Protein AF-A0A0L0MH12-F1 (afdb_monomer)

Organism: NCBI:txid242163

Sequence (389 aa):
MLGHAEPFDAVSWFWSDQYDTTIQIAGMPSHGATTVIREAGDDARVYFALDGDGILVGASGIGQAGQIAKDVRIAQALIARRARRCGHARGSFDQTAFSFKRHARRHDMTQRLVVFQSLWAMERRNTDGHERTLEENVRMIAQAGFDGVSAHYTKRDDVRTLAALLKEHGLQAEGQCFPRTVSDLAPVLENALEFGVHHIDVQPDVRPRTVRECVALLEGWQRLADDAGVHMYIETHRDRMTTDLHFTLDLLDAMPDLKLLADLSHYLVAREFPYPVSDENHAMIHRILDQSWAFHGCVASREQVQVEVSFEPHRMWVDLFLDWWTYGFASWRRRAGPDDTLAFTCELGPKPYAIIGRDGNDTTDRWAEALLMKEWIECIWRETEVSTR

Foldseek 3Di:
DVPDPDDPLAFDKDWDDDDQKIKIKTADLVQAPDWDWDDQDPFKIKIFGAHPVRHGRMIIIMGGCVRCVVVRVVSRVSNSVVCVVQPDDDDDDDDDDDDDDDDDDDPQQAEAEAEAAEPLLQAFPAPVPDGDDPLVVLVVCLVLPGQAYEDAQQDLVVLVVNLVSCVVSNHAYEHEDADQALVSCQSSLVSCLVRNHQAYEYFHQDADPDLVVVCVRQVSNVVSCVVSVGHYAYECADNGNNQELVSVVVNCVVPVQHAHADPPLRHCQSVLADPPGDPVRVVSLLSVLLRYQEYEDAFHHNNASHDDCPDPVCVSRVSVVLVSLLSSLLSNVVVDDSNHYYYYYYDCHAPPNADDDPSGGHPDDSVVVSSSVVVSSVVSNVVSVVVVD

Nearest PDB structures (foldseek):
  8kc8-assembly1_A  TM=6.972E-01  e=3.174E-04  synthetic construct
  6tuk-assembly1_B  TM=7.072E-01  e=3.759E-03  Thermobifida fusca YX
  5oe3-assembly3_C  TM=5.131E-01  e=1.274E+00  Pseudomonas aeruginosa PAO1
  5oe6-assembly3_C  TM=4.161E-01  e=1.007E+00  Pseudomonas aeruginosa PAO1
  6dsp-assembly2_B  TM=2.075E-01  e=1.141E-01  Clostridium saccharobutylicum DSM 13864

Structure (mmCIF, N/CA/C/O backbone):
data_AF-A0A0L0MH12-F1
#
_entry.id   AF-A0A0L0MH12-F1
#
loop_
_atom_site.group_PDB
_atom_site.id
_atom_site.type_symbol
_atom_site.label_atom_id
_atom_site.label_alt_id
_atom_site.label_comp_id
_atom_site.label_asym_id
_atom_site.label_entity_id
_atom_site.label_seq_id
_atom_site.pdbx_PDB_ins_code
_atom_site.Cartn_x
_atom_site.Cartn_y
_atom_site.Cartn_z
_atom_site.occupancy
_atom_site.B_iso_or_equiv
_atom_site.auth_seq_id
_atom_site.auth_comp_id
_atom_site.auth_asym_id
_atom_site.auth_atom_id
_atom_site.pdbx_PDB_model_num
ATOM 1 N N . MET A 1 1 ? 4.759 -27.199 -22.689 1.00 38.56 1 MET A N 1
ATOM 2 C CA . MET A 1 1 ? 4.210 -28.066 -23.769 1.00 38.56 1 MET A CA 1
ATOM 3 C C . MET A 1 1 ? 4.770 -29.487 -23.652 1.00 38.56 1 MET A C 1
ATOM 5 O O . MET A 1 1 ? 5.843 -29.636 -23.094 1.00 38.56 1 MET A O 1
ATOM 9 N N . LEU A 1 2 ? 4.009 -30.503 -24.105 1.00 38.72 2 LEU A N 1
ATOM 10 C CA . LEU A 1 2 ? 4.223 -31.968 -23.975 1.00 38.72 2 LEU A CA 1
ATOM 11 C C . LEU A 1 2 ? 5.182 -32.421 -22.854 1.00 38.72 2 LEU A C 1
ATOM 13 O O . LEU A 1 2 ? 6.391 -32.499 -23.035 1.00 38.72 2 LEU A O 1
ATOM 17 N N . GLY A 1 3 ? 4.598 -32.773 -21.706 1.00 55.16 3 GLY A N 1
ATOM 18 C CA . GLY A 1 3 ? 5.318 -33.279 -20.531 1.00 55.16 3 GLY A CA 1
ATOM 19 C C . GLY A 1 3 ? 5.688 -32.210 -19.499 1.00 55.16 3 GLY A C 1
ATOM 20 O O . GLY A 1 3 ? 6.003 -32.559 -18.368 1.00 55.16 3 GLY A O 1
ATOM 21 N N . HIS A 1 4 ? 5.568 -30.925 -19.846 1.00 49.22 4 HIS A N 1
ATOM 22 C CA . HIS A 1 4 ? 5.773 -29.799 -18.931 1.00 49.22 4 HIS A CA 1
ATOM 23 C C . HIS A 1 4 ? 4.488 -28.984 -18.742 1.00 49.22 4 HIS A C 1
ATOM 25 O O . HIS A 1 4 ? 3.817 -28.657 -19.728 1.00 49.22 4 HIS A O 1
ATOM 31 N N . ALA A 1 5 ? 4.188 -28.629 -17.486 1.00 50.31 5 ALA A N 1
ATOM 32 C CA . ALA A 1 5 ? 3.084 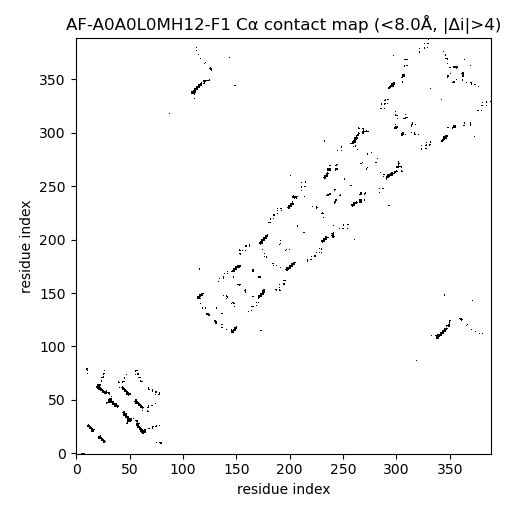-27.761 -17.063 1.00 50.31 5 ALA A CA 1
ATOM 33 C C . ALA A 1 5 ? 3.354 -26.278 -17.392 1.00 50.31 5 ALA A C 1
ATOM 35 O O . ALA A 1 5 ? 3.298 -25.409 -16.531 1.00 50.31 5 ALA A O 1
ATOM 36 N N . GLU A 1 6 ? 3.693 -25.993 -18.646 1.00 49.66 6 GLU A N 1
ATOM 37 C CA . GLU A 1 6 ? 3.766 -24.620 -19.145 1.00 49.66 6 GLU A CA 1
ATOM 38 C C . GLU A 1 6 ? 2.378 -24.187 -19.638 1.00 49.66 6 GLU A C 1
ATOM 40 O O . GLU A 1 6 ? 1.755 -24.948 -20.394 1.00 49.66 6 GLU A O 1
ATOM 45 N N . PRO A 1 7 ? 1.903 -22.983 -19.274 1.00 48.09 7 PRO A N 1
ATOM 46 C CA . PRO A 1 7 ? 0.680 -22.415 -19.824 1.00 48.09 7 PRO A CA 1
ATOM 47 C C . PRO A 1 7 ? 0.759 -22.309 -21.351 1.00 48.09 7 PRO A C 1
ATOM 49 O O . PRO A 1 7 ? 1.773 -21.902 -21.921 1.00 48.09 7 PRO A O 1
ATOM 52 N N . PHE A 1 8 ? -0.321 -22.677 -22.036 1.00 47.12 8 PHE A N 1
ATOM 53 C CA . PHE A 1 8 ? -0.439 -22.488 -23.478 1.00 47.12 8 PHE A CA 1
ATOM 54 C C . PHE A 1 8 ? -0.718 -21.004 -23.777 1.00 47.12 8 PHE A C 1
ATOM 56 O O . PHE A 1 8 ? -1.858 -20.561 -23.709 1.00 47.12 8 PHE A O 1
ATOM 63 N N . ASP A 1 9 ? 0.330 -20.240 -24.097 1.00 57.44 9 ASP A N 1
ATOM 64 C CA . ASP A 1 9 ? 0.299 -18.778 -24.330 1.00 57.44 9 ASP A CA 1
ATOM 65 C C . ASP A 1 9 ? 0.025 -18.381 -25.803 1.00 57.44 9 ASP A C 1
ATOM 67 O O . ASP A 1 9 ? 0.323 -17.279 -26.266 1.00 57.44 9 ASP A O 1
ATOM 71 N N . ALA A 1 10 ? -0.517 -19.292 -26.616 1.00 68.88 10 ALA A N 1
ATOM 72 C CA . ALA A 1 10 ? -0.891 -18.959 -27.987 1.00 68.88 10 ALA A CA 1
ATOM 73 C C . ALA A 1 10 ? -2.360 -18.531 -28.045 1.00 68.88 10 ALA A C 1
ATOM 75 O O . ALA A 1 10 ? -3.241 -19.224 -27.541 1.00 68.88 10 ALA A O 1
ATOM 76 N N . VAL A 1 11 ? -2.638 -17.412 -28.723 1.00 81.62 11 VAL A N 1
ATOM 77 C CA . VAL A 1 11 ? -4.011 -17.004 -29.052 1.00 81.62 11 VAL A CA 1
ATOM 78 C C . VAL A 1 11 ? -4.712 -18.162 -29.753 1.00 81.62 11 VAL A C 1
ATOM 80 O O . VAL A 1 11 ? -4.239 -18.606 -30.805 1.00 81.62 11 VAL A O 1
ATOM 83 N N . SER A 1 12 ? -5.832 -18.622 -29.183 1.00 84.00 12 SER A N 1
ATOM 84 C CA . SER A 1 12 ? -6.681 -19.661 -29.769 1.00 84.00 12 SER A CA 1
ATOM 85 C C . SER A 1 12 ? -6.943 -19.349 -31.233 1.00 84.00 12 SER A C 1
ATOM 87 O O . SER A 1 12 ? -7.345 -18.237 -31.573 1.00 84.00 12 SER A O 1
ATOM 89 N N . TRP A 1 13 ? -6.684 -20.308 -32.109 1.00 88.56 13 TRP A N 1
ATOM 90 C CA . TRP A 1 13 ? -6.869 -20.119 -33.537 1.00 88.56 13 TRP A CA 1
ATOM 91 C C . TRP A 1 13 ? -7.348 -21.412 -34.184 1.00 88.56 13 TRP A C 1
ATOM 93 O O . TRP A 1 13 ? -7.044 -22.514 -33.727 1.00 88.56 13 TRP A O 1
ATOM 103 N N . PHE A 1 14 ? -8.126 -21.258 -35.245 1.00 89.25 14 PHE A N 1
ATOM 104 C CA . PHE A 1 14 ? -8.728 -22.345 -35.999 1.00 89.25 14 PHE A CA 1
ATOM 105 C C . PHE A 1 14 ? -8.796 -21.951 -37.470 1.00 89.25 14 PHE A C 1
ATOM 107 O O . PHE A 1 14 ? -8.989 -20.781 -37.801 1.00 89.25 14 PHE A O 1
ATOM 114 N N . TRP A 1 15 ? -8.673 -22.928 -38.359 1.00 92.06 15 TRP A N 1
ATOM 115 C CA . TRP A 1 15 ? -8.992 -22.741 -39.765 1.00 92.06 15 TRP A CA 1
ATOM 116 C C . TRP A 1 15 ? -9.581 -24.016 -40.356 1.00 92.06 15 TRP A C 1
ATOM 118 O O . TRP A 1 15 ? -9.310 -25.121 -39.884 1.00 92.06 15 TRP A O 1
ATOM 128 N N . SER A 1 16 ? -10.391 -23.848 -41.393 1.00 90.12 16 SER A N 1
ATOM 129 C CA . SER A 1 16 ? -10.946 -24.943 -42.178 1.00 90.12 16 SER A CA 1
ATOM 130 C C . SER A 1 16 ? -11.166 -24.481 -43.608 1.00 90.12 16 SER A C 1
ATOM 132 O O . SER A 1 16 ? -11.675 -23.384 -43.833 1.00 90.12 16 SER A O 1
ATOM 134 N N . ASP A 1 17 ? -10.819 -25.343 -44.557 1.00 91.69 17 ASP A N 1
ATOM 135 C CA . ASP A 1 17 ? -11.201 -25.174 -45.952 1.00 91.69 17 ASP A CA 1
ATOM 136 C C . ASP A 1 17 ? -12.506 -25.926 -46.236 1.00 91.69 17 ASP A C 1
ATOM 138 O O . ASP A 1 17 ? -12.692 -27.079 -45.841 1.00 91.69 17 ASP A O 1
ATOM 142 N N . GLN A 1 18 ? -13.410 -25.248 -46.933 1.00 87.75 18 GLN A N 1
ATOM 143 C CA . GLN A 1 18 ? -14.700 -25.719 -47.421 1.00 87.75 18 GLN A CA 1
ATOM 144 C C . GLN A 1 18 ? -14.721 -25.517 -48.940 1.00 87.75 18 GLN A C 1
ATOM 146 O O . GLN A 1 18 ? -15.317 -24.567 -49.449 1.00 87.75 18 GLN A O 1
ATOM 151 N N . TYR A 1 19 ? -14.023 -26.400 -49.661 1.00 89.19 19 TYR A N 1
ATOM 152 C CA . TYR A 1 19 ? -13.767 -26.273 -51.102 1.00 89.19 19 TYR A CA 1
ATOM 153 C C . TYR A 1 19 ? -13.103 -24.928 -51.438 1.00 89.19 19 TYR A C 1
ATOM 155 O O . TYR A 1 19 ? -11.970 -24.690 -51.029 1.00 89.19 19 TYR A O 1
ATOM 163 N N . ASP A 1 20 ? -13.820 -24.042 -52.128 1.00 86.88 20 ASP A N 1
ATOM 164 C CA . ASP A 1 20 ? -13.339 -22.730 -52.560 1.00 86.88 20 ASP A CA 1
ATOM 165 C C . ASP A 1 20 ? -13.480 -21.649 -51.471 1.00 86.88 20 ASP A C 1
ATOM 167 O O . ASP A 1 20 ? -13.276 -20.468 -51.731 1.00 86.88 20 ASP A O 1
ATOM 171 N N . THR A 1 21 ? -13.880 -22.000 -50.246 1.00 89.50 21 THR A N 1
ATOM 172 C CA . THR A 1 21 ? -14.041 -21.038 -49.145 1.00 89.50 21 THR A CA 1
ATOM 173 C C . THR A 1 21 ? -13.216 -21.454 -47.941 1.00 89.50 21 THR A C 1
ATOM 175 O O . THR A 1 21 ? -13.366 -2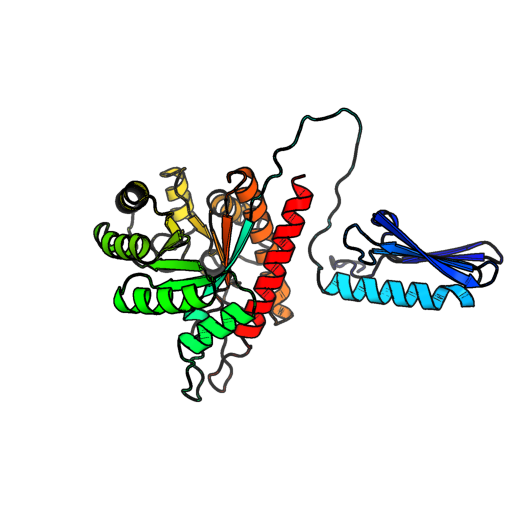2.557 -47.430 1.00 89.50 21 THR A O 1
ATOM 178 N N . THR A 1 22 ? -12.392 -20.549 -47.429 1.00 94.31 22 THR A N 1
ATOM 179 C CA . THR A 1 22 ? -11.647 -20.737 -46.185 1.00 94.31 22 THR A CA 1
ATOM 180 C C . THR A 1 22 ? -12.358 -20.014 -45.047 1.00 94.31 22 THR A C 1
ATOM 182 O O . THR A 1 22 ? -12.808 -18.877 -45.193 1.00 94.31 22 THR A O 1
ATOM 185 N N . ILE A 1 23 ? -12.414 -20.660 -43.885 1.00 94.31 23 ILE A N 1
ATOM 186 C CA . ILE A 1 23 ? -12.800 -20.058 -42.610 1.00 94.31 23 ILE A CA 1
ATOM 187 C C . ILE A 1 23 ? -11.544 -19.960 -41.747 1.00 94.31 23 ILE A C 1
ATOM 189 O O . ILE A 1 23 ? -10.829 -20.948 -41.592 1.00 94.31 23 ILE A O 1
ATOM 193 N N . GLN A 1 24 ? -11.272 -18.791 -41.168 1.00 96.31 24 GLN A N 1
ATOM 194 C CA . GLN A 1 24 ? -10.209 -18.605 -40.173 1.00 96.31 24 GLN A CA 1
ATOM 195 C C . GLN A 1 24 ? -10.760 -17.899 -38.943 1.00 96.31 24 GLN A C 1
ATOM 197 O O . GLN A 1 24 ? -11.468 -16.908 -39.070 1.00 96.31 24 GLN A O 1
ATOM 202 N N . ILE A 1 25 ? -10.416 -18.377 -37.754 1.00 94.69 25 ILE A N 1
ATOM 203 C CA . ILE A 1 25 ? -10.827 -17.783 -36.484 1.00 94.69 25 ILE A CA 1
ATOM 204 C C . ILE A 1 25 ? -9.587 -17.571 -35.622 1.00 94.69 25 ILE A C 1
ATOM 206 O O . ILE A 1 25 ? -8.731 -18.451 -35.538 1.00 94.69 25 ILE A O 1
ATOM 210 N N . ALA A 1 26 ? -9.502 -16.415 -34.972 1.00 93.88 26 ALA A N 1
ATOM 211 C CA . ALA A 1 26 ? -8.501 -16.102 -33.960 1.00 93.88 26 ALA A CA 1
ATOM 212 C C . ALA A 1 26 ? -9.173 -15.496 -32.718 1.00 93.88 26 ALA A C 1
ATOM 214 O O . ALA A 1 26 ? -10.128 -14.730 -32.839 1.00 93.88 26 ALA A O 1
ATOM 215 N N . GLY A 1 27 ? -8.658 -15.806 -31.531 1.00 92.50 27 GLY A N 1
ATOM 216 C CA . GLY A 1 27 ? -9.211 -15.372 -30.248 1.00 92.50 27 GLY A CA 1
ATOM 217 C C . GLY A 1 27 ? -10.520 -16.076 -29.888 1.00 92.50 27 GLY A C 1
ATOM 218 O O . GLY A 1 27 ? -10.752 -17.219 -30.278 1.00 92.50 27 GLY A O 1
ATOM 219 N N . MET A 1 28 ? -11.377 -15.378 -29.141 1.00 91.00 28 MET A N 1
ATOM 220 C CA . MET A 1 28 ? -12.675 -15.873 -28.672 1.00 91.00 28 MET A CA 1
ATOM 221 C C . MET A 1 28 ? -13.794 -14.945 -29.165 1.00 91.00 28 MET A C 1
ATOM 223 O O . MET A 1 28 ? -14.235 -14.069 -28.420 1.00 91.00 28 MET A O 1
ATOM 227 N N . PRO A 1 29 ? -14.285 -15.105 -30.412 1.00 89.38 29 PRO A N 1
ATOM 228 C CA . PRO A 1 29 ? -15.356 -14.260 -30.944 1.00 89.38 29 PRO A CA 1
ATOM 229 C C . PRO A 1 29 ? -16.635 -14.272 -30.098 1.00 89.38 29 PRO A C 1
ATOM 231 O O . PRO A 1 29 ? -17.350 -13.277 -30.059 1.00 89.38 29 PRO A O 1
ATOM 234 N N . SER A 1 30 ? -16.898 -15.367 -29.376 1.00 87.94 30 SER A N 1
ATOM 235 C CA . SER A 1 30 ? -18.025 -15.498 -28.444 1.00 87.94 30 SER A CA 1
ATOM 236 C C . SER A 1 30 ? -17.973 -14.529 -27.260 1.00 87.94 30 SER A C 1
ATOM 238 O O . SER A 1 30 ? -18.989 -14.336 -26.602 1.00 87.94 30 SER A O 1
ATOM 240 N N . HIS A 1 31 ? -16.814 -13.933 -26.970 1.00 85.06 31 HIS A N 1
ATOM 241 C CA . HIS A 1 31 ? -16.670 -12.900 -25.941 1.00 85.06 31 HIS A CA 1
ATOM 242 C C . HIS A 1 31 ? -16.959 -11.485 -26.473 1.00 85.06 31 HIS A C 1
ATOM 244 O O . HIS A 1 31 ? -16.891 -10.525 -25.709 1.00 85.06 31 HIS A O 1
ATOM 250 N N . GLY A 1 32 ? -17.261 -11.332 -27.766 1.00 87.56 32 GLY A N 1
ATOM 251 C CA . GLY A 1 32 ? -17.621 -10.042 -28.343 1.00 87.56 32 GLY A CA 1
ATOM 252 C C . GLY A 1 32 ? -19.021 -9.595 -27.927 1.00 87.56 32 GLY A C 1
ATOM 253 O O . GLY A 1 32 ? -19.991 -10.329 -28.099 1.00 87.56 32 GLY A O 1
ATOM 254 N N . ALA A 1 33 ? -19.131 -8.362 -27.438 1.00 88.00 33 ALA A N 1
ATOM 255 C CA . ALA A 1 33 ? -20.401 -7.665 -27.251 1.00 88.00 33 ALA A CA 1
ATOM 256 C C . ALA A 1 33 ? -20.874 -6.994 -28.551 1.00 88.00 33 ALA A C 1
ATOM 258 O O . ALA A 1 33 ? -22.073 -6.876 -28.802 1.00 88.00 33 ALA A O 1
ATOM 259 N N . THR A 1 34 ? -19.933 -6.563 -29.394 1.00 89.81 34 THR A N 1
ATOM 260 C CA . THR A 1 34 ? -20.207 -5.948 -30.696 1.00 89.81 34 THR A CA 1
ATOM 261 C C . THR A 1 34 ? -19.337 -6.570 -31.784 1.00 89.81 34 THR A C 1
ATOM 263 O O . THR A 1 34 ? -18.335 -7.231 -31.515 1.00 89.81 34 THR A O 1
ATOM 266 N N . THR A 1 35 ? -19.743 -6.425 -33.045 1.00 94.56 35 THR A N 1
ATOM 267 C CA . THR A 1 35 ? -18.993 -6.958 -34.188 1.00 94.56 35 THR A CA 1
ATOM 268 C C . THR A 1 35 ? -18.843 -5.894 -35.262 1.00 94.56 35 THR A C 1
ATOM 270 O O . THR A 1 35 ? -19.833 -5.327 -35.720 1.00 94.56 35 THR A O 1
ATOM 273 N N . VAL A 1 36 ? -17.603 -5.651 -35.684 1.00 93.75 36 VAL A N 1
ATOM 274 C CA . VAL A 1 36 ? -17.271 -4.790 -36.823 1.00 93.75 36 VAL A CA 1
ATOM 275 C C . VAL A 1 36 ? -16.958 -5.675 -38.020 1.00 93.75 36 VAL A C 1
ATOM 277 O O . VAL A 1 36 ? -16.144 -6.589 -37.924 1.00 93.75 36 VAL A O 1
ATOM 280 N N . ILE A 1 37 ? -17.600 -5.411 -39.154 1.00 96.00 37 ILE A N 1
ATOM 281 C CA . ILE A 1 37 ? -17.444 -6.212 -40.370 1.00 96.00 37 ILE A CA 1
ATOM 282 C C . ILE A 1 37 ? -16.585 -5.436 -41.359 1.00 96.00 37 ILE A C 1
ATOM 284 O O . ILE A 1 37 ? -16.845 -4.264 -41.634 1.00 96.00 37 ILE A O 1
ATOM 288 N N . ARG A 1 38 ? -15.576 -6.102 -41.913 1.00 93.00 38 ARG A N 1
ATOM 289 C CA . ARG A 1 38 ? -14.823 -5.621 -43.065 1.00 93.00 38 ARG A CA 1
ATOM 290 C C . ARG A 1 38 ? -15.099 -6.512 -44.268 1.00 93.00 38 ARG A C 1
ATOM 292 O O . ARG A 1 38 ? -14.828 -7.710 -44.227 1.00 93.00 38 ARG A O 1
ATOM 299 N N . GLU A 1 39 ? -15.540 -5.897 -45.356 1.00 94.81 39 GLU A N 1
ATOM 300 C CA . GLU A 1 39 ? -15.583 -6.535 -46.671 1.00 94.81 39 GLU A CA 1
ATOM 301 C C . GLU A 1 39 ? -14.142 -6.632 -47.221 1.00 94.81 39 GLU A C 1
ATOM 303 O O . GLU A 1 39 ? -13.420 -5.632 -47.314 1.00 94.81 39 GLU A O 1
ATOM 308 N N . ALA A 1 40 ? -13.690 -7.851 -47.511 1.00 84.44 40 ALA A N 1
ATOM 309 C CA . ALA A 1 40 ? -12.335 -8.189 -47.965 1.00 84.44 40 ALA A CA 1
ATOM 310 C C . ALA A 1 40 ? -12.290 -8.650 -49.439 1.00 84.44 40 ALA A C 1
ATOM 312 O O . ALA A 1 40 ? -11.218 -8.941 -49.973 1.00 84.44 40 ALA A O 1
ATOM 313 N N . GLY A 1 41 ? -13.448 -8.694 -50.096 1.00 83.19 41 GLY A N 1
ATOM 314 C CA . GLY A 1 41 ? -13.670 -9.060 -51.493 1.00 83.19 41 GLY A CA 1
ATOM 315 C C . GLY A 1 41 ? -15.164 -9.275 -51.737 1.00 83.19 41 GLY A C 1
ATOM 316 O O . GLY A 1 41 ? -15.943 -9.167 -50.794 1.00 83.19 41 GLY A O 1
ATOM 317 N N . ASP A 1 42 ? -15.551 -9.607 -52.970 1.00 81.25 42 ASP A N 1
ATOM 318 C CA . ASP A 1 42 ? -16.969 -9.749 -53.348 1.00 81.25 42 ASP A CA 1
ATOM 319 C C . ASP A 1 42 ? -17.714 -10.794 -52.492 1.00 81.25 42 ASP A C 1
ATOM 321 O O . ASP A 1 42 ? -18.840 -10.549 -52.068 1.00 81.25 42 ASP A O 1
ATOM 325 N N . ASP A 1 43 ? -17.035 -11.896 -52.144 1.00 86.75 43 ASP A N 1
ATOM 326 C CA . ASP A 1 43 ? -17.556 -12.979 -51.294 1.00 86.75 43 ASP A CA 1
ATOM 327 C C . ASP A 1 43 ? -16.710 -13.210 -50.024 1.00 86.75 43 ASP A C 1
ATOM 329 O O . ASP A 1 43 ? -16.765 -14.275 -49.407 1.00 86.75 43 ASP A O 1
ATOM 333 N N . ALA A 1 44 ? -15.886 -12.230 -49.630 1.00 93.00 44 ALA A N 1
ATOM 334 C CA . ALA A 1 44 ? -14.978 -12.361 -48.491 1.00 93.00 44 ALA A CA 1
ATOM 335 C C . ALA A 1 44 ? -15.260 -11.322 -47.408 1.00 93.00 44 ALA A C 1
ATOM 337 O O . ALA A 1 44 ? -15.285 -10.120 -47.671 1.00 93.00 44 ALA A O 1
ATOM 338 N N . ARG A 1 45 ? -15.403 -11.778 -46.162 1.00 96.38 45 ARG A N 1
ATOM 339 C CA . ARG A 1 45 ? -15.672 -10.929 -44.995 1.00 96.38 45 ARG A CA 1
ATOM 340 C C . ARG A 1 45 ? -14.796 -11.300 -43.820 1.00 96.38 45 ARG A C 1
ATOM 342 O O . ARG A 1 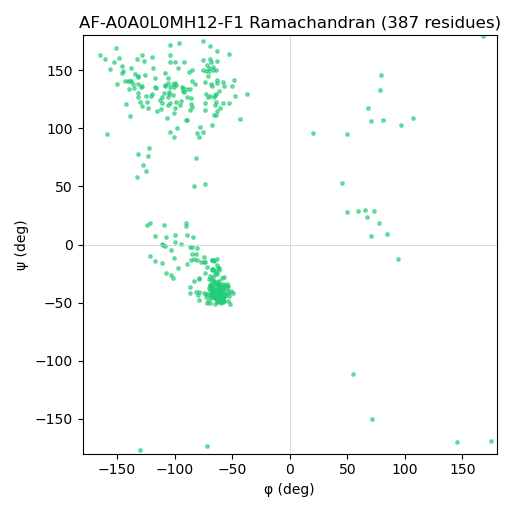45 ? -14.498 -12.471 -43.593 1.00 96.38 45 ARG A O 1
ATOM 349 N N . VAL A 1 46 ? -14.440 -10.291 -43.034 1.00 96.44 46 VAL A N 1
ATOM 350 C CA . VAL A 1 46 ? -13.774 -10.456 -41.743 1.00 96.44 46 VAL A CA 1
ATOM 351 C C . VAL A 1 46 ? -14.604 -9.766 -40.669 1.00 96.44 46 VAL A C 1
ATOM 353 O O . VAL A 1 46 ? -14.882 -8.573 -40.746 1.00 96.44 46 VAL A O 1
ATOM 356 N N . TYR A 1 47 ? -15.001 -10.539 -39.669 1.00 97.00 47 TYR A N 1
ATOM 357 C CA . TYR A 1 47 ? -15.772 -10.126 -38.509 1.00 97.00 47 TYR A CA 1
ATOM 358 C C . TYR A 1 47 ? -14.815 -9.935 -37.338 1.00 97.00 47 TYR A C 1
ATOM 360 O O . TYR A 1 47 ? -14.177 -10.890 -36.903 1.00 97.00 47 TYR A O 1
ATOM 368 N N . PHE A 1 48 ? -14.719 -8.719 -36.821 1.00 95.38 48 PHE A N 1
ATOM 369 C CA . PHE A 1 48 ? -13.935 -8.378 -35.641 1.00 95.38 48 PHE A CA 1
ATOM 370 C C . PHE A 1 48 ? -14.873 -8.282 -34.441 1.00 95.38 48 PHE A C 1
ATOM 372 O O . PHE A 1 48 ? -15.729 -7.401 -34.393 1.00 95.38 48 PHE A O 1
ATOM 379 N N . ALA A 1 49 ? -14.727 -9.200 -33.493 1.00 95.31 49 ALA A N 1
ATOM 380 C CA . ALA A 1 49 ? -15.499 -9.231 -32.261 1.00 95.31 49 ALA A CA 1
ATOM 381 C C . ALA A 1 49 ? -14.842 -8.307 -31.230 1.00 95.31 49 ALA A C 1
ATOM 383 O O . ALA A 1 49 ? -13.688 -8.531 -30.847 1.00 95.31 49 ALA A O 1
ATOM 384 N N . LEU A 1 50 ? -15.575 -7.279 -30.803 1.00 88.44 50 LEU A N 1
ATOM 385 C CA . LEU A 1 50 ? -15.153 -6.339 -29.774 1.00 88.44 50 LEU A CA 1
ATOM 386 C C . LEU A 1 50 ? -15.950 -6.580 -28.487 1.00 88.44 50 LEU A C 1
ATOM 388 O O . LEU A 1 50 ? -17.162 -6.786 -28.558 1.00 88.44 50 LEU A O 1
ATOM 392 N N . ASP A 1 51 ? -15.308 -6.554 -27.324 1.00 87.62 51 ASP A N 1
ATOM 393 C CA . ASP A 1 51 ? -16.001 -6.614 -26.030 1.00 87.62 51 ASP A CA 1
ATOM 394 C C . ASP A 1 51 ? -16.761 -5.306 -25.707 1.00 87.62 51 ASP A C 1
ATOM 396 O O . ASP A 1 51 ? -16.903 -4.417 -26.553 1.00 87.62 51 ASP A O 1
ATOM 400 N N . GLY A 1 52 ? -17.310 -5.212 -24.491 1.00 76.25 52 GLY A N 1
ATOM 401 C CA . GLY A 1 52 ? -18.089 -4.055 -24.034 1.00 76.25 52 GLY A CA 1
ATOM 402 C C . GLY A 1 52 ? -17.308 -2.736 -24.003 1.00 76.25 52 GLY A C 1
ATOM 403 O O . GLY A 1 52 ? -17.927 -1.678 -24.088 1.00 76.25 52 GLY A O 1
ATOM 404 N N . ASP A 1 53 ? -15.976 -2.804 -23.976 1.00 78.31 53 ASP A N 1
ATOM 405 C CA . ASP A 1 53 ? -15.074 -1.650 -23.942 1.00 78.31 53 ASP A CA 1
ATOM 406 C C . ASP A 1 53 ? -14.504 -1.318 -25.335 1.00 78.31 53 ASP A C 1
ATOM 408 O O . ASP A 1 53 ? -13.615 -0.477 -25.482 1.00 78.31 53 ASP A O 1
ATOM 412 N N . GLY A 1 54 ? -15.006 -1.978 -26.388 1.00 81.69 54 GLY A N 1
ATOM 413 C CA . GLY A 1 54 ? -14.565 -1.766 -27.767 1.00 81.69 54 GLY A CA 1
ATOM 414 C C . GLY A 1 54 ? -13.236 -2.446 -28.102 1.00 81.69 54 GLY A C 1
ATOM 415 O O . GLY A 1 54 ? -12.587 -2.089 -29.088 1.00 81.69 54 GLY A O 1
ATOM 416 N N . ILE A 1 55 ? -12.814 -3.430 -27.309 1.00 86.62 55 ILE A N 1
ATOM 417 C CA . ILE A 1 55 ? -11.533 -4.111 -27.478 1.00 86.62 55 ILE A CA 1
ATOM 418 C C . ILE A 1 55 ? -11.692 -5.363 -28.321 1.00 86.62 55 ILE A C 1
ATOM 420 O O . ILE A 1 55 ? -12.547 -6.198 -28.057 1.00 86.62 55 ILE A O 1
ATOM 424 N N . LEU A 1 56 ? -10.771 -5.563 -29.263 1.00 91.19 56 LEU A N 1
ATOM 425 C CA . LEU A 1 56 ? -10.696 -6.778 -30.064 1.00 91.19 56 LEU A CA 1
ATOM 426 C C . LEU A 1 56 ? -10.393 -8.032 -29.227 1.00 91.19 56 LEU A C 1
ATOM 428 O O . LEU A 1 56 ? -9.269 -8.218 -28.760 1.00 91.19 56 LEU A O 1
ATOM 432 N N . VAL A 1 57 ? -11.383 -8.919 -29.121 1.00 92.56 57 VAL A N 1
ATOM 433 C CA . VAL A 1 57 ? -11.302 -10.206 -28.404 1.00 92.56 57 VAL A CA 1
ATOM 434 C C . VAL A 1 57 ? -11.340 -11.418 -29.336 1.00 92.56 57 VAL A C 1
ATOM 436 O O . VAL A 1 57 ? -10.951 -12.520 -28.945 1.00 92.56 57 VAL A O 1
ATOM 439 N N . GLY A 1 58 ? -11.749 -11.229 -30.591 1.00 95.38 58 GLY A N 1
ATOM 440 C CA . GLY A 1 58 ? -11.694 -12.272 -31.605 1.00 95.38 58 GLY A CA 1
ATOM 441 C C . GLY A 1 58 ? -11.851 -11.741 -33.024 1.00 95.38 58 GLY A C 1
ATOM 442 O O . GLY A 1 58 ? -12.312 -10.624 -33.245 1.00 95.38 58 GLY A O 1
ATOM 443 N N . ALA A 1 59 ? -11.478 -12.559 -34.001 1.00 96.88 59 ALA A N 1
ATOM 444 C CA . ALA A 1 59 ? -11.727 -12.308 -35.412 1.00 96.88 59 ALA A CA 1
ATOM 445 C C . ALA A 1 59 ? -12.158 -13.598 -36.113 1.00 96.88 59 ALA A C 1
ATOM 447 O O . ALA A 1 59 ? -11.614 -14.660 -35.826 1.00 96.88 59 ALA A O 1
ATOM 448 N N . SER A 1 60 ? -13.122 -13.506 -37.027 1.00 97.12 60 SER A N 1
ATOM 449 C CA . SER A 1 60 ? -13.569 -14.605 -37.891 1.00 97.12 60 SER A CA 1
ATOM 450 C C . SER A 1 60 ? -13.547 -14.143 -39.345 1.00 97.12 60 SER A C 1
ATOM 452 O O . SER A 1 60 ? -14.223 -13.184 -39.688 1.00 97.12 60 SER A O 1
ATOM 454 N N . GLY A 1 61 ? -12.763 -14.784 -40.201 1.00 96.44 61 GLY A N 1
ATOM 455 C CA . GLY A 1 61 ? -12.723 -14.545 -41.639 1.00 96.44 61 GLY A CA 1
ATOM 456 C C . GLY A 1 61 ? -13.412 -15.671 -42.401 1.00 96.44 61 GLY A C 1
ATOM 457 O O . GLY A 1 61 ? -13.216 -16.836 -42.062 1.00 96.44 61 GLY A O 1
ATOM 458 N N . ILE A 1 62 ? -14.175 -15.325 -43.434 1.00 96.06 62 ILE A N 1
ATOM 459 C CA . ILE A 1 62 ? -14.745 -16.253 -44.416 1.00 96.06 62 ILE A CA 1
ATOM 460 C C . ILE A 1 62 ? -14.465 -15.723 -45.825 1.00 96.06 62 ILE A C 1
ATOM 462 O O . ILE A 1 62 ? -14.677 -14.540 -46.080 1.00 96.06 62 ILE A O 1
ATOM 466 N N . GLY A 1 63 ? -13.940 -16.560 -46.718 1.00 93.94 63 GLY A N 1
ATOM 467 C CA . GLY A 1 63 ? -13.597 -16.191 -48.099 1.00 93.94 63 GLY A CA 1
ATOM 468 C C . GLY A 1 63 ? -12.351 -16.922 -48.596 1.00 93.94 63 GLY A C 1
ATOM 469 O O . GLY A 1 63 ? -11.856 -17.827 -47.928 1.00 93.94 63 GLY A O 1
ATOM 470 N N . GLN A 1 64 ? -11.799 -16.539 -49.750 1.00 92.44 64 GLN A N 1
ATOM 471 C CA . GLN A 1 64 ? -10.538 -17.131 -50.218 1.00 92.44 64 GLN A CA 1
ATOM 472 C C . GLN A 1 64 ? -9.403 -16.796 -49.243 1.00 92.44 64 GLN A C 1
ATOM 474 O O . GLN A 1 64 ? -9.277 -15.651 -48.795 1.00 92.44 64 GLN A O 1
ATOM 479 N N . ALA A 1 65 ? -8.524 -17.759 -48.951 1.00 88.62 65 ALA A N 1
ATOM 480 C CA . ALA A 1 65 ? -7.446 -17.585 -47.972 1.00 88.62 65 ALA A CA 1
ATOM 481 C C . ALA A 1 65 ? -6.600 -16.316 -48.211 1.00 88.62 65 ALA A C 1
ATOM 483 O O . ALA A 1 65 ? -6.265 -15.603 -47.264 1.00 88.62 65 ALA A O 1
ATOM 484 N N . GLY A 1 66 ? -6.302 -15.989 -49.474 1.00 89.12 66 GLY A N 1
ATOM 485 C CA . GLY A 1 66 ? -5.542 -14.788 -49.841 1.00 89.12 66 GLY A CA 1
ATOM 486 C C . GLY A 1 66 ? -6.230 -13.460 -49.493 1.00 89.12 66 GLY A C 1
ATOM 487 O O . GLY A 1 66 ? -5.542 -12.457 -49.310 1.00 89.12 66 GLY A O 1
ATOM 488 N N . GLN A 1 67 ? -7.559 -13.452 -49.363 1.00 90.25 67 GLN A N 1
ATOM 489 C CA . GLN A 1 67 ? -8.358 -12.261 -49.057 1.00 90.25 67 GLN A CA 1
ATOM 490 C C . GLN A 1 67 ? -8.470 -12.014 -47.548 1.00 90.25 67 GLN A C 1
ATOM 492 O O . GLN A 1 67 ? -8.426 -10.867 -47.116 1.00 90.25 67 GLN A O 1
ATOM 497 N N . ILE A 1 68 ? -8.565 -13.077 -46.739 1.00 93.62 68 ILE A N 1
ATOM 498 C CA . ILE A 1 68 ? -8.856 -12.965 -45.297 1.00 93.62 68 ILE A CA 1
ATOM 499 C C . ILE A 1 68 ? -7.631 -13.150 -44.387 1.00 93.62 68 ILE A C 1
ATOM 501 O O . ILE A 1 68 ? -7.595 -12.613 -43.278 1.00 93.62 68 ILE A O 1
ATOM 505 N N . ALA A 1 69 ? -6.598 -13.879 -44.830 1.00 90.69 69 ALA A N 1
ATOM 506 C CA . ALA A 1 69 ? -5.530 -14.336 -43.934 1.00 90.69 69 ALA A CA 1
ATOM 507 C C . ALA A 1 69 ? -4.694 -13.199 -43.335 1.00 90.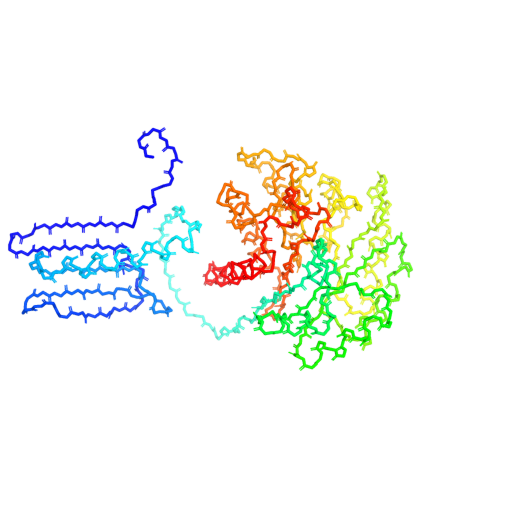69 69 ALA A C 1
ATOM 509 O O . ALA A 1 69 ? -4.240 -13.295 -42.195 1.00 90.69 69 ALA A O 1
ATOM 510 N N . LYS A 1 70 ? -4.471 -12.114 -44.086 1.00 90.75 70 LYS A N 1
ATOM 511 C CA . LYS A 1 70 ? -3.710 -10.962 -43.583 1.00 90.75 70 LYS A CA 1
ATOM 512 C C . LYS A 1 70 ? -4.406 -10.336 -42.376 1.00 90.75 70 LYS A C 1
ATOM 514 O O . LYS A 1 70 ? -3.756 -10.037 -41.378 1.00 90.75 70 LYS A O 1
ATOM 519 N N . ASP A 1 71 ? -5.715 -10.172 -42.466 1.00 91.56 71 ASP A N 1
ATOM 520 C CA . ASP A 1 71 ? -6.503 -9.457 -41.470 1.00 91.56 71 ASP A CA 1
ATOM 521 C C . ASP A 1 71 ? -6.676 -10.281 -40.202 1.00 91.56 71 ASP A C 1
ATOM 523 O O . ASP A 1 71 ? -6.485 -9.766 -39.100 1.00 91.56 71 ASP A O 1
ATOM 527 N N . VAL A 1 72 ? -6.931 -11.583 -40.356 1.00 92.94 72 VAL A N 1
ATOM 528 C CA . VAL A 1 72 ? -7.014 -12.506 -39.220 1.00 92.94 72 VAL A CA 1
ATOM 529 C C . VAL A 1 72 ? -5.662 -12.622 -38.508 1.00 92.94 72 VAL A C 1
ATOM 531 O O . VAL A 1 72 ? -5.626 -12.599 -37.280 1.00 92.94 72 VAL A O 1
ATOM 534 N N . ARG A 1 73 ? -4.533 -12.633 -39.234 1.00 91.62 73 ARG A N 1
ATOM 535 C CA . ARG A 1 73 ? -3.191 -12.612 -38.614 1.00 91.62 73 ARG A CA 1
ATOM 536 C C . ARG A 1 73 ? -2.900 -11.311 -37.867 1.00 91.62 73 ARG A C 1
ATOM 538 O O . ARG A 1 73 ? -2.306 -11.353 -36.793 1.00 91.62 73 ARG A O 1
ATOM 545 N N . ILE A 1 74 ? -3.302 -10.161 -38.415 1.00 88.44 74 ILE A N 1
ATOM 546 C CA . ILE A 1 74 ? -3.157 -8.869 -37.725 1.00 88.44 74 ILE A CA 1
ATOM 547 C C . ILE A 1 74 ? -3.995 -8.872 -36.443 1.00 88.44 74 ILE A C 1
ATOM 549 O O . ILE A 1 74 ? -3.474 -8.524 -35.385 1.00 88.44 74 ILE A O 1
ATOM 553 N N . ALA A 1 75 ? -5.249 -9.324 -36.512 1.00 91.31 75 ALA A N 1
ATOM 554 C CA . ALA A 1 75 ? -6.106 -9.473 -35.339 1.00 91.31 75 ALA A CA 1
ATOM 555 C C . ALA A 1 75 ? -5.482 -10.399 -34.289 1.00 91.31 75 ALA A C 1
ATOM 557 O O . ALA A 1 75 ? -5.377 -10.020 -33.127 1.00 91.31 75 ALA A O 1
ATOM 558 N N . GLN A 1 76 ? -4.986 -11.568 -34.701 1.00 90.69 76 GLN A N 1
ATOM 559 C CA . GLN A 1 76 ? -4.306 -12.514 -33.818 1.00 90.69 76 GLN A CA 1
ATOM 560 C C . GLN A 1 76 ? -3.096 -11.876 -33.119 1.00 90.69 76 GLN A C 1
ATOM 562 O O . GLN A 1 76 ? -2.925 -12.048 -31.915 1.00 90.69 76 GLN A O 1
ATOM 567 N N . ALA A 1 77 ? -2.284 -11.095 -33.838 1.00 84.19 77 ALA A N 1
ATOM 568 C CA . ALA A 1 77 ? -1.136 -10.396 -33.262 1.00 84.19 77 ALA A CA 1
ATOM 569 C C . ALA A 1 77 ? -1.543 -9.291 -32.270 1.00 84.19 77 ALA A C 1
ATOM 571 O O . ALA A 1 77 ? -0.873 -9.102 -31.253 1.00 84.19 77 ALA A O 1
ATOM 572 N N . LEU A 1 78 ? -2.633 -8.567 -32.543 1.00 85.88 78 LEU A N 1
ATOM 573 C CA . LEU A 1 78 ? -3.176 -7.552 -31.634 1.00 85.88 78 LEU A CA 1
ATOM 574 C C . LEU A 1 78 ? -3.733 -8.185 -30.353 1.00 85.88 78 LEU A C 1
ATOM 576 O O . LEU A 1 78 ? -3.425 -7.712 -29.259 1.00 85.88 78 LEU A O 1
ATOM 580 N N . ILE A 1 79 ? -4.467 -9.293 -30.487 1.00 87.50 79 ILE A N 1
ATOM 581 C CA . ILE A 1 79 ? -4.982 -10.074 -29.356 1.00 87.50 79 ILE A CA 1
ATOM 582 C C . ILE A 1 79 ? -3.810 -10.616 -28.524 1.00 87.50 79 ILE A C 1
ATOM 584 O O . ILE A 1 79 ? -3.798 -10.447 -27.308 1.00 87.50 79 ILE A O 1
ATOM 588 N N . ALA A 1 80 ? -2.774 -11.171 -29.163 1.00 79.69 80 ALA A N 1
ATOM 589 C CA . ALA A 1 80 ? -1.590 -11.702 -28.479 1.00 79.69 80 ALA A CA 1
ATOM 590 C C . ALA A 1 80 ? -0.823 -10.620 -27.704 1.00 79.69 80 ALA A C 1
ATOM 592 O O . ALA A 1 80 ? -0.422 -10.824 -26.561 1.00 79.69 80 ALA A O 1
ATOM 593 N N . ARG A 1 81 ? -0.636 -9.438 -28.306 1.00 71.94 81 ARG A N 1
ATOM 594 C CA . ARG A 1 81 ? 0.028 -8.301 -27.647 1.00 71.94 81 ARG A CA 1
ATOM 595 C C . ARG A 1 81 ? -0.721 -7.824 -26.406 1.00 71.94 81 ARG A C 1
ATOM 597 O O . ARG A 1 81 ? -0.075 -7.354 -25.475 1.00 71.94 81 ARG A O 1
ATOM 604 N N . ARG A 1 82 ? -2.051 -7.940 -26.388 1.00 66.19 82 ARG A N 1
ATOM 605 C CA . ARG A 1 82 ? -2.866 -7.609 -25.214 1.00 66.19 82 ARG A CA 1
ATOM 606 C C . ARG A 1 82 ? -2.887 -8.735 -24.185 1.00 66.19 82 ARG A C 1
ATOM 608 O O . ARG A 1 82 ? -2.769 -8.437 -23.005 1.00 66.19 82 ARG A O 1
ATOM 615 N N . ALA A 1 83 ? -2.978 -9.997 -24.604 1.00 56.66 83 ALA A N 1
ATOM 616 C CA . ALA A 1 83 ? -2.879 -11.143 -23.696 1.00 56.66 83 ALA A CA 1
ATOM 617 C C . ALA A 1 83 ? -1.577 -11.096 -22.875 1.00 56.66 83 ALA A C 1
ATOM 619 O O . ALA A 1 83 ? -1.591 -11.371 -21.685 1.00 56.66 83 ALA A O 1
ATOM 620 N N . ARG A 1 84 ? -0.488 -10.594 -23.469 1.00 47.56 84 ARG A N 1
ATOM 621 C CA . ARG A 1 84 ? 0.790 -10.339 -22.780 1.00 47.56 84 ARG A CA 1
ATOM 622 C C . ARG A 1 84 ? 0.803 -9.122 -21.845 1.00 47.56 84 ARG A C 1
ATOM 624 O O . ARG A 1 84 ? 1.723 -8.991 -21.053 1.00 47.56 84 ARG A O 1
ATOM 631 N N . ARG A 1 85 ? -0.179 -8.220 -21.944 1.00 39.66 85 ARG A N 1
ATOM 632 C CA . ARG A 1 85 ? -0.358 -7.058 -21.049 1.00 39.66 85 ARG A CA 1
ATOM 633 C C . ARG A 1 85 ? -1.368 -7.309 -19.919 1.00 39.66 85 ARG A C 1
ATOM 635 O O . ARG A 1 85 ? -1.312 -6.605 -18.924 1.00 39.66 85 ARG A O 1
ATOM 642 N N . CYS A 1 86 ? -2.251 -8.299 -20.065 1.00 38.44 86 CYS A N 1
ATOM 643 C CA . CYS A 1 86 ? -3.311 -8.657 -19.106 1.00 38.44 86 CYS A CA 1
ATOM 644 C C . CYS A 1 86 ? -3.237 -10.132 -18.647 1.00 38.44 86 CYS A C 1
ATOM 646 O O . CYS A 1 86 ? -4.228 -10.688 -18.189 1.00 38.44 86 CYS A O 1
ATOM 648 N N . GLY A 1 87 ? -2.109 -10.814 -18.841 1.00 32.44 87 GLY A N 1
ATOM 649 C CA . GLY A 1 87 ? -2.009 -12.265 -18.678 1.00 32.44 87 GLY A CA 1
ATOM 650 C C . GLY A 1 87 ? -1.843 -12.729 -17.232 1.00 32.44 87 GLY A C 1
ATOM 651 O O . GLY A 1 87 ? -0.762 -13.183 -16.876 1.00 32.44 87 GLY A O 1
ATOM 652 N N . HIS A 1 88 ? -2.907 -12.684 -16.429 1.00 33.28 88 HIS A N 1
ATOM 653 C CA . HIS A 1 88 ? -3.112 -13.686 -15.380 1.00 33.28 88 HIS A CA 1
ATOM 654 C C . HIS A 1 88 ? -4.598 -14.037 -15.240 1.00 33.28 88 HIS A C 1
ATOM 656 O O . HIS A 1 88 ? -5.471 -13.189 -15.354 1.00 33.28 88 HIS A O 1
ATOM 662 N N . ALA A 1 89 ? -4.845 -15.329 -15.024 1.00 33.62 89 ALA A N 1
ATOM 663 C CA . ALA A 1 89 ? -6.128 -15.985 -14.781 1.00 33.62 89 ALA A CA 1
ATOM 664 C C . ALA A 1 89 ? -7.126 -16.104 -15.956 1.00 33.62 89 ALA A C 1
ATOM 666 O O . ALA A 1 89 ? -7.897 -15.205 -16.281 1.00 33.62 89 ALA A O 1
ATOM 667 N N . ARG A 1 90 ? -7.243 -17.333 -16.484 1.00 35.28 90 ARG A N 1
ATOM 668 C CA . ARG A 1 90 ? -8.550 -18.007 -16.610 1.00 35.28 90 ARG A CA 1
ATOM 669 C C . ARG A 1 90 ? -8.374 -19.523 -16.736 1.00 35.28 90 ARG A C 1
ATOM 671 O O . ARG A 1 90 ? -8.166 -20.062 -17.820 1.00 35.28 90 ARG A O 1
ATOM 678 N N . GLY A 1 91 ? -8.476 -20.192 -15.589 1.00 27.80 91 GLY A N 1
ATOM 679 C CA . GLY A 1 91 ? -8.834 -21.603 -15.475 1.00 27.80 91 GLY A CA 1
ATOM 680 C C . GLY A 1 91 ? -10.358 -21.763 -15.411 1.00 27.80 91 GLY A C 1
ATOM 681 O O . GLY A 1 91 ? -11.070 -20.882 -14.940 1.00 27.80 91 GLY A O 1
ATOM 682 N N . SER A 1 92 ? -10.829 -22.879 -15.951 1.00 29.98 92 SER A N 1
ATOM 683 C CA . SER A 1 92 ? -12.213 -23.292 -16.212 1.00 29.98 92 SER A CA 1
ATOM 684 C C . SER A 1 92 ? -13.215 -23.140 -15.063 1.00 29.98 92 SER A C 1
ATOM 686 O O . SER A 1 92 ? -12.920 -23.595 -13.963 1.00 29.98 92 SER A O 1
ATOM 688 N N . PHE A 1 93 ? -14.454 -22.730 -15.370 1.00 28.44 93 PHE A N 1
ATOM 689 C CA . PHE A 1 93 ? -15.635 -23.222 -14.651 1.00 28.44 93 PHE A CA 1
ATOM 690 C C . PHE A 1 93 ? -16.817 -23.498 -15.587 1.00 28.44 93 PHE A C 1
ATOM 692 O O . PHE A 1 93 ? -17.141 -22.726 -16.489 1.00 28.44 93 PHE A O 1
ATOM 699 N N . ASP A 1 94 ? -17.392 -24.667 -15.337 1.00 26.48 94 ASP A N 1
ATOM 700 C CA . ASP A 1 94 ? -18.522 -25.325 -15.976 1.00 26.48 94 ASP A CA 1
ATOM 701 C C . ASP A 1 94 ? -19.837 -24.572 -15.695 1.00 26.48 94 ASP A C 1
ATOM 703 O O . ASP A 1 94 ? -20.069 -24.108 -14.577 1.00 26.48 94 ASP A O 1
ATOM 707 N N . GLN A 1 95 ? -20.698 -24.432 -16.707 1.00 26.64 95 GLN A N 1
ATOM 708 C CA . GLN A 1 95 ? -22.004 -23.779 -16.586 1.00 26.64 95 GLN A CA 1
ATOM 709 C C . GLN A 1 95 ? -23.124 -24.803 -16.747 1.00 26.64 95 GLN A C 1
ATOM 711 O O . GLN A 1 95 ? -23.379 -25.297 -17.845 1.00 26.64 95 GLN A O 1
ATOM 716 N N . THR A 1 96 ? -23.906 -24.992 -15.684 1.00 24.92 96 THR A N 1
ATOM 717 C CA . THR A 1 96 ? -25.270 -25.517 -15.795 1.00 24.92 96 THR A CA 1
ATOM 718 C C . THR A 1 96 ? -26.300 -24.569 -15.182 1.00 24.92 96 THR A C 1
ATOM 720 O O . THR A 1 96 ? -26.344 -24.369 -13.975 1.00 24.92 96 THR A O 1
ATOM 723 N N . ALA A 1 97 ? -27.181 -24.111 -16.076 1.00 25.36 97 ALA A N 1
ATOM 724 C CA . ALA A 1 97 ? -28.636 -23.995 -15.941 1.00 25.36 97 ALA A CA 1
ATOM 725 C C . ALA A 1 97 ? -29.296 -22.801 -15.197 1.00 25.36 97 ALA A C 1
ATOM 727 O O . ALA A 1 97 ? -29.447 -22.775 -13.985 1.00 25.36 97 ALA A O 1
ATOM 728 N N . PHE A 1 98 ? -29.888 -21.937 -16.039 1.00 23.84 98 PHE A N 1
ATOM 729 C CA . PHE A 1 98 ? -31.306 -21.520 -16.085 1.00 23.84 98 PHE A CA 1
ATOM 730 C C . PHE A 1 98 ? -31.963 -20.664 -14.966 1.00 23.84 98 PHE A C 1
ATOM 732 O O . PHE A 1 98 ? -32.356 -21.157 -13.919 1.00 23.84 98 PHE A O 1
ATOM 739 N N . SER A 1 99 ? -32.390 -19.461 -15.404 1.00 23.23 99 SER A N 1
ATOM 740 C CA . SER A 1 99 ? -33.794 -18.970 -15.424 1.00 23.23 99 SER A CA 1
ATOM 741 C C . SER A 1 99 ? -34.272 -17.896 -14.413 1.00 23.23 99 SER A C 1
ATOM 743 O O . SER A 1 99 ? -34.621 -18.178 -13.276 1.00 23.23 99 SER A O 1
ATOM 745 N N . PHE A 1 100 ? -34.495 -16.700 -14.987 1.00 24.77 100 PHE A N 1
ATOM 746 C CA . PHE A 1 100 ? -35.654 -15.785 -14.881 1.00 24.77 100 PHE A CA 1
ATOM 747 C C . PHE A 1 100 ? -35.921 -14.841 -13.674 1.00 24.77 100 PHE A C 1
ATOM 749 O O . PHE A 1 100 ? -36.133 -15.235 -12.537 1.00 24.77 100 PHE A O 1
ATOM 756 N N . LYS A 1 101 ? -36.223 -13.595 -14.099 1.00 24.72 101 LYS A N 1
ATOM 757 C CA . LYS A 1 101 ? -37.098 -12.528 -13.550 1.00 24.72 101 LYS A CA 1
ATOM 758 C C . LYS A 1 101 ? -36.484 -11.406 -12.689 1.00 24.72 101 LYS A C 1
ATOM 760 O O . LYS A 1 101 ? -36.326 -11.488 -11.481 1.00 24.72 101 LYS A O 1
ATOM 765 N N . ARG A 1 102 ? -36.353 -10.264 -13.386 1.00 36.34 102 ARG A N 1
ATOM 766 C CA . ARG A 1 102 ? -36.928 -8.933 -13.091 1.00 36.34 102 ARG A CA 1
ATOM 767 C C . ARG A 1 102 ? -36.710 -8.431 -11.659 1.00 36.34 102 ARG A C 1
ATOM 769 O O . ARG A 1 102 ? -37.514 -8.706 -10.777 1.00 36.34 102 ARG A O 1
ATOM 776 N N . HIS A 1 103 ? -35.661 -7.635 -11.471 1.00 28.52 103 HIS A N 1
ATOM 777 C CA . HIS A 1 103 ? -35.387 -6.954 -10.210 1.00 28.52 103 HIS A CA 1
ATOM 778 C C . HIS A 1 103 ? -35.687 -5.456 -10.272 1.00 28.52 103 HIS A C 1
ATOM 780 O O . HIS A 1 103 ? -35.519 -4.794 -11.297 1.00 28.52 103 HIS A O 1
ATOM 786 N N . ALA A 1 104 ? -36.189 -4.987 -9.132 1.00 33.09 104 ALA A N 1
ATOM 787 C CA . ALA A 1 104 ? -36.436 -3.609 -8.754 1.00 33.09 104 ALA A CA 1
ATOM 788 C C . ALA A 1 104 ? -35.192 -2.723 -8.936 1.00 33.09 104 ALA A C 1
ATOM 790 O O . ALA A 1 104 ? -34.078 -3.224 -9.072 1.00 33.09 104 ALA A O 1
ATOM 791 N N . ARG A 1 105 ? -35.408 -1.400 -8.943 1.00 37.06 105 ARG A N 1
ATOM 792 C CA . ARG A 1 105 ? -34.370 -0.364 -9.075 1.00 37.06 105 ARG A CA 1
ATOM 793 C C . ARG A 1 105 ? -33.157 -0.705 -8.197 1.00 37.06 105 ARG A C 1
ATOM 795 O O . ARG A 1 105 ? -33.250 -0.623 -6.976 1.00 37.06 105 ARG A O 1
ATOM 802 N N . ARG A 1 106 ? -32.050 -1.101 -8.835 1.00 38.28 106 ARG A N 1
ATOM 803 C CA . ARG A 1 106 ? -30.738 -1.246 -8.201 1.00 38.28 106 ARG A CA 1
ATOM 804 C C . ARG A 1 106 ? -30.302 0.150 -7.747 1.00 38.28 106 ARG A C 1
ATOM 806 O O . ARG A 1 106 ? -30.264 1.061 -8.571 1.00 38.28 106 ARG A O 1
ATOM 813 N N . HIS A 1 107 ? -30.019 0.322 -6.457 1.00 43.78 107 HIS A N 1
ATOM 814 C CA . HIS A 1 107 ? -29.055 1.339 -6.050 1.00 43.78 107 HIS A CA 1
ATOM 815 C C . HIS A 1 107 ? -27.742 0.939 -6.722 1.00 43.78 107 HIS A C 1
ATOM 817 O O . HIS A 1 107 ? -27.285 -0.187 -6.530 1.00 43.78 107 HIS A O 1
ATOM 823 N N . ASP A 1 108 ? -27.227 1.791 -7.602 1.00 54.53 108 ASP A N 1
ATOM 824 C CA . ASP A 1 108 ? -25.941 1.545 -8.246 1.00 54.53 108 ASP A CA 1
ATOM 825 C C . ASP A 1 108 ? -24.878 1.573 -7.141 1.00 54.53 108 ASP A C 1
ATOM 827 O O . ASP A 1 108 ? -24.807 2.551 -6.396 1.00 54.53 108 ASP A O 1
ATOM 831 N N . MET A 1 109 ? -24.149 0.472 -6.943 1.00 59.28 109 MET A N 1
ATOM 832 C CA . MET A 1 109 ? -23.077 0.434 -5.946 1.00 59.28 109 MET A CA 1
ATOM 833 C C . MET A 1 109 ? -21.949 1.335 -6.439 1.00 59.28 109 MET A C 1
ATOM 835 O O . MET A 1 109 ? -21.512 1.181 -7.578 1.00 59.28 109 MET A O 1
ATOM 839 N N . THR A 1 110 ? -21.488 2.264 -5.601 1.00 84.94 110 THR A N 1
ATOM 840 C CA . THR A 1 110 ? -20.502 3.279 -5.994 1.00 84.94 110 THR A CA 1
ATOM 841 C C . THR A 1 110 ? -19.113 3.045 -5.418 1.00 84.94 110 THR A C 1
ATOM 843 O O . THR A 1 110 ? -18.264 3.899 -5.627 1.00 84.94 110 THR A O 1
ATOM 846 N N . GLN A 1 111 ? -18.867 1.914 -4.737 1.00 94.69 111 GLN A N 1
ATOM 847 C CA . GLN A 1 111 ? -17.570 1.537 -4.160 1.00 94.69 111 GLN A CA 1
ATOM 848 C C . GLN A 1 111 ? -16.397 1.964 -5.051 1.00 94.69 111 GLN A C 1
ATOM 850 O O . GLN A 1 111 ? -16.369 1.643 -6.245 1.00 94.69 111 GLN A O 1
ATOM 855 N N . ARG A 1 112 ? -15.410 2.651 -4.466 1.00 95.75 112 ARG A N 1
ATOM 856 C CA . ARG A 1 112 ? -14.271 3.226 -5.205 1.00 95.75 112 ARG A CA 1
ATOM 857 C C . ARG A 1 112 ? -12.948 2.643 -4.743 1.00 95.75 112 ARG A C 1
ATOM 859 O O . ARG A 1 112 ? -12.800 2.276 -3.584 1.00 95.75 112 ARG A O 1
ATOM 866 N N . LEU A 1 113 ? -11.988 2.616 -5.656 1.00 98.00 113 LEU A N 1
ATOM 867 C CA . LEU A 1 113 ? -10.576 2.458 -5.342 1.00 98.00 113 LEU A CA 1
ATOM 868 C C . LEU A 1 113 ? -9.940 3.848 -5.356 1.00 98.00 113 LEU A C 1
ATOM 870 O O . LEU A 1 113 ? -10.218 4.626 -6.269 1.00 98.00 113 LEU A O 1
ATOM 874 N N . VAL A 1 114 ? -9.087 4.125 -4.377 1.00 98.62 114 VAL A N 1
ATOM 875 C CA . VAL A 1 114 ? -8.107 5.211 -4.430 1.00 98.62 114 VAL A CA 1
ATOM 876 C C . VAL A 1 114 ? -6.709 4.614 -4.396 1.00 98.62 114 VAL A C 1
ATOM 878 O O . VAL A 1 114 ? -6.432 3.708 -3.604 1.00 98.62 114 VAL A O 1
ATOM 881 N N . VAL A 1 115 ? -5.830 5.107 -5.264 1.00 98.88 115 VAL A N 1
ATOM 882 C CA . VAL A 1 115 ? -4.431 4.679 -5.315 1.00 98.88 115 VAL A CA 1
ATOM 883 C C . VAL A 1 115 ? -3.535 5.815 -4.852 1.00 98.88 115 VAL A C 1
ATOM 885 O O . VAL A 1 115 ? -3.535 6.904 -5.431 1.00 98.88 115 VAL A O 1
ATOM 888 N N . PHE A 1 116 ? -2.746 5.553 -3.816 1.00 98.94 116 PHE A N 1
ATOM 889 C CA . PHE A 1 116 ? -1.790 6.500 -3.259 1.00 98.94 116 PHE A CA 1
ATOM 890 C C . PHE A 1 116 ? -0.360 6.152 -3.663 1.00 98.94 116 PHE A C 1
ATOM 892 O O . PHE A 1 116 ? -0.038 5.007 -3.980 1.00 98.94 116 PHE A O 1
ATOM 899 N N . GLN A 1 117 ? 0.511 7.156 -3.626 1.00 98.81 117 GLN A N 1
ATOM 900 C CA . GLN A 1 117 ? 1.956 6.981 -3.735 1.00 98.81 117 GLN A CA 1
ATOM 901 C C . GLN A 1 117 ? 2.619 7.301 -2.390 1.00 98.81 117 GLN A C 1
ATOM 903 O O . GLN A 1 117 ? 2.431 8.395 -1.853 1.00 98.81 117 GLN A O 1
ATOM 908 N N . SER A 1 118 ? 3.444 6.395 -1.858 1.00 98.62 118 SER A N 1
ATOM 909 C CA . SER A 1 118 ? 4.252 6.680 -0.662 1.00 98.62 118 SER A CA 1
ATOM 910 C C . SER A 1 118 ? 5.294 7.766 -0.961 1.00 98.62 118 SER A C 1
ATOM 912 O O . SER A 1 118 ? 6.062 7.649 -1.922 1.00 98.62 118 SER A O 1
ATOM 914 N N . LEU A 1 119 ? 5.337 8.835 -0.151 1.00 98.56 119 LEU A N 1
ATOM 915 C CA . LEU A 1 119 ? 6.362 9.883 -0.269 1.00 98.56 119 LEU A CA 1
ATOM 916 C C . LEU A 1 119 ? 7.751 9.368 0.111 1.00 98.56 119 LEU A C 1
ATOM 918 O O . LEU A 1 119 ? 8.740 9.826 -0.459 1.00 98.56 119 LEU A O 1
ATOM 922 N N . TRP A 1 120 ? 7.832 8.392 1.018 1.00 97.62 120 TRP A N 1
ATOM 923 C CA . TRP A 1 120 ? 9.087 7.712 1.330 1.00 97.62 120 TRP A CA 1
ATOM 924 C C . TRP A 1 120 ? 9.634 6.979 0.097 1.00 97.62 120 TRP A C 1
ATOM 926 O O . TRP A 1 120 ? 10.817 7.093 -0.226 1.00 97.62 120 TRP A O 1
ATOM 936 N N . ALA A 1 121 ? 8.758 6.327 -0.673 1.00 97.62 121 ALA A N 1
ATOM 937 C CA . ALA A 1 121 ? 9.113 5.728 -1.958 1.00 97.62 121 ALA A CA 1
ATOM 938 C C . ALA A 1 121 ? 9.518 6.763 -3.036 1.00 97.62 121 ALA A C 1
ATOM 940 O O . ALA A 1 121 ? 10.136 6.392 -4.031 1.00 97.62 121 ALA A O 1
ATOM 941 N N . MET A 1 122 ? 9.267 8.062 -2.853 1.00 98.06 122 MET A N 1
ATOM 942 C CA . MET A 1 122 ? 9.730 9.098 -3.792 1.00 98.06 122 MET A CA 1
ATOM 943 C C . MET A 1 122 ? 11.158 9.590 -3.523 1.00 98.06 122 MET A C 1
ATOM 945 O O . MET A 1 122 ? 11.738 10.263 -4.382 1.00 98.06 122 MET A O 1
ATOM 949 N N . GLU A 1 123 ? 11.736 9.266 -2.362 1.00 97.50 123 GLU A N 1
ATOM 950 C CA . GLU A 1 123 ? 13.138 9.573 -2.066 1.00 97.50 123 GLU A CA 1
ATOM 951 C C . GLU A 1 123 ? 14.048 8.851 -3.062 1.00 97.50 123 GLU A C 1
ATOM 953 O O . GLU A 1 123 ? 13.890 7.650 -3.296 1.00 97.50 123 GLU A O 1
ATOM 958 N N . ARG A 1 124 ? 15.018 9.557 -3.652 1.00 95.44 124 ARG A N 1
ATOM 959 C CA . ARG A 1 124 ? 15.930 8.950 -4.634 1.00 95.44 124 ARG A CA 1
ATOM 960 C C . ARG A 1 124 ? 17.010 8.141 -3.932 1.00 95.44 124 ARG A C 1
ATOM 962 O O . ARG A 1 124 ? 17.288 7.013 -4.314 1.00 95.44 124 ARG A O 1
ATOM 969 N N . ARG A 1 125 ? 17.640 8.730 -2.916 1.00 95.19 125 ARG A N 1
ATOM 970 C CA . ARG A 1 125 ? 18.839 8.221 -2.237 1.00 95.19 125 ARG A CA 1
ATOM 971 C C . ARG A 1 125 ? 19.951 7.828 -3.216 1.00 95.19 125 ARG A C 1
ATOM 973 O O . ARG A 1 125 ? 20.769 6.962 -2.909 1.00 95.19 125 ARG A O 1
ATOM 980 N N . ASN A 1 126 ? 20.012 8.460 -4.385 1.00 94.25 126 ASN A N 1
ATOM 981 C CA . ASN A 1 126 ? 21.014 8.163 -5.405 1.00 94.25 126 ASN A CA 1
ATOM 982 C C . ASN A 1 126 ? 22.383 8.738 -5.022 1.00 94.25 126 ASN A C 1
ATOM 984 O O . ASN A 1 126 ? 22.503 9.667 -4.223 1.00 94.25 126 ASN A O 1
ATOM 988 N N . THR A 1 127 ? 23.446 8.188 -5.606 1.00 95.75 127 THR A N 1
ATOM 989 C CA . THR A 1 127 ? 24.832 8.591 -5.321 1.00 95.75 127 THR A CA 1
ATOM 990 C C . THR A 1 127 ? 25.180 10.000 -5.796 1.00 95.75 127 THR A C 1
ATOM 992 O O . THR A 1 127 ? 26.217 10.526 -5.406 1.00 95.75 127 THR A O 1
ATOM 995 N N . ASP A 1 128 ? 24.337 10.619 -6.627 1.00 95.50 128 ASP A N 1
ATOM 996 C CA . ASP A 1 128 ? 24.492 12.013 -7.060 1.00 95.50 128 ASP A CA 1
ATOM 997 C C . ASP A 1 128 ? 24.122 13.037 -5.968 1.00 95.50 128 ASP A C 1
ATOM 999 O O . ASP A 1 128 ? 24.417 14.222 -6.119 1.00 95.50 128 ASP A O 1
ATOM 1003 N N . GLY A 1 129 ? 23.506 12.590 -4.865 1.00 93.94 129 GLY A N 1
ATOM 1004 C CA . GLY A 1 129 ? 23.111 13.432 -3.735 1.00 93.94 129 GLY A CA 1
ATOM 1005 C C . GLY A 1 129 ? 21.949 14.385 -4.027 1.00 93.94 129 GLY A C 1
ATOM 1006 O O . GLY A 1 129 ? 21.642 15.235 -3.192 1.00 93.94 129 GLY A O 1
ATOM 1007 N N . HIS A 1 130 ? 21.309 14.276 -5.192 1.00 95.88 130 HIS A N 1
ATOM 1008 C CA . HIS A 1 130 ? 20.175 15.118 -5.542 1.00 95.88 130 HIS A CA 1
ATOM 1009 C C . HIS A 1 130 ? 18.870 14.513 -5.003 1.00 95.88 130 HIS A C 1
ATOM 1011 O O . HIS A 1 130 ? 18.522 13.376 -5.313 1.00 95.88 130 HIS A O 1
ATOM 1017 N N . GLU A 1 131 ? 18.113 15.301 -4.246 1.00 97.00 131 GLU A N 1
ATOM 1018 C CA . GLU A 1 131 ? 16.749 14.969 -3.835 1.00 97.00 131 GLU A CA 1
ATOM 1019 C C . GLU A 1 131 ? 15.770 15.985 -4.405 1.00 97.00 131 GLU A C 1
ATOM 1021 O O . GLU A 1 131 ? 16.067 17.182 -4.489 1.00 97.00 131 GLU A O 1
ATOM 1026 N N . ARG A 1 132 ? 14.596 15.488 -4.792 1.00 97.12 132 ARG A N 1
ATOM 1027 C CA . ARG A 1 132 ? 13.481 16.339 -5.201 1.00 97.12 132 ARG A CA 1
ATOM 1028 C C . ARG A 1 132 ? 12.889 17.013 -3.973 1.00 97.12 132 ARG A C 1
ATOM 1030 O O . ARG A 1 132 ? 12.887 16.459 -2.873 1.00 97.12 132 ARG A O 1
ATOM 1037 N N . THR A 1 133 ? 12.354 18.206 -4.167 1.00 98.25 133 THR A N 1
ATOM 1038 C CA . THR A 1 133 ? 11.563 18.879 -3.138 1.00 98.25 133 THR A CA 1
ATOM 1039 C C . THR A 1 133 ? 10.224 18.165 -2.928 1.00 98.25 133 THR A C 1
ATOM 1041 O O . THR A 1 133 ? 9.729 17.453 -3.805 1.00 98.25 133 THR A O 1
ATOM 1044 N N . LEU A 1 134 ? 9.599 18.391 -1.768 1.00 98.38 134 LEU A N 1
ATOM 1045 C CA . LEU A 1 134 ? 8.255 17.878 -1.489 1.00 98.38 134 LEU A CA 1
ATOM 1046 C C . LEU A 1 134 ? 7.239 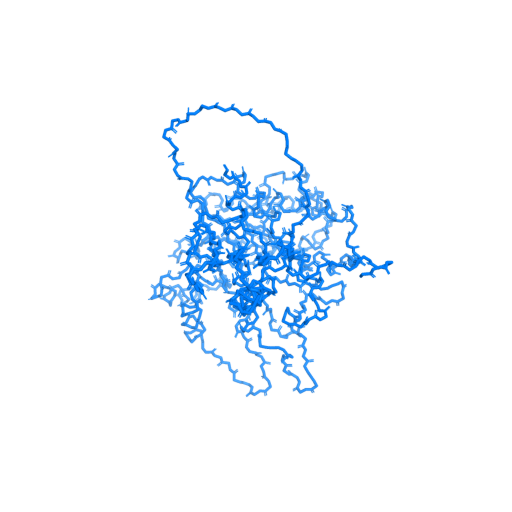18.344 -2.545 1.00 98.38 134 LEU A C 1
ATOM 1048 O O . LEU A 1 134 ? 6.436 17.544 -3.013 1.00 98.38 134 LEU A O 1
ATOM 1052 N N . GLU A 1 135 ? 7.306 19.615 -2.951 1.00 98.56 135 GLU A N 1
ATOM 1053 C CA . GLU A 1 135 ? 6.424 20.190 -3.971 1.00 98.56 135 GLU A CA 1
ATOM 1054 C C . GLU A 1 135 ? 6.584 19.488 -5.328 1.00 98.56 135 GLU A C 1
ATOM 1056 O O . GLU A 1 135 ? 5.592 19.150 -5.971 1.00 98.56 135 GLU A O 1
ATOM 1061 N N . GLU A 1 136 ? 7.820 19.218 -5.757 1.00 98.50 136 GLU A N 1
ATOM 1062 C CA . GLU A 1 136 ? 8.075 18.480 -6.998 1.00 98.50 136 GLU A CA 1
ATOM 1063 C C . GLU A 1 136 ? 7.510 17.059 -6.937 1.00 98.50 136 GLU A C 1
ATOM 1065 O O . GLU A 1 136 ? 6.861 16.631 -7.891 1.00 98.50 136 GLU A O 1
ATOM 1070 N N . ASN A 1 137 ? 7.696 16.354 -5.816 1.00 98.62 137 ASN A N 1
ATOM 1071 C CA . ASN A 1 137 ? 7.138 15.014 -5.631 1.00 98.62 137 ASN A CA 1
ATOM 1072 C C . ASN A 1 137 ? 5.602 15.030 -5.667 1.00 98.62 137 ASN A C 1
ATOM 1074 O O . ASN A 1 137 ? 5.010 14.262 -6.422 1.00 98.62 137 ASN A O 1
ATOM 1078 N N . VAL A 1 138 ? 4.950 15.933 -4.925 1.00 98.81 138 VAL A N 1
ATOM 1079 C CA . VAL A 1 138 ? 3.479 16.064 -4.924 1.00 98.81 138 VAL A CA 1
ATOM 1080 C C . VAL A 1 138 ? 2.955 16.383 -6.325 1.00 98.81 138 VAL A C 1
ATOM 1082 O O . VAL A 1 138 ? 1.992 15.768 -6.784 1.00 98.81 138 VAL A O 1
ATOM 1085 N N . ARG A 1 139 ? 3.621 17.287 -7.049 1.00 98.69 139 ARG A N 1
ATOM 1086 C CA . ARG A 1 139 ? 3.251 17.642 -8.423 1.00 98.69 139 ARG A CA 1
ATOM 1087 C C . ARG A 1 139 ? 3.379 16.453 -9.375 1.00 98.69 139 ARG A C 1
ATOM 1089 O O . ARG A 1 139 ? 2.487 16.244 -10.194 1.00 98.69 139 ARG A O 1
ATOM 1096 N N . MET A 1 140 ? 4.461 15.677 -9.276 1.00 98.62 140 MET A N 1
ATOM 1097 C CA . MET A 1 140 ? 4.653 14.461 -10.077 1.00 98.62 140 MET A CA 1
ATOM 1098 C C . MET A 1 140 ? 3.552 13.429 -9.807 1.00 98.62 140 MET A C 1
ATOM 1100 O O . MET A 1 140 ? 2.993 12.873 -10.751 1.00 98.62 140 MET A O 1
ATOM 1104 N N . ILE A 1 141 ? 3.204 13.222 -8.534 1.00 98.81 141 ILE A N 1
ATOM 1105 C CA . ILE A 1 141 ? 2.142 12.302 -8.108 1.00 98.81 141 ILE A CA 1
ATOM 1106 C C . ILE A 1 141 ? 0.783 12.740 -8.666 1.00 98.81 141 ILE A C 1
ATOM 1108 O O . ILE A 1 141 ? 0.082 11.933 -9.279 1.00 98.81 141 ILE A O 1
ATOM 1112 N N . ALA A 1 142 ? 0.448 14.028 -8.548 1.00 98.50 142 ALA A N 1
ATOM 1113 C CA . ALA A 1 142 ? -0.782 14.587 -9.107 1.00 98.50 142 ALA A CA 1
ATOM 1114 C C . ALA A 1 142 ? -0.860 14.409 -10.632 1.00 98.50 142 ALA A C 1
ATOM 1116 O O . ALA A 1 142 ? -1.881 13.983 -11.169 1.00 98.50 142 ALA A O 1
ATOM 1117 N N . GLN A 1 143 ? 0.229 14.709 -11.347 1.00 98.50 143 GLN A N 1
ATOM 1118 C CA . GLN A 1 143 ? 0.287 14.604 -12.810 1.00 98.50 143 GLN A CA 1
ATOM 1119 C C . GLN A 1 143 ? 0.178 13.161 -13.316 1.00 98.50 143 GLN A C 1
ATOM 1121 O O . GLN A 1 143 ? -0.311 12.944 -14.423 1.00 98.50 143 GLN A O 1
ATOM 1126 N N . ALA A 1 144 ? 0.607 12.187 -12.513 1.00 97.88 144 ALA A N 1
ATOM 1127 C CA . ALA A 1 144 ? 0.456 10.764 -12.801 1.00 97.88 144 ALA A CA 1
ATOM 1128 C C . ALA A 1 144 ? -0.946 10.209 -12.477 1.00 97.88 144 ALA A C 1
ATOM 1130 O O . ALA A 1 144 ? -1.223 9.037 -12.738 1.00 97.88 144 ALA A O 1
ATOM 1131 N N . GLY A 1 145 ? -1.844 11.037 -11.931 1.00 98.12 145 GLY A N 1
ATOM 1132 C CA . GLY A 1 145 ? -3.228 10.661 -11.655 1.00 98.12 145 GLY A CA 1
ATOM 1133 C C . GLY A 1 145 ? -3.389 9.708 -10.472 1.00 98.12 145 GLY A C 1
ATOM 1134 O O . GLY A 1 145 ? -4.306 8.891 -10.491 1.00 98.12 145 GLY A O 1
ATOM 1135 N N . PHE A 1 146 ? -2.486 9.755 -9.489 1.00 98.81 146 PHE A N 1
ATOM 1136 C CA . PHE A 1 146 ? -2.745 9.174 -8.168 1.00 98.81 146 PHE A CA 1
ATOM 1137 C C . PHE A 1 146 ? -3.797 10.009 -7.430 1.00 98.81 146 PHE A C 1
ATOM 1139 O O . PHE A 1 146 ? -3.893 11.218 -7.636 1.00 98.81 146 PHE A O 1
ATOM 1146 N N . ASP A 1 147 ? -4.545 9.374 -6.534 1.00 98.81 147 ASP A N 1
ATOM 1147 C CA . ASP A 1 147 ? -5.592 10.027 -5.741 1.00 98.81 147 ASP A CA 1
ATOM 1148 C C . ASP A 1 147 ? -5.039 10.733 -4.498 1.00 98.81 147 ASP A C 1
ATOM 1150 O O . ASP A 1 147 ? -5.740 11.503 -3.838 1.00 98.81 147 ASP A O 1
ATOM 1154 N N . GLY A 1 148 ? -3.783 10.460 -4.147 1.00 98.69 148 GLY A N 1
ATOM 1155 C CA . GLY A 1 148 ? -3.186 10.947 -2.918 1.00 98.69 148 GLY A CA 1
ATOM 1156 C C . GLY A 1 148 ? -1.786 10.424 -2.653 1.00 98.69 148 GLY A C 1
ATOM 1157 O O . GLY A 1 148 ? -1.142 9.808 -3.507 1.00 98.69 148 GLY A O 1
ATOM 1158 N N . VAL A 1 149 ? -1.325 10.684 -1.435 1.00 98.88 149 VAL A N 1
ATOM 1159 C CA . VAL A 1 149 ? -0.014 10.255 -0.947 1.00 98.88 149 VAL A CA 1
ATOM 1160 C C . VAL A 1 149 ? -0.133 9.485 0.358 1.00 98.88 149 VAL A C 1
ATOM 1162 O O . VAL A 1 149 ? -1.083 9.697 1.106 1.00 98.88 149 VAL A O 1
ATOM 1165 N N . SER A 1 150 ? 0.871 8.672 0.668 1.00 98.81 150 SER A N 1
ATOM 1166 C CA . SER A 1 150 ? 1.124 8.233 2.042 1.00 98.81 150 SER A CA 1
ATOM 1167 C C . SER A 1 150 ? 2.314 8.990 2.632 1.00 98.81 150 SER A C 1
ATOM 1169 O O . SER A 1 150 ? 3.321 9.216 1.947 1.00 98.81 150 SER A O 1
ATOM 1171 N N . ALA A 1 151 ? 2.172 9.456 3.875 1.00 98.50 151 ALA A N 1
ATOM 1172 C CA . ALA A 1 151 ? 3.167 10.279 4.555 1.00 98.50 151 ALA A CA 1
ATOM 1173 C C . ALA A 1 151 ? 3.111 10.133 6.080 1.00 98.50 151 ALA A C 1
ATOM 1175 O O . ALA A 1 151 ? 2.065 9.843 6.656 1.00 98.50 151 ALA A O 1
ATOM 1176 N N . HIS A 1 152 ? 4.215 10.439 6.766 1.00 98.00 152 HIS A N 1
ATOM 1177 C CA . HIS A 1 152 ? 4.213 10.521 8.226 1.00 98.00 152 HIS A CA 1
ATOM 1178 C C . HIS A 1 152 ? 3.306 11.647 8.733 1.00 98.00 152 HIS A C 1
ATOM 1180 O O . HIS A 1 152 ? 3.462 12.804 8.343 1.00 98.00 152 HIS A O 1
ATOM 1186 N N . TYR A 1 153 ? 2.424 11.320 9.678 1.00 98.00 153 TYR A N 1
ATOM 1187 C CA . TYR A 1 153 ? 1.419 12.246 10.215 1.00 98.00 153 TYR A CA 1
ATOM 1188 C C . TYR A 1 153 ? 1.680 12.704 11.662 1.00 98.00 153 TYR A C 1
ATOM 1190 O O . TYR A 1 153 ? 0.805 13.241 12.340 1.00 98.00 153 TYR A O 1
ATOM 1198 N N . THR A 1 154 ? 2.905 12.518 12.159 1.00 96.69 154 THR A N 1
ATOM 1199 C CA . THR A 1 154 ? 3.280 12.820 13.553 1.00 96.69 154 THR A CA 1
ATOM 1200 C C . THR A 1 154 ? 3.718 14.270 13.767 1.00 96.69 154 THR A C 1
ATOM 1202 O O . THR A 1 154 ? 3.358 14.892 14.768 1.00 96.69 154 THR A O 1
ATOM 1205 N N . LYS A 1 155 ? 4.500 14.839 12.842 1.00 97.81 155 LYS A N 1
ATOM 1206 C CA . LYS A 1 155 ? 5.045 16.197 12.961 1.00 97.81 155 LYS A CA 1
ATOM 1207 C C . LYS A 1 155 ? 4.102 17.218 12.345 1.00 97.81 155 LYS A C 1
ATOM 1209 O O . LYS A 1 155 ? 4.022 17.369 11.132 1.00 97.81 155 LYS A O 1
ATOM 1214 N N . ARG A 1 156 ? 3.440 17.979 13.208 1.00 98.19 156 ARG A N 1
ATOM 1215 C CA . ARG A 1 156 ? 2.400 18.937 12.831 1.00 98.19 156 ARG A CA 1
ATOM 1216 C C . ARG A 1 156 ? 2.807 19.954 11.749 1.00 98.19 156 ARG A C 1
ATOM 1218 O O . ARG A 1 156 ? 1.999 20.257 10.875 1.00 98.19 156 ARG A O 1
ATOM 1225 N N . ASP A 1 157 ? 4.021 20.504 11.802 1.00 98.38 157 ASP A N 1
ATOM 1226 C CA . ASP A 1 157 ? 4.487 21.472 10.793 1.00 98.38 157 ASP A CA 1
ATOM 1227 C C . ASP A 1 157 ? 4.676 20.829 9.408 1.00 98.38 157 ASP A C 1
ATOM 1229 O O . ASP A 1 157 ? 4.349 21.454 8.392 1.00 98.38 157 ASP A O 1
ATOM 1233 N N . ASP A 1 158 ? 5.136 19.575 9.375 1.00 98.06 158 ASP A N 1
ATOM 1234 C CA . ASP A 1 158 ? 5.303 18.800 8.144 1.00 98.06 158 ASP A CA 1
ATOM 1235 C C . ASP A 1 158 ? 3.926 18.468 7.550 1.00 98.06 158 ASP A C 1
ATOM 1237 O O . ASP A 1 158 ? 3.687 18.730 6.371 1.00 98.06 158 ASP A O 1
ATOM 1241 N N . VAL A 1 159 ? 2.978 18.012 8.383 1.00 98.62 159 VAL A N 1
ATOM 1242 C CA . VAL A 1 159 ? 1.597 17.713 7.956 1.00 98.62 159 VAL A CA 1
ATOM 1243 C C . VAL A 1 159 ? 0.887 18.959 7.437 1.00 98.62 159 VAL A C 1
ATOM 1245 O O . VAL A 1 159 ? 0.264 18.908 6.381 1.00 98.62 159 VAL A O 1
ATOM 1248 N N . ARG A 1 160 ? 1.020 20.107 8.115 1.00 98.62 160 ARG A N 1
ATOM 1249 C CA . ARG A 1 160 ? 0.440 21.376 7.642 1.00 98.62 160 ARG A CA 1
ATOM 1250 C C . ARG A 1 160 ? 0.966 21.747 6.256 1.00 98.62 160 ARG A C 1
ATOM 1252 O O . ARG A 1 160 ? 0.197 22.182 5.402 1.00 98.62 160 ARG A O 1
ATOM 1259 N N . THR A 1 161 ? 2.276 21.611 6.054 1.00 98.56 161 THR A N 1
ATOM 1260 C CA . THR A 1 161 ? 2.925 21.929 4.776 1.00 98.56 161 THR A CA 1
ATOM 1261 C C . THR A 1 161 ? 2.441 20.985 3.681 1.00 98.56 161 THR A C 1
ATOM 1263 O O . THR A 1 161 ? 2.052 21.440 2.607 1.00 98.56 161 THR A O 1
ATOM 1266 N N . LEU A 1 162 ? 2.394 19.684 3.973 1.00 98.69 162 LEU A N 1
ATOM 1267 C CA . LEU A 1 162 ? 1.884 18.677 3.053 1.00 98.69 162 LEU A CA 1
ATOM 1268 C C . LEU A 1 162 ? 0.421 18.942 2.681 1.00 98.69 162 LEU A C 1
ATOM 1270 O O . LEU A 1 162 ? 0.096 19.007 1.501 1.00 98.69 162 LEU A O 1
ATOM 1274 N N . ALA A 1 163 ? -0.451 19.163 3.663 1.00 98.69 163 ALA A N 1
ATOM 1275 C CA . ALA A 1 163 ? -1.876 19.387 3.439 1.00 98.69 163 ALA A CA 1
ATOM 1276 C C . ALA A 1 163 ? -2.153 20.613 2.555 1.00 98.69 163 ALA A C 1
ATOM 1278 O O . ALA A 1 163 ? -3.057 20.580 1.719 1.00 98.69 163 ALA A O 1
ATOM 1279 N N . ALA A 1 164 ? -1.355 21.678 2.694 1.00 98.50 164 ALA A N 1
ATOM 1280 C CA . ALA A 1 164 ? -1.440 22.837 1.809 1.00 98.50 164 ALA A CA 1
ATOM 1281 C C . ALA A 1 164 ? -1.139 22.456 0.348 1.00 98.50 164 ALA A C 1
ATOM 1283 O O . ALA A 1 164 ? -1.927 22.794 -0.533 1.00 98.50 164 ALA A O 1
ATOM 1284 N N . LEU A 1 165 ? -0.067 21.693 0.109 1.00 98.62 165 LEU A N 1
ATOM 1285 C CA . LEU A 1 165 ? 0.320 21.228 -1.229 1.00 98.62 165 LEU A CA 1
ATOM 1286 C C . LEU A 1 165 ? -0.707 20.261 -1.833 1.00 98.62 165 LEU A C 1
ATOM 1288 O O . LEU A 1 165 ? -1.078 20.394 -2.996 1.00 98.62 165 LEU A O 1
ATOM 1292 N N . LEU A 1 166 ? -1.205 19.299 -1.051 1.00 98.62 166 LEU A N 1
ATOM 1293 C CA . LEU A 1 166 ? -2.198 18.330 -1.530 1.00 98.62 166 LEU A CA 1
ATOM 1294 C C . LEU A 1 166 ? -3.501 19.019 -1.949 1.00 98.62 166 LEU A C 1
ATOM 1296 O O . LEU A 1 166 ? -4.082 18.679 -2.982 1.00 98.62 166 LEU A O 1
ATOM 1300 N N . LYS A 1 167 ? -3.925 20.041 -1.195 1.00 98.12 167 LYS A N 1
ATOM 1301 C CA . LYS A 1 167 ? -5.132 20.819 -1.490 1.00 98.12 167 LYS A CA 1
ATOM 1302 C C . LYS A 1 167 ? -5.066 21.529 -2.842 1.00 98.12 167 LYS A C 1
ATOM 1304 O O . LYS A 1 167 ? -6.091 21.611 -3.515 1.00 98.12 167 LYS A O 1
ATOM 1309 N N . GLU A 1 168 ? -3.895 22.014 -3.256 1.00 97.00 168 GLU A N 1
ATOM 1310 C CA . GLU A 1 168 ? -3.708 22.659 -4.568 1.00 97.00 168 GLU A CA 1
ATOM 1311 C C . GLU A 1 168 ? -3.964 21.700 -5.740 1.00 97.00 168 GLU A C 1
ATOM 1313 O O . GLU A 1 168 ? -4.357 22.134 -6.823 1.00 97.00 168 GLU A O 1
ATOM 1318 N N . HIS A 1 169 ? -3.799 20.397 -5.505 1.00 97.62 169 HIS A N 1
ATOM 1319 C CA . HIS A 1 169 ? -3.957 19.344 -6.504 1.00 97.62 169 HIS A CA 1
ATOM 1320 C C . HIS A 1 169 ? -5.210 18.476 -6.308 1.00 97.62 169 HIS A C 1
ATOM 1322 O O . HIS A 1 169 ? -5.460 17.591 -7.122 1.00 97.62 169 HIS A O 1
ATOM 1328 N N . GLY A 1 170 ? -6.008 18.719 -5.261 1.00 97.56 170 GLY A N 1
ATOM 1329 C CA . GLY A 1 170 ? -7.171 17.888 -4.928 1.00 97.56 170 GLY A CA 1
ATOM 1330 C C . GLY A 1 170 ? -6.806 16.471 -4.470 1.00 97.56 170 GLY A C 1
ATOM 1331 O O . GLY A 1 170 ? -7.622 15.563 -4.605 1.00 97.56 170 GLY A O 1
ATOM 1332 N N . LEU A 1 171 ? -5.588 16.286 -3.957 1.00 98.50 171 LEU A N 1
ATOM 1333 C CA . LEU A 1 171 ? -5.078 15.002 -3.487 1.00 98.50 171 LEU A CA 1
ATOM 1334 C C . LEU A 1 171 ? -5.500 14.716 -2.042 1.00 98.50 171 LEU A C 1
ATOM 1336 O O . LEU A 1 171 ? -5.646 15.627 -1.224 1.00 98.50 171 LEU A O 1
ATOM 1340 N N . GLN A 1 172 ? -5.650 13.433 -1.726 1.00 98.50 172 GLN A N 1
ATOM 1341 C CA . GLN A 1 172 ? -5.887 12.921 -0.377 1.00 98.50 172 GLN A CA 1
ATOM 1342 C C . GLN A 1 172 ? -4.578 12.472 0.290 1.00 98.50 172 GLN A C 1
ATOM 1344 O O . GLN A 1 172 ? -3.518 12.432 -0.338 1.00 98.50 172 GLN A O 1
ATOM 1349 N N . ALA A 1 173 ? -4.661 12.114 1.570 1.00 98.62 173 ALA A N 1
ATOM 1350 C CA . ALA A 1 173 ? -3.542 11.566 2.322 1.00 98.62 173 ALA A CA 1
ATOM 1351 C C . ALA A 1 173 ? -3.942 10.301 3.082 1.00 98.62 173 ALA A C 1
ATOM 1353 O O . ALA A 1 173 ? -4.990 10.265 3.726 1.00 98.62 173 ALA A O 1
ATOM 1354 N N . GLU A 1 174 ? -3.075 9.303 3.062 1.00 98.81 174 GLU A N 1
ATOM 1355 C CA . GLU A 1 174 ? -2.926 8.327 4.135 1.00 98.81 174 GLU A CA 1
ATOM 1356 C C . GLU A 1 174 ? -1.890 8.860 5.134 1.00 98.81 174 GLU A C 1
ATOM 1358 O O . GLU A 1 174 ? -0.829 9.358 4.741 1.00 98.81 174 GLU A O 1
ATOM 1363 N N . GLY A 1 175 ? -2.209 8.781 6.427 1.00 98.62 175 GLY A N 1
ATOM 1364 C CA . GLY A 1 175 ? -1.323 9.236 7.491 1.00 98.62 175 GLY A CA 1
ATOM 1365 C C . GLY A 1 175 ? -0.683 8.080 8.245 1.00 98.62 175 GLY A C 1
ATOM 1366 O O . GLY A 1 175 ? -1.352 7.437 9.042 1.00 98.62 175 GLY A O 1
ATOM 1367 N N . GLN A 1 176 ? 0.616 7.866 8.061 1.00 98.50 176 GLN A N 1
ATOM 1368 C CA . GLN A 1 176 ? 1.377 6.837 8.772 1.00 98.50 176 GLN A CA 1
ATOM 1369 C C . GLN A 1 176 ? 1.868 7.328 10.139 1.00 98.50 176 GLN A C 1
ATOM 1371 O O . GLN A 1 176 ? 2.359 8.461 10.284 1.00 98.50 176 GLN A O 1
ATOM 1376 N N . CYS A 1 177 ? 1.829 6.453 11.144 1.00 98.38 177 CYS A N 1
ATOM 1377 C CA . CYS A 1 177 ? 2.467 6.686 12.438 1.00 98.38 177 CYS A CA 1
ATOM 1378 C C . CYS A 1 177 ? 2.975 5.407 13.121 1.00 98.38 177 CYS A C 1
ATOM 1380 O O . CYS A 1 177 ? 2.540 4.294 12.836 1.00 98.38 177 CYS A O 1
ATOM 1382 N N . PHE A 1 178 ? 3.897 5.597 14.074 1.00 98.19 178 PHE A N 1
ATOM 1383 C CA . PHE A 1 178 ? 4.621 4.517 14.759 1.00 98.19 178 PHE A CA 1
ATOM 1384 C C . PHE A 1 178 ? 4.472 4.609 16.287 1.00 98.19 178 PHE A C 1
ATOM 1386 O O . PHE A 1 178 ? 5.445 4.901 16.992 1.00 98.19 178 PHE A O 1
ATOM 1393 N N . PRO A 1 179 ? 3.255 4.468 16.837 1.00 98.12 179 PRO A N 1
ATOM 1394 C CA . PRO A 1 179 ? 3.034 4.646 18.262 1.00 98.12 179 PRO A CA 1
ATOM 1395 C C . PRO A 1 179 ? 3.647 3.490 19.061 1.00 98.12 179 PRO A C 1
ATOM 1397 O O . PRO A 1 179 ? 3.621 2.328 18.647 1.00 98.12 179 PRO A O 1
ATOM 1400 N N . ARG A 1 180 ? 4.161 3.810 20.251 1.00 97.94 180 ARG A N 1
ATOM 1401 C CA . ARG A 1 180 ? 4.635 2.827 21.241 1.00 97.94 180 ARG A CA 1
ATOM 1402 C C . ARG A 1 180 ? 3.696 2.717 22.434 1.00 97.94 180 ARG A C 1
ATOM 1404 O O . ARG A 1 180 ? 3.658 1.696 23.116 1.00 97.94 180 ARG A O 1
ATOM 1411 N N . THR A 1 181 ? 2.944 3.779 22.692 1.00 98.00 181 THR A N 1
ATOM 1412 C CA . THR A 1 181 ? 1.946 3.880 23.753 1.00 98.00 181 THR A CA 1
ATOM 1413 C C . THR A 1 181 ? 0.615 4.365 23.187 1.00 98.00 181 THR A C 1
ATOM 1415 O O . THR A 1 181 ? 0.557 4.933 22.097 1.00 98.00 181 THR A O 1
ATOM 1418 N N . VAL A 1 182 ? -0.468 4.185 23.947 1.00 97.25 182 VAL A N 1
ATOM 1419 C CA . VAL A 1 182 ? -1.796 4.699 23.568 1.00 97.25 182 VAL A CA 1
ATOM 1420 C C . VAL A 1 182 ? -1.770 6.218 23.355 1.00 97.25 182 VAL A C 1
ATOM 1422 O O . VAL A 1 182 ? -2.330 6.712 22.383 1.00 97.25 182 VAL A O 1
ATOM 1425 N N . SER A 1 183 ? -1.049 6.959 24.203 1.00 96.81 183 SER A N 1
ATOM 1426 C CA . SER A 1 183 ? -0.949 8.422 24.113 1.00 96.81 183 SER A CA 1
ATOM 1427 C C . SER A 1 183 ? -0.195 8.933 22.886 1.00 96.81 183 SER A C 1
ATOM 1429 O O . SER A 1 183 ? -0.415 10.075 22.494 1.00 96.81 183 SER A O 1
ATOM 1431 N N . ASP A 1 184 ? 0.661 8.116 22.263 1.00 97.75 184 ASP A N 1
ATOM 1432 C CA . ASP A 1 184 ? 1.427 8.540 21.082 1.00 97.75 184 ASP A CA 1
ATOM 1433 C C . ASP A 1 184 ? 0.523 8.786 19.860 1.00 97.75 184 ASP A C 1
ATOM 1435 O O . ASP A 1 184 ? 0.916 9.508 18.946 1.00 97.75 184 ASP A O 1
ATOM 1439 N N . LEU A 1 185 ? -0.689 8.214 19.847 1.00 97.44 185 LEU A N 1
ATOM 1440 C CA . LEU A 1 185 ? -1.651 8.367 18.754 1.00 97.44 185 LEU A CA 1
ATOM 1441 C C . LEU A 1 185 ? -2.409 9.705 18.807 1.00 97.44 185 LEU A C 1
ATOM 1443 O O . LEU A 1 185 ? -2.771 10.243 17.765 1.00 97.44 185 LEU A O 1
ATOM 1447 N N . ALA A 1 186 ? -2.621 10.276 19.996 1.00 95.69 186 ALA A N 1
ATOM 1448 C CA . ALA A 1 186 ? -3.394 11.509 20.171 1.00 95.69 186 ALA A CA 1
ATOM 1449 C C . ALA A 1 186 ? -2.941 12.680 19.264 1.00 95.69 186 ALA A C 1
ATOM 1451 O O . ALA A 1 186 ? -3.782 13.197 18.529 1.00 95.69 186 ALA A O 1
ATOM 1452 N N . PRO A 1 187 ? -1.647 13.066 19.206 1.00 96.81 187 PRO A N 1
ATOM 1453 C CA . PRO A 1 187 ? -1.212 14.159 18.328 1.00 96.81 187 PRO A CA 1
ATOM 1454 C C . PRO A 1 187 ? -1.386 13.849 16.831 1.00 96.81 187 PRO A C 1
ATOM 1456 O O . PRO A 1 187 ? -1.531 14.760 16.019 1.00 96.81 187 PRO A O 1
ATOM 1459 N N . VAL A 1 188 ? -1.382 12.569 16.448 1.00 98.31 188 VAL A N 1
ATOM 1460 C CA . VAL A 1 188 ? -1.627 12.142 15.062 1.00 98.31 188 VAL A CA 1
ATOM 1461 C C . VAL A 1 188 ? -3.096 12.355 14.699 1.00 98.31 188 VAL A C 1
ATOM 1463 O O . VAL A 1 188 ? -3.392 12.874 13.625 1.00 98.31 188 VAL A O 1
ATOM 1466 N N . LEU A 1 189 ? -4.014 12.020 15.610 1.00 98.19 189 LEU A N 1
ATOM 1467 C CA . LEU A 1 189 ? -5.448 12.256 15.429 1.00 98.19 189 LEU A CA 1
ATOM 1468 C C . LEU A 1 189 ? -5.781 13.752 15.410 1.00 98.19 189 LEU A C 1
ATOM 1470 O O . LEU A 1 189 ? -6.594 14.180 14.598 1.00 98.19 189 LEU A O 1
ATOM 1474 N N . GLU A 1 190 ? -5.116 14.568 16.232 1.00 98.25 190 GLU A N 1
ATOM 1475 C CA . GLU A 1 190 ? -5.241 16.032 16.169 1.00 98.25 190 GLU A CA 1
ATOM 1476 C C . GLU A 1 190 ? -4.850 16.568 14.783 1.00 98.25 190 GLU A C 1
ATOM 1478 O O . GLU A 1 190 ? -5.589 17.354 14.187 1.00 98.25 190 GLU A O 1
ATOM 1483 N N . ASN A 1 191 ? -3.730 16.089 14.226 1.00 98.56 191 ASN A N 1
ATOM 1484 C CA . ASN A 1 191 ? -3.317 16.438 12.867 1.00 98.56 191 ASN A CA 1
ATOM 1485 C C . ASN A 1 191 ? -4.334 15.952 11.820 1.00 98.56 191 ASN A C 1
ATOM 1487 O O . ASN A 1 191 ? -4.658 16.700 10.900 1.00 98.56 191 ASN A O 1
ATOM 1491 N N . ALA A 1 192 ? -4.852 14.729 11.955 1.00 98.00 192 ALA A N 1
ATOM 1492 C CA . ALA A 1 192 ? -5.856 14.164 11.053 1.00 98.00 192 ALA A CA 1
ATOM 1493 C C . ALA A 1 192 ? -7.143 15.002 11.012 1.00 98.00 192 ALA A C 1
ATOM 1495 O O . ALA A 1 192 ? -7.662 15.288 9.934 1.00 98.00 192 ALA A O 1
ATOM 1496 N N . LEU A 1 193 ? -7.629 15.429 12.180 1.00 97.81 193 LEU A N 1
ATOM 1497 C CA . LEU A 1 193 ? -8.833 16.247 12.320 1.00 97.81 193 LEU A CA 1
ATOM 1498 C C . LEU A 1 193 ? -8.650 17.658 11.753 1.00 97.81 193 LEU A C 1
ATOM 1500 O O . LEU A 1 193 ? -9.579 18.210 11.166 1.00 97.81 193 LEU A O 1
ATOM 1504 N N . GLU A 1 194 ? -7.468 18.251 11.926 1.00 98.31 194 GLU A N 1
ATOM 1505 C CA . GLU A 1 194 ? -7.202 19.608 11.448 1.00 98.31 194 GLU A CA 1
ATOM 1506 C C . GLU A 1 194 ? -6.895 19.664 9.946 1.00 98.31 194 GLU A C 1
ATOM 1508 O O . GLU A 1 194 ? -7.382 20.555 9.246 1.00 98.31 194 GLU A O 1
ATOM 1513 N N . PHE A 1 195 ? -6.080 18.734 9.446 1.00 98.25 195 PHE A N 1
ATOM 1514 C CA . PHE A 1 195 ? -5.551 18.775 8.078 1.00 98.25 195 PHE A CA 1
ATOM 1515 C C . PHE A 1 195 ? -6.281 17.868 7.096 1.00 98.25 195 PHE A C 1
ATOM 1517 O O . PHE A 1 195 ? -6.098 18.013 5.887 1.00 98.25 195 PHE A O 1
ATOM 1524 N N . GLY A 1 196 ? -7.133 16.977 7.599 1.00 97.31 196 GLY A N 1
ATOM 1525 C CA . GLY A 1 196 ? -7.779 15.948 6.807 1.00 97.31 196 GLY A CA 1
ATOM 1526 C C . GLY A 1 196 ? -6.854 14.760 6.543 1.00 97.31 196 GLY A C 1
ATOM 1527 O O . GLY A 1 196 ? -5.635 14.883 6.385 1.00 97.31 196 GLY A O 1
ATOM 1528 N N . VAL A 1 197 ? -7.468 13.584 6.491 1.00 98.38 197 VAL A N 1
ATOM 1529 C CA . VAL A 1 197 ? -6.832 12.321 6.129 1.00 98.38 197 VAL A CA 1
ATOM 1530 C C . VAL A 1 197 ? -7.914 11.366 5.617 1.00 98.38 197 VAL A C 1
ATOM 1532 O O . VAL A 1 197 ? -9.066 11.464 6.036 1.00 98.38 197 VAL A O 1
ATOM 1535 N N . HIS A 1 198 ? -7.565 10.450 4.718 1.00 98.50 198 HIS A N 1
ATOM 1536 C CA . HIS A 1 198 ? -8.438 9.340 4.337 1.00 98.50 198 HIS A CA 1
ATOM 1537 C C . HIS A 1 198 ? -8.522 8.321 5.476 1.00 98.50 198 HIS A C 1
ATOM 1539 O O . HIS A 1 198 ? -9.601 7.883 5.864 1.00 98.50 198 HIS A O 1
ATOM 1545 N N . HIS A 1 199 ? -7.361 7.917 5.989 1.00 98.81 199 HIS A N 1
ATOM 1546 C CA . HIS A 1 199 ? -7.229 7.013 7.120 1.00 98.81 199 HIS A CA 1
ATOM 1547 C C . HIS A 1 199 ? -5.835 7.140 7.745 1.00 98.81 199 HIS A C 1
ATOM 1549 O O . HIS A 1 199 ? -4.896 7.611 7.096 1.00 98.81 199 HIS A O 1
ATOM 1555 N N . ILE A 1 200 ? -5.716 6.714 8.998 1.00 98.81 200 ILE A N 1
ATOM 1556 C CA . ILE A 1 200 ? -4.443 6.556 9.687 1.00 98.81 200 ILE A CA 1
ATOM 1557 C C . ILE A 1 200 ? -3.982 5.113 9.554 1.00 98.81 200 ILE A C 1
ATOM 1559 O O . ILE A 1 200 ? -4.683 4.180 9.945 1.00 98.81 200 ILE A O 1
ATOM 1563 N N . ASP A 1 201 ? -2.784 4.963 9.021 1.00 98.75 201 ASP A N 1
ATOM 1564 C CA . ASP A 1 201 ? -2.039 3.727 9.080 1.00 98.75 201 ASP A CA 1
ATOM 1565 C C . ASP A 1 201 ? -1.175 3.711 10.353 1.00 98.75 201 ASP A C 1
ATOM 1567 O O . ASP A 1 201 ? -0.442 4.659 10.670 1.00 98.75 201 ASP A O 1
ATOM 1571 N N . VAL A 1 202 ? -1.318 2.641 11.129 1.00 98.75 202 VAL A N 1
ATOM 1572 C CA . VAL A 1 202 ? -0.584 2.431 12.371 1.00 98.75 202 VAL A CA 1
ATOM 1573 C C . VAL A 1 202 ? 0.311 1.223 12.206 1.00 98.75 202 VAL A C 1
ATOM 1575 O O . VAL A 1 202 ? -0.158 0.088 12.185 1.00 98.75 202 VAL A O 1
ATOM 1578 N N . GLN A 1 203 ? 1.614 1.470 12.253 1.00 98.44 203 GLN A N 1
ATOM 1579 C CA . GLN A 1 203 ? 2.631 0.446 12.436 1.00 98.44 203 GLN A CA 1
ATOM 1580 C C . GLN A 1 203 ? 3.033 0.404 13.916 1.00 98.44 203 GLN A C 1
ATOM 1582 O O . GLN A 1 203 ? 3.836 1.234 14.357 1.00 98.44 203 GLN A O 1
ATOM 1587 N N . PRO A 1 204 ? 2.523 -0.542 14.729 1.00 98.06 204 PRO A N 1
ATOM 1588 C CA . PRO A 1 204 ? 2.779 -0.536 16.164 1.00 98.06 204 PRO A CA 1
ATOM 1589 C C . PRO A 1 204 ? 4.263 -0.779 16.458 1.00 98.06 204 PRO A C 1
ATOM 1591 O O . PRO A 1 204 ? 4.768 -1.892 16.270 1.00 98.06 204 PRO A O 1
ATOM 1594 N N . ASP A 1 205 ? 4.976 0.232 16.961 1.00 98.12 205 ASP A N 1
ATOM 1595 C CA . ASP A 1 205 ? 6.421 0.155 17.215 1.00 98.12 205 ASP A CA 1
ATOM 1596 C C . ASP A 1 205 ? 6.730 -0.509 18.568 1.00 98.12 205 ASP A C 1
ATOM 1598 O O . ASP A 1 205 ? 7.503 -0.041 19.403 1.00 98.12 205 ASP A O 1
ATOM 1602 N N . VAL A 1 206 ? 6.117 -1.667 18.790 1.00 97.50 206 VAL A N 1
ATOM 1603 C CA . VAL A 1 206 ? 6.280 -2.511 19.974 1.00 97.50 206 VAL A CA 1
ATOM 1604 C C . VAL A 1 206 ? 6.377 -3.967 19.544 1.00 97.50 206 VAL A C 1
ATOM 1606 O O . VAL A 1 206 ? 5.825 -4.349 18.521 1.00 97.50 206 VAL A O 1
ATOM 1609 N N . ARG A 1 207 ? 7.069 -4.799 20.327 1.00 96.94 207 ARG A N 1
ATOM 1610 C CA . ARG A 1 207 ? 7.113 -6.257 20.118 1.00 96.94 207 ARG A CA 1
ATOM 1611 C C . ARG A 1 207 ? 6.741 -6.990 21.419 1.00 96.94 207 ARG A C 1
ATOM 1613 O O . ARG A 1 207 ? 7.631 -7.543 22.072 1.00 96.94 207 ARG A O 1
ATOM 1620 N N . PRO A 1 208 ? 5.474 -6.908 21.879 1.00 95.81 208 PRO A N 1
ATOM 1621 C CA . PRO A 1 208 ? 5.047 -7.567 23.112 1.00 95.81 208 PRO A CA 1
ATOM 1622 C C . PRO A 1 208 ? 5.176 -9.087 22.997 1.00 95.81 208 PRO A C 1
ATOM 1624 O O . PRO A 1 208 ? 5.202 -9.636 21.897 1.00 95.81 208 PRO A O 1
ATOM 1627 N N . ARG A 1 209 ? 5.262 -9.788 24.133 1.00 95.00 209 ARG A N 1
ATOM 1628 C CA . ARG A 1 209 ? 5.434 -11.252 24.124 1.00 95.00 209 ARG A CA 1
ATOM 1629 C C . ARG A 1 209 ? 4.116 -12.011 24.117 1.00 95.00 209 ARG A C 1
ATOM 1631 O O . ARG A 1 209 ? 4.120 -13.213 23.871 1.00 95.00 209 ARG A O 1
ATOM 1638 N N . THR A 1 210 ? 3.011 -11.350 24.454 1.00 97.56 210 THR A N 1
ATOM 1639 C CA . THR A 1 210 ? 1.713 -12.006 24.623 1.00 97.56 210 THR A CA 1
ATOM 1640 C C . THR A 1 210 ? 0.608 -11.269 23.884 1.00 97.56 210 THR A C 1
ATOM 1642 O O . THR A 1 210 ? 0.579 -10.040 23.872 1.00 97.56 210 THR A O 1
ATOM 1645 N N . VAL A 1 211 ? -0.356 -12.023 23.345 1.00 97.94 211 VAL A N 1
ATOM 1646 C CA . VAL A 1 211 ? -1.557 -11.471 22.693 1.00 97.94 211 VAL A CA 1
ATOM 1647 C C . VAL A 1 211 ? -2.279 -10.486 23.615 1.00 97.94 211 VAL A C 1
ATOM 1649 O O . VAL A 1 211 ? -2.666 -9.408 23.187 1.00 97.94 211 VAL A O 1
ATOM 1652 N N . ARG A 1 212 ? -2.373 -10.790 24.915 1.00 97.75 212 ARG A N 1
ATOM 1653 C CA . ARG A 1 212 ? -3.013 -9.915 25.911 1.00 97.75 212 ARG A CA 1
ATOM 1654 C C . ARG A 1 212 ? -2.379 -8.520 25.996 1.00 97.75 212 ARG A C 1
ATOM 1656 O O . ARG A 1 212 ? -3.098 -7.545 26.187 1.00 97.75 212 ARG A O 1
ATOM 1663 N N . GLU A 1 213 ? -1.053 -8.417 25.905 1.00 97.56 213 GLU A N 1
ATOM 1664 C CA . GLU A 1 213 ? -0.370 -7.115 25.911 1.00 97.56 213 GLU A CA 1
ATOM 1665 C C . GLU A 1 213 ? -0.679 -6.325 24.635 1.00 97.56 213 GLU A C 1
ATOM 1667 O O . GLU A 1 213 ? -0.897 -5.117 24.708 1.00 97.56 213 GLU A O 1
ATOM 1672 N N . CYS A 1 214 ? -0.751 -7.007 23.489 1.00 98.19 214 CYS A N 1
ATOM 1673 C CA . CYS A 1 214 ? -1.147 -6.401 22.220 1.00 98.19 214 CYS A CA 1
ATOM 1674 C C . CYS A 1 214 ? -2.584 -5.876 22.272 1.00 98.19 214 CYS A C 1
ATOM 1676 O O . CYS A 1 214 ? -2.806 -4.710 21.962 1.00 98.19 214 CYS A O 1
ATOM 1678 N N . VAL A 1 215 ? -3.531 -6.697 22.741 1.00 98.44 215 VAL A N 1
ATOM 1679 C CA . VAL A 1 215 ? -4.952 -6.328 22.874 1.00 98.44 215 VAL A CA 1
ATOM 1680 C C . VAL A 1 215 ? -5.112 -5.031 23.670 1.00 98.44 215 VAL A C 1
ATOM 1682 O O . VAL A 1 215 ? -5.812 -4.125 23.232 1.00 98.44 215 VAL A O 1
ATOM 1685 N N . ALA A 1 216 ? -4.396 -4.879 24.789 1.00 97.56 216 ALA A N 1
ATOM 1686 C CA . ALA A 1 216 ? -4.484 -3.670 25.608 1.00 97.56 216 ALA A CA 1
ATOM 1687 C C . ALA A 1 216 ? -4.055 -2.385 24.864 1.00 97.56 216 ALA A C 1
ATOM 1689 O O . ALA A 1 216 ? -4.670 -1.333 25.061 1.00 97.56 216 ALA A O 1
ATOM 1690 N N . LEU A 1 217 ? -3.015 -2.453 24.021 1.00 98.31 217 LEU A N 1
ATOM 1691 C CA . LEU A 1 217 ? -2.602 -1.334 23.162 1.00 98.31 217 LEU A CA 1
ATOM 1692 C C . LEU A 1 217 ? -3.639 -1.071 22.063 1.00 98.31 217 LEU A C 1
ATOM 1694 O O . LEU A 1 217 ? -4.064 0.069 21.883 1.00 98.31 217 LEU A O 1
ATOM 1698 N N . LEU A 1 218 ? -4.035 -2.124 21.349 1.00 98.50 218 LEU A N 1
ATOM 1699 C CA . LEU A 1 218 ? -4.893 -2.048 20.168 1.00 98.50 218 LEU A CA 1
ATOM 1700 C C . LEU A 1 218 ? -6.278 -1.512 20.503 1.00 98.50 218 LEU A C 1
ATOM 1702 O O . LEU A 1 218 ? -6.732 -0.579 19.849 1.00 98.50 218 LEU A O 1
ATOM 1706 N N . GLU A 1 219 ? -6.900 -2.006 21.574 1.00 98.12 219 GLU A N 1
ATOM 1707 C CA . GLU A 1 219 ? -8.168 -1.459 22.058 1.00 98.12 219 GLU A CA 1
ATOM 1708 C C . GLU A 1 219 ? -8.029 0.015 22.470 1.00 98.12 219 GLU A C 1
ATOM 1710 O O . GLU A 1 219 ? -8.953 0.810 22.309 1.00 98.12 219 GLU A O 1
ATOM 1715 N N . GLY A 1 220 ? -6.881 0.393 23.043 1.00 97.88 220 GLY A N 1
ATOM 1716 C CA . GLY A 1 220 ? -6.589 1.778 23.400 1.00 97.88 220 GLY A CA 1
ATOM 1717 C C . GLY A 1 220 ? -6.554 2.689 22.178 1.00 97.88 220 GLY A C 1
ATOM 1718 O O . GLY A 1 220 ? -7.181 3.746 22.191 1.00 97.88 220 GLY A O 1
ATOM 1719 N N . TRP A 1 221 ? -5.861 2.267 21.123 1.00 98.50 221 TRP A N 1
ATOM 1720 C CA . TRP A 1 221 ? -5.797 3.001 19.863 1.00 98.50 221 TRP A CA 1
ATOM 1721 C C . TRP A 1 221 ? -7.140 3.016 19.121 1.00 98.50 221 TRP A C 1
ATOM 1723 O O . TRP A 1 221 ? -7.543 4.081 18.664 1.00 98.50 221 TRP A O 1
ATOM 1733 N N . GLN A 1 222 ? -7.863 1.889 19.063 1.00 97.69 222 GLN A N 1
ATOM 1734 C CA . GLN A 1 222 ? -9.199 1.815 18.452 1.00 97.69 222 GLN A CA 1
ATOM 1735 C C . GLN A 1 222 ? -10.170 2.783 19.125 1.00 97.69 222 GLN A C 1
ATOM 1737 O O . GLN A 1 222 ? -10.781 3.589 18.436 1.00 97.69 222 GLN A O 1
ATOM 1742 N N . ARG A 1 223 ? -10.233 2.795 20.466 1.00 97.62 223 ARG A N 1
ATOM 1743 C CA . ARG A 1 223 ? -11.086 3.747 21.197 1.00 97.62 223 ARG A CA 1
ATOM 1744 C C . ARG A 1 223 ? -10.759 5.200 20.860 1.00 97.62 223 ARG A C 1
ATOM 1746 O O . ARG A 1 223 ? -11.673 5.975 20.618 1.00 97.62 223 ARG A O 1
ATOM 1753 N N . LEU A 1 224 ? -9.475 5.568 20.820 1.00 97.75 224 LEU A N 1
ATOM 1754 C CA . LEU A 1 224 ? -9.078 6.936 20.466 1.00 97.75 224 LEU A CA 1
ATOM 1755 C C . LEU A 1 224 ? -9.481 7.308 19.033 1.00 97.75 224 LEU A C 1
ATOM 1757 O O . LEU A 1 224 ? -9.953 8.419 18.805 1.00 97.75 224 LEU A O 1
ATOM 1761 N N . ALA A 1 225 ? -9.290 6.397 18.078 1.00 97.38 225 ALA A N 1
ATOM 1762 C CA . ALA A 1 225 ? -9.654 6.619 16.683 1.00 97.38 225 ALA A CA 1
ATOM 1763 C C . ALA A 1 225 ? -11.179 6.714 16.494 1.00 97.38 225 ALA A C 1
ATOM 1765 O O . ALA A 1 225 ? -11.651 7.627 15.816 1.00 97.38 225 ALA A O 1
ATOM 1766 N N . ASP A 1 226 ? -11.942 5.834 17.150 1.00 96.31 226 ASP A N 1
ATOM 1767 C CA . ASP A 1 226 ? -13.407 5.819 17.119 1.00 96.31 226 ASP A CA 1
ATOM 1768 C C . ASP A 1 226 ? -13.999 7.086 17.753 1.00 96.31 226 ASP A C 1
ATOM 1770 O O . ASP A 1 226 ? -14.866 7.722 17.152 1.00 96.31 226 ASP A O 1
ATOM 1774 N N . ASP A 1 227 ? -13.489 7.505 18.918 1.00 97.19 227 ASP A N 1
ATOM 1775 C CA . ASP A 1 227 ? -13.904 8.746 19.590 1.00 97.19 227 ASP A CA 1
ATOM 1776 C C . ASP A 1 227 ? -13.611 9.987 18.724 1.00 97.19 227 ASP A C 1
ATOM 1778 O O . ASP A 1 227 ? -14.372 10.958 18.739 1.00 97.19 227 ASP A O 1
ATOM 1782 N N . ALA A 1 228 ? -12.522 9.956 17.947 1.00 96.62 228 ALA A N 1
ATOM 1783 C CA . ALA A 1 228 ? -12.172 11.002 16.988 1.00 96.62 228 ALA A CA 1
ATOM 1784 C C . ALA A 1 228 ? -12.948 10.900 15.660 1.00 96.62 228 ALA A C 1
ATOM 1786 O O . ALA A 1 228 ? -12.926 11.844 14.871 1.00 96.62 228 ALA A O 1
ATOM 1787 N N . GLY A 1 229 ? -13.619 9.777 15.385 1.00 96.81 229 GLY A N 1
ATOM 1788 C CA . GLY A 1 229 ? -14.261 9.507 14.097 1.00 96.81 229 GLY A CA 1
ATOM 1789 C C . GLY A 1 229 ? -13.272 9.374 12.933 1.00 96.81 229 GLY A C 1
ATOM 1790 O O . GLY A 1 229 ? -13.614 9.709 11.799 1.00 96.81 229 GLY A O 1
ATOM 1791 N N . VAL A 1 230 ? -12.044 8.920 13.201 1.00 97.38 230 VAL A N 1
ATOM 1792 C CA . VAL A 1 230 ? -10.977 8.757 12.204 1.00 97.38 230 VAL A CA 1
ATOM 1793 C C . VAL A 1 230 ? -10.801 7.276 11.887 1.00 97.38 230 VAL A C 1
ATOM 1795 O O . VAL A 1 230 ? -10.593 6.460 12.780 1.00 97.38 230 VAL A O 1
ATOM 1798 N N . HIS A 1 231 ? -10.844 6.912 10.604 1.00 97.56 231 HIS A N 1
ATOM 1799 C CA . HIS A 1 231 ? -10.532 5.546 10.189 1.00 97.56 231 HIS A CA 1
ATOM 1800 C C . HIS A 1 231 ? -9.069 5.222 10.484 1.00 97.56 231 HIS A C 1
ATOM 1802 O O . HIS A 1 231 ? -8.178 5.971 10.088 1.00 97.56 231 HIS A O 1
ATOM 1808 N N . MET A 1 232 ? -8.830 4.100 11.157 1.00 98.12 232 MET A N 1
ATOM 1809 C CA . MET A 1 232 ? -7.502 3.646 11.544 1.00 98.12 232 MET A CA 1
ATOM 1810 C C . MET A 1 232 ? -7.354 2.156 11.251 1.00 98.12 232 MET A C 1
ATOM 1812 O O . MET A 1 232 ? -8.245 1.370 11.589 1.00 98.12 232 MET A O 1
ATOM 1816 N N . TYR A 1 233 ? -6.225 1.777 10.658 1.00 98.75 233 TYR A N 1
ATOM 1817 C CA . TYR A 1 233 ? -5.885 0.391 10.349 1.00 98.75 233 TYR A CA 1
ATOM 1818 C C . TYR A 1 233 ? -4.525 0.033 10.945 1.00 98.75 233 TYR A C 1
ATOM 1820 O O . TYR A 1 233 ? -3.641 0.881 11.040 1.00 98.75 233 TYR A O 1
ATOM 1828 N N . ILE A 1 234 ? -4.375 -1.220 11.376 1.00 98.81 234 ILE A N 1
ATOM 1829 C CA . ILE A 1 234 ? -3.104 -1.735 11.892 1.00 98.81 234 ILE A CA 1
ATOM 1830 C C . ILE A 1 234 ? -2.362 -2.447 10.771 1.00 98.81 234 ILE A C 1
ATOM 1832 O O . ILE A 1 234 ? -2.862 -3.438 10.237 1.00 98.81 234 ILE A O 1
ATOM 1836 N N . GLU A 1 235 ? -1.168 -1.981 10.441 1.00 98.75 235 GLU A N 1
ATOM 1837 C CA . GLU A 1 235 ? -0.382 -2.579 9.372 1.00 98.75 235 GLU A CA 1
ATOM 1838 C C . GLU A 1 235 ? 0.215 -3.929 9.768 1.00 98.75 235 GLU A C 1
ATOM 1840 O O . GLU A 1 235 ? 0.734 -4.125 10.877 1.00 98.75 235 GLU A O 1
ATOM 1845 N N . THR A 1 236 ? 0.202 -4.867 8.827 1.00 98.44 236 THR A N 1
ATOM 1846 C CA . THR A 1 236 ? 1.022 -6.077 8.882 1.00 98.44 236 THR A CA 1
ATOM 1847 C C . THR A 1 236 ? 2.459 -5.751 8.476 1.00 98.44 236 THR A C 1
ATOM 1849 O O . THR A 1 236 ? 2.755 -5.660 7.294 1.00 98.44 236 THR A O 1
ATOM 1852 N N . HIS A 1 237 ? 3.376 -5.611 9.436 1.00 97.69 237 HIS A N 1
ATOM 1853 C CA . HIS A 1 237 ? 4.739 -5.163 9.143 1.00 97.69 237 HIS A CA 1
ATOM 1854 C C . HIS A 1 237 ? 5.785 -5.926 9.974 1.00 97.69 237 HIS A C 1
ATOM 1856 O O . HIS A 1 237 ? 5.616 -6.215 11.163 1.00 97.69 237 HIS A O 1
ATOM 1862 N N . ARG A 1 238 ? 6.920 -6.259 9.348 1.00 93.00 238 ARG A N 1
ATOM 1863 C CA . ARG A 1 238 ? 8.050 -6.944 10.014 1.00 93.00 238 ARG A CA 1
ATOM 1864 C C . ARG A 1 238 ? 8.748 -6.006 10.999 1.00 93.00 238 ARG A C 1
ATOM 1866 O O . ARG A 1 238 ? 8.799 -4.812 10.758 1.00 93.00 238 ARG A O 1
ATOM 1873 N N . ASP A 1 239 ? 9.326 -6.504 12.088 1.00 94.31 239 ASP A N 1
ATOM 1874 C CA . ASP A 1 239 ? 9.858 -5.620 13.150 1.00 94.31 239 ASP A CA 1
ATOM 1875 C C . ASP A 1 239 ? 8.775 -4.693 13.764 1.00 94.31 239 ASP A C 1
ATOM 1877 O O . ASP A 1 239 ? 9.051 -3.598 14.241 1.00 94.31 239 ASP A O 1
ATOM 1881 N N . ARG A 1 240 ? 7.508 -5.114 13.767 1.00 97.25 240 ARG A N 1
ATOM 1882 C CA . ARG A 1 240 ? 6.406 -4.467 14.502 1.00 97.25 240 ARG A CA 1
ATOM 1883 C C . ARG A 1 240 ? 5.650 -5.514 15.317 1.00 97.25 240 ARG A C 1
ATOM 1885 O O . ARG A 1 240 ? 6.025 -6.688 15.329 1.00 97.25 240 ARG A O 1
ATOM 1892 N N . MET A 1 241 ? 4.578 -5.106 15.991 1.00 98.19 241 MET A N 1
ATOM 1893 C CA . MET A 1 241 ? 3.707 -6.019 16.748 1.00 98.19 241 MET A CA 1
ATOM 1894 C C . MET A 1 241 ? 3.200 -7.184 15.886 1.00 98.19 241 MET A C 1
ATOM 1896 O O . MET A 1 241 ? 3.091 -8.308 16.365 1.00 98.19 241 MET A O 1
ATOM 1900 N N . THR A 1 242 ? 2.929 -6.909 14.612 1.00 98.12 242 THR A N 1
ATOM 1901 C CA . THR A 1 242 ? 2.352 -7.824 13.622 1.00 98.12 242 THR A CA 1
ATOM 1902 C C . THR A 1 242 ? 3.406 -8.619 12.845 1.00 98.12 242 THR A C 1
ATOM 1904 O O . THR A 1 242 ? 3.101 -9.199 11.808 1.00 98.12 242 THR A O 1
ATOM 1907 N N . THR A 1 243 ? 4.655 -8.674 13.330 1.00 96.88 243 THR A N 1
ATOM 1908 C CA . THR A 1 243 ? 5.783 -9.257 12.582 1.00 96.88 243 THR A CA 1
ATOM 1909 C C . THR A 1 243 ? 5.648 -10.747 12.276 1.00 96.88 243 THR A C 1
ATOM 1911 O O . THR A 1 243 ? 6.196 -11.198 11.273 1.00 96.88 243 THR A O 1
ATOM 1914 N N . ASP A 1 244 ? 4.998 -11.522 13.147 1.00 97.12 244 ASP A N 1
ATOM 1915 C CA . ASP A 1 244 ? 4.835 -12.967 12.984 1.00 97.12 244 ASP A CA 1
ATOM 1916 C C . ASP A 1 244 ? 3.403 -13.285 12.548 1.00 97.12 244 ASP A C 1
ATOM 1918 O O . ASP A 1 244 ? 2.433 -12.815 13.151 1.00 97.12 244 ASP A O 1
ATOM 1922 N N . LEU A 1 245 ? 3.277 -14.081 11.484 1.00 98.38 245 LEU A N 1
ATOM 1923 C CA . LEU A 1 245 ? 1.987 -14.409 10.884 1.00 98.38 245 LEU A CA 1
ATOM 1924 C C . LEU A 1 245 ? 1.098 -15.183 11.859 1.00 98.38 245 LEU A C 1
ATOM 1926 O O . LEU A 1 245 ? -0.056 -14.815 12.038 1.00 98.38 245 LEU A O 1
ATOM 1930 N N . HIS A 1 246 ? 1.621 -16.218 12.522 1.00 98.06 246 HIS A N 1
ATOM 1931 C CA . HIS A 1 246 ? 0.814 -17.029 13.439 1.00 98.06 246 HIS A CA 1
ATOM 1932 C C . HIS A 1 246 ? 0.354 -16.206 14.641 1.00 98.06 246 HIS A C 1
ATOM 1934 O O . HIS A 1 246 ? -0.823 -16.228 14.985 1.00 98.06 246 HIS A O 1
ATOM 1940 N N . PHE A 1 247 ? 1.253 -15.410 15.216 1.00 98.19 247 PHE A N 1
ATOM 1941 C CA . PHE A 1 247 ? 0.919 -14.513 16.316 1.00 98.19 247 PHE A CA 1
ATOM 1942 C C . PHE A 1 247 ? -0.138 -13.473 15.917 1.00 98.19 247 PHE A C 1
ATOM 1944 O O . PHE A 1 247 ? -1.021 -13.147 16.707 1.00 98.19 247 PHE A O 1
ATOM 1951 N N . THR A 1 248 ? -0.082 -12.967 14.681 1.00 98.56 248 THR A N 1
ATOM 1952 C CA . THR A 1 248 ? -1.107 -12.045 14.172 1.00 98.56 248 THR A CA 1
ATOM 1953 C C . THR A 1 248 ? -2.445 -12.757 13.959 1.00 98.56 248 THR A C 1
ATOM 1955 O O . THR A 1 248 ? -3.486 -12.181 14.248 1.00 98.56 248 THR A O 1
ATOM 1958 N N . LEU A 1 249 ? -2.452 -14.022 13.529 1.00 98.69 249 LEU A N 1
ATOM 1959 C CA . LEU A 1 249 ? -3.682 -14.818 13.448 1.00 98.69 249 LEU A CA 1
ATOM 1960 C C . LEU A 1 249 ? -4.298 -15.066 14.835 1.00 98.69 249 LEU A C 1
ATOM 1962 O O . LEU A 1 249 ? -5.505 -14.891 14.985 1.00 98.69 249 LEU A O 1
ATOM 1966 N N . ASP A 1 250 ? -3.483 -15.377 15.848 1.00 98.69 250 ASP A N 1
ATOM 1967 C CA . ASP A 1 250 ? -3.944 -15.502 17.241 1.00 98.69 250 ASP A CA 1
ATOM 1968 C C . ASP A 1 250 ? -4.523 -14.174 17.762 1.00 98.69 250 ASP A C 1
ATOM 1970 O O . ASP A 1 250 ? -5.484 -14.148 18.535 1.00 98.69 250 ASP A O 1
ATOM 1974 N N . LEU A 1 251 ? -3.948 -13.049 17.328 1.00 98.31 251 LEU A N 1
ATOM 1975 C CA . LEU A 1 251 ? -4.461 -11.723 17.644 1.00 98.31 251 LEU A CA 1
ATOM 1976 C C . LEU A 1 251 ? -5.818 -11.460 16.975 1.00 98.31 251 LEU A C 1
ATOM 1978 O O . LEU A 1 251 ? -6.703 -10.919 17.630 1.00 98.31 251 LEU A O 1
ATOM 1982 N N . LEU A 1 252 ? -6.007 -11.873 15.719 1.00 98.50 252 LEU A N 1
ATOM 1983 C CA . LEU A 1 252 ? -7.301 -11.786 15.029 1.00 98.50 252 LEU A CA 1
ATOM 1984 C C . LEU A 1 252 ? -8.365 -12.691 15.667 1.00 98.50 252 LEU A C 1
ATOM 1986 O O . LEU A 1 252 ? -9.540 -12.336 15.676 1.00 98.50 252 LEU A O 1
ATOM 1990 N N . ASP A 1 253 ? -7.967 -13.831 16.234 1.00 98.50 253 ASP A N 1
ATOM 1991 C CA . ASP A 1 253 ? -8.873 -14.683 17.012 1.00 98.50 253 ASP A CA 1
ATOM 1992 C C . ASP A 1 253 ? -9.295 -14.009 18.331 1.00 98.50 253 ASP A C 1
ATOM 1994 O O . ASP A 1 253 ? -10.438 -14.155 18.769 1.00 98.50 253 ASP A O 1
ATOM 1998 N N . ALA A 1 254 ? -8.399 -13.231 18.950 1.00 98.38 254 ALA A N 1
ATOM 1999 C CA . ALA A 1 254 ? -8.695 -12.451 20.153 1.00 98.38 254 ALA A CA 1
ATOM 2000 C C . ALA A 1 254 ? -9.457 -11.141 19.872 1.00 98.38 254 ALA A C 1
ATOM 2002 O O . ALA A 1 254 ? -10.206 -10.686 20.736 1.00 98.38 254 ALA A O 1
ATOM 2003 N N . MET A 1 255 ? -9.274 -10.546 18.689 1.00 97.94 255 MET A N 1
ATOM 2004 C CA . MET A 1 255 ? -9.900 -9.293 18.247 1.00 97.94 255 MET A CA 1
ATOM 2005 C C . MET A 1 255 ? -10.497 -9.445 16.834 1.00 97.94 255 MET A C 1
ATOM 2007 O O . MET A 1 255 ? -9.903 -8.981 15.857 1.00 97.94 255 MET A O 1
ATOM 2011 N N . PRO A 1 256 ? -11.674 -10.087 16.691 1.00 96.38 256 PRO A N 1
ATOM 2012 C CA . PRO A 1 256 ? -12.265 -10.389 15.380 1.00 96.38 256 PRO A CA 1
ATOM 2013 C C . PRO A 1 256 ? -12.690 -9.168 14.552 1.00 96.38 256 PRO A C 1
ATOM 2015 O O . PRO A 1 256 ? -12.993 -9.310 13.367 1.00 96.38 256 PRO A O 1
ATOM 2018 N N . ASP A 1 257 ? -12.764 -7.992 15.170 1.00 94.56 257 ASP A N 1
ATOM 2019 C CA . ASP A 1 257 ? -13.098 -6.701 14.568 1.00 94.56 257 ASP A CA 1
ATOM 2020 C C . ASP A 1 257 ? -11.861 -5.835 14.265 1.00 94.56 257 ASP A C 1
ATOM 2022 O O . ASP A 1 257 ? -11.999 -4.712 13.768 1.00 94.56 257 ASP A O 1
ATOM 2026 N N . LEU A 1 258 ? -10.651 -6.343 14.535 1.00 97.81 258 LEU A N 1
ATOM 2027 C CA . LEU A 1 258 ? -9.404 -5.646 14.243 1.00 97.81 258 LEU A CA 1
ATOM 2028 C C . LEU A 1 258 ? -9.243 -5.438 12.734 1.00 97.81 258 LEU A C 1
ATOM 2030 O O . LEU A 1 258 ? -9.065 -6.384 11.967 1.00 97.81 258 LEU A O 1
ATOM 2034 N N . LYS A 1 259 ? -9.260 -4.173 12.313 1.00 98.31 259 LYS A N 1
ATOM 2035 C CA . LYS A 1 259 ? -9.082 -3.792 10.912 1.00 98.31 259 LYS A CA 1
ATOM 2036 C C . LYS A 1 259 ? -7.600 -3.669 10.578 1.00 98.31 259 LYS A C 1
ATOM 2038 O O . LYS A 1 259 ? -6.893 -2.852 11.171 1.00 98.31 259 LYS A O 1
ATOM 2043 N N . LEU A 1 260 ? -7.149 -4.457 9.609 1.00 98.88 260 LEU A N 1
ATOM 2044 C CA . LEU A 1 260 ? -5.758 -4.462 9.169 1.00 98.88 260 LEU A CA 1
ATOM 2045 C C . LEU A 1 260 ? -5.535 -3.588 7.932 1.00 98.88 260 LEU A C 1
ATOM 2047 O O . LEU A 1 260 ? -6.420 -3.456 7.083 1.00 98.88 260 LEU A O 1
ATOM 2051 N N . LEU A 1 261 ? -4.319 -3.068 7.802 1.00 98.88 261 LEU A N 1
ATOM 2052 C CA . LEU A 1 261 ? -3.731 -2.686 6.525 1.00 98.88 261 LEU A CA 1
ATOM 2053 C C . LEU A 1 261 ? -2.805 -3.831 6.100 1.00 98.88 261 LEU A C 1
ATOM 2055 O O . LEU A 1 261 ? -1.917 -4.224 6.857 1.00 98.88 261 LEU A O 1
ATOM 2059 N N . ALA A 1 262 ? -3.034 -4.414 4.923 1.00 98.75 262 ALA A N 1
ATOM 2060 C CA . ALA A 1 262 ? -2.198 -5.508 4.434 1.00 98.75 262 ALA A CA 1
ATOM 2061 C C . ALA A 1 262 ? -0.999 -4.995 3.631 1.00 98.75 262 ALA A C 1
ATOM 2063 O O . ALA A 1 262 ? -1.146 -4.638 2.461 1.00 98.75 262 ALA A O 1
ATOM 2064 N N . ASP A 1 263 ? 0.185 -5.083 4.232 1.00 98.50 263 ASP A N 1
ATOM 2065 C CA . ASP A 1 263 ? 1.451 -5.236 3.517 1.00 98.50 263 ASP A CA 1
ATOM 2066 C C . ASP A 1 263 ? 1.913 -6.702 3.636 1.00 98.50 263 ASP A C 1
ATOM 2068 O O . ASP A 1 263 ? 2.506 -7.150 4.624 1.00 98.50 263 ASP A O 1
ATOM 2072 N N . LEU A 1 264 ? 1.602 -7.494 2.609 1.00 98.50 264 LEU A N 1
ATOM 2073 C CA . LEU A 1 264 ? 1.899 -8.929 2.600 1.00 98.50 264 LEU A CA 1
ATOM 2074 C C . LEU A 1 264 ? 3.386 -9.238 2.382 1.00 98.50 264 LEU A C 1
ATOM 2076 O O . LEU A 1 264 ? 3.816 -10.372 2.634 1.00 98.50 264 LEU A O 1
ATOM 2080 N N . SER A 1 265 ? 4.174 -8.257 1.922 1.00 98.00 265 SER A N 1
ATOM 2081 C CA . SER A 1 265 ? 5.598 -8.432 1.615 1.00 98.00 265 SER A CA 1
ATOM 2082 C C . SER A 1 265 ? 6.363 -8.924 2.843 1.00 98.00 265 SER A C 1
ATOM 2084 O O . SER A 1 265 ? 7.220 -9.810 2.756 1.00 98.00 265 SER A O 1
ATOM 2086 N N . HIS A 1 266 ? 5.956 -8.437 4.016 1.00 98.00 266 HIS A N 1
ATOM 2087 C CA . HIS A 1 266 ? 6.530 -8.775 5.307 1.00 98.00 266 HIS A CA 1
ATOM 2088 C C . HIS A 1 266 ? 6.326 -10.231 5.705 1.00 98.00 266 HIS A C 1
ATOM 2090 O O . HIS A 1 266 ? 7.270 -10.845 6.201 1.00 98.00 266 HIS A O 1
ATOM 2096 N N . TYR A 1 267 ? 5.142 -10.804 5.480 1.00 98.38 267 TYR A N 1
ATOM 2097 C CA . TYR A 1 267 ? 4.903 -12.203 5.832 1.00 98.38 267 TYR A CA 1
ATOM 2098 C C . TYR A 1 267 ? 5.611 -13.157 4.892 1.00 98.38 267 TYR A C 1
ATOM 2100 O O . TYR A 1 267 ? 6.226 -14.112 5.367 1.00 98.38 267 TYR A O 1
ATOM 2108 N N . LEU A 1 268 ? 5.580 -12.882 3.588 1.00 97.94 268 LEU A N 1
ATOM 2109 C CA . LEU A 1 268 ? 6.225 -13.753 2.614 1.00 97.94 268 LEU A CA 1
ATOM 2110 C C . LEU A 1 268 ? 7.733 -13.870 2.875 1.00 97.94 268 LEU A C 1
ATOM 2112 O O . LEU A 1 268 ? 8.258 -14.987 2.893 1.00 97.94 268 LEU A O 1
ATOM 2116 N N . VAL A 1 269 ? 8.414 -12.745 3.132 1.00 97.12 269 VAL A N 1
ATOM 2117 C CA . VAL A 1 269 ? 9.854 -12.752 3.427 1.00 97.12 269 VAL A CA 1
ATOM 2118 C C . VAL A 1 269 ? 10.154 -13.307 4.824 1.00 97.12 269 VAL A C 1
ATOM 2120 O O . VAL A 1 269 ? 11.032 -14.150 4.965 1.00 97.12 269 VAL A O 1
ATOM 2123 N N . ALA A 1 270 ? 9.415 -12.905 5.867 1.00 96.38 270 ALA A N 1
ATOM 2124 C CA . ALA A 1 270 ? 9.730 -13.298 7.246 1.00 96.38 270 ALA A CA 1
ATOM 2125 C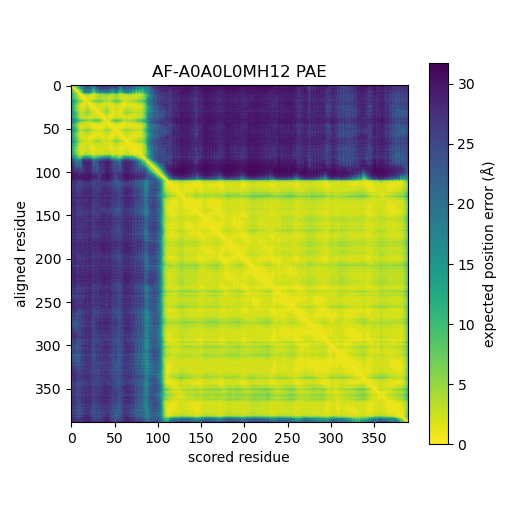 C . ALA A 1 270 ? 9.469 -14.784 7.527 1.00 96.38 270 ALA A C 1
ATOM 2127 O O . ALA A 1 270 ? 10.132 -15.386 8.371 1.00 96.38 270 ALA A O 1
ATOM 2128 N N . ARG A 1 271 ? 8.499 -15.380 6.828 1.00 95.62 271 ARG A N 1
ATOM 2129 C CA . ARG A 1 271 ? 8.176 -16.810 6.925 1.00 95.62 271 ARG A CA 1
ATOM 2130 C C . ARG A 1 271 ? 8.876 -17.655 5.860 1.00 95.62 271 ARG A C 1
ATOM 2132 O O . ARG A 1 271 ? 8.647 -18.863 5.825 1.00 95.62 271 ARG A O 1
ATOM 2139 N N . GLU A 1 272 ? 9.682 -17.031 5.002 1.00 96.50 272 GLU A N 1
ATOM 2140 C CA . GLU A 1 272 ? 10.365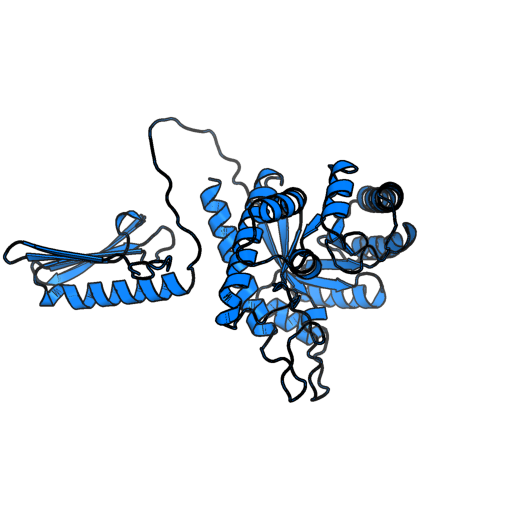 -17.653 3.870 1.00 96.50 272 GLU A CA 1
ATOM 2141 C C . GLU A 1 272 ? 9.464 -18.584 3.037 1.00 96.50 272 GLU A C 1
ATOM 2143 O O . GLU A 1 272 ? 9.789 -19.757 2.813 1.00 96.50 272 GLU A O 1
ATOM 2148 N N . PHE A 1 273 ? 8.304 -18.095 2.588 1.00 97.69 273 PHE A N 1
ATOM 2149 C CA . PHE A 1 273 ? 7.364 -18.949 1.859 1.00 97.69 273 PHE A CA 1
ATOM 2150 C C . PHE A 1 273 ? 8.014 -19.553 0.600 1.00 97.69 273 PHE A C 1
ATOM 2152 O O . PHE A 1 273 ? 8.477 -18.813 -0.272 1.00 97.69 273 PHE A O 1
ATOM 2159 N N . PRO A 1 274 ? 8.067 -20.894 0.466 1.00 96.50 274 PRO A N 1
ATOM 2160 C CA . PRO A 1 274 ? 8.576 -21.513 -0.747 1.00 96.50 274 PRO A CA 1
ATOM 2161 C C . PRO A 1 274 ? 7.630 -21.224 -1.913 1.00 96.50 274 PRO A C 1
ATOM 2163 O O . PRO A 1 274 ? 6.429 -21.049 -1.716 1.00 96.50 274 PRO A O 1
ATOM 2166 N N . TYR A 1 275 ? 8.176 -21.218 -3.129 1.00 92.94 275 TYR A N 1
ATOM 2167 C CA . TYR A 1 275 ? 7.374 -21.209 -4.345 1.00 92.94 275 TYR A CA 1
ATOM 2168 C C . TYR A 1 275 ? 7.298 -22.627 -4.945 1.00 92.94 275 TYR A C 1
ATOM 2170 O O . TYR A 1 275 ? 8.345 -23.273 -5.063 1.00 92.94 275 TYR A O 1
ATOM 2178 N N . PRO A 1 276 ? 6.116 -23.108 -5.379 1.00 96.56 276 PRO A N 1
ATOM 2179 C CA . PRO A 1 276 ? 4.805 -22.475 -5.206 1.00 96.56 276 PRO A CA 1
ATOM 2180 C C . PRO A 1 276 ? 4.388 -22.432 -3.729 1.00 96.56 276 PRO A C 1
ATOM 2182 O O . PRO A 1 276 ? 4.779 -23.301 -2.944 1.00 96.56 276 PRO A O 1
ATOM 2185 N N . VAL A 1 277 ? 3.603 -21.417 -3.358 1.00 97.38 277 VAL A N 1
ATOM 2186 C CA . VAL A 1 277 ? 3.081 -21.278 -1.993 1.00 97.38 277 VAL A CA 1
ATOM 2187 C C . VAL A 1 277 ? 2.087 -22.411 -1.720 1.00 97.38 277 VAL A C 1
ATOM 2189 O O . VAL A 1 277 ? 1.280 -22.764 -2.575 1.00 97.38 277 VAL A O 1
ATOM 2192 N N . SER A 1 278 ? 2.172 -23.027 -0.540 1.00 98.06 278 SER A N 1
ATOM 2193 C CA . SER A 1 278 ? 1.282 -24.126 -0.153 1.00 98.06 278 SER A CA 1
ATOM 2194 C C . SER A 1 278 ? -0.137 -23.639 0.144 1.00 98.06 278 SER A C 1
ATOM 2196 O O . SER A 1 278 ? -0.328 -22.509 0.594 1.00 98.06 278 SER A O 1
ATOM 2198 N N . ASP A 1 279 ? -1.128 -24.523 -0.002 1.00 98.31 279 ASP A N 1
ATOM 2199 C CA . ASP A 1 279 ? -2.527 -24.236 0.355 1.00 98.31 279 ASP A CA 1
ATOM 2200 C C . ASP A 1 279 ? -2.676 -23.758 1.810 1.00 98.31 279 ASP A C 1
ATOM 2202 O O . ASP A 1 279 ? -3.475 -22.872 2.100 1.00 98.31 279 ASP A O 1
ATOM 2206 N N . GLU A 1 280 ? -1.869 -24.302 2.728 1.00 98.31 280 GLU A N 1
ATOM 2207 C CA . GLU A 1 280 ? -1.822 -23.882 4.134 1.00 98.31 280 GLU A CA 1
ATOM 2208 C C . GLU A 1 280 ? -1.382 -22.417 4.280 1.00 98.31 280 GLU A C 1
ATOM 2210 O O . GLU A 1 280 ? -2.030 -21.632 4.975 1.00 98.31 280 GLU A O 1
ATOM 2215 N N . ASN A 1 281 ? -0.314 -22.019 3.585 1.00 98.38 281 ASN A N 1
ATOM 2216 C CA . ASN A 1 281 ? 0.174 -20.642 3.611 1.00 98.38 281 ASN A CA 1
ATOM 2217 C C . ASN A 1 281 ? -0.801 -19.687 2.907 1.00 98.38 281 ASN A C 1
ATOM 2219 O O . ASN A 1 281 ? -1.051 -18.596 3.421 1.00 98.38 281 ASN A O 1
ATOM 2223 N N . HIS A 1 282 ? -1.409 -20.104 1.789 1.00 98.62 282 HIS A N 1
ATOM 2224 C CA . HIS A 1 282 ? -2.490 -19.352 1.146 1.00 98.62 282 HIS A CA 1
ATOM 2225 C C . HIS A 1 282 ? -3.664 -19.128 2.102 1.00 98.62 282 HIS A C 1
ATOM 2227 O O . HIS A 1 282 ? -4.130 -18.000 2.231 1.00 98.62 282 HIS A O 1
ATOM 2233 N N . ALA A 1 283 ? -4.106 -20.163 2.820 1.00 98.75 283 ALA A N 1
ATOM 2234 C CA . ALA A 1 283 ? -5.207 -20.052 3.773 1.00 98.75 283 ALA A CA 1
ATOM 2235 C C . ALA A 1 283 ? -4.905 -19.042 4.892 1.00 98.75 283 ALA A C 1
ATOM 2237 O O . ALA A 1 283 ? -5.773 -18.250 5.257 1.00 98.75 283 ALA A O 1
ATOM 2238 N N . MET A 1 284 ? -3.672 -19.018 5.407 1.00 98.81 284 MET A N 1
ATOM 2239 C CA . MET A 1 284 ? -3.261 -18.028 6.407 1.00 98.81 284 MET A CA 1
ATOM 2240 C C . MET A 1 284 ? -3.240 -16.600 5.851 1.00 98.81 284 MET A C 1
ATOM 2242 O O . MET A 1 284 ? -3.729 -15.687 6.513 1.00 98.81 284 MET A O 1
ATOM 2246 N N . ILE A 1 285 ? -2.737 -16.396 4.631 1.00 98.81 285 ILE A N 1
ATOM 2247 C CA . ILE A 1 285 ? -2.760 -15.078 3.978 1.00 98.81 285 ILE A CA 1
ATOM 2248 C C . ILE A 1 285 ? -4.195 -14.629 3.687 1.00 98.81 285 ILE A C 1
ATOM 2250 O O . ILE A 1 285 ? -4.536 -13.476 3.930 1.00 98.81 285 ILE A O 1
ATOM 2254 N N . HIS A 1 286 ? -5.073 -15.534 3.256 1.00 98.81 286 HIS A N 1
ATOM 2255 C CA . HIS A 1 286 ? -6.487 -15.221 3.056 1.00 98.81 286 HIS A CA 1
ATOM 2256 C C . HIS A 1 286 ? -7.168 -14.777 4.357 1.00 98.81 286 HIS A C 1
ATOM 2258 O O . HIS A 1 286 ? -7.939 -13.824 4.320 1.00 98.81 286 HIS A O 1
ATOM 2264 N N . ARG A 1 287 ? -6.822 -15.364 5.516 1.00 98.69 287 ARG A N 1
ATOM 2265 C CA . ARG A 1 287 ? -7.316 -14.879 6.821 1.00 98.69 287 ARG A CA 1
ATOM 2266 C C . ARG A 1 287 ? -6.885 -13.442 7.126 1.00 98.69 287 ARG A C 1
ATOM 2268 O O . ARG A 1 287 ? -7.690 -12.688 7.664 1.00 98.69 287 ARG A O 1
ATOM 2275 N N . ILE A 1 288 ? -5.650 -13.063 6.783 1.00 98.88 288 ILE A N 1
ATOM 2276 C CA . ILE A 1 288 ? -5.185 -11.671 6.900 1.00 98.88 288 ILE A CA 1
ATOM 2277 C C . ILE A 1 288 ? -6.023 -10.766 5.990 1.00 98.88 288 ILE A C 1
ATOM 2279 O O . ILE A 1 288 ? -6.576 -9.772 6.452 1.00 98.88 288 ILE A O 1
ATOM 2283 N N . LEU A 1 289 ? -6.181 -11.157 4.723 1.00 98.88 289 LEU A N 1
ATOM 2284 C CA . LEU A 1 289 ? -6.913 -10.403 3.702 1.00 98.88 289 LEU A CA 1
ATOM 2285 C C . LEU A 1 289 ? -8.408 -10.244 4.007 1.00 98.88 289 LEU A C 1
ATOM 2287 O O . LEU A 1 289 ? -8.998 -9.202 3.720 1.00 98.88 289 LEU A O 1
ATOM 2291 N N . ASP A 1 290 ? -9.016 -11.243 4.642 1.00 98.62 290 ASP A N 1
ATOM 2292 C CA . ASP A 1 290 ? -10.400 -11.188 5.114 1.00 98.62 290 ASP A CA 1
ATOM 2293 C C . ASP A 1 290 ? -10.604 -10.181 6.258 1.00 98.62 290 ASP A C 1
ATOM 2295 O O . ASP A 1 290 ? -11.741 -9.798 6.532 1.00 98.62 290 ASP A O 1
ATOM 2299 N N . GLN A 1 291 ? -9.518 -9.694 6.868 1.00 98.44 291 GLN A N 1
ATOM 2300 C CA . GLN A 1 291 ? -9.512 -8.623 7.868 1.00 98.44 291 GLN A CA 1
ATOM 2301 C C . GLN A 1 291 ? -8.875 -7.318 7.368 1.00 98.44 291 GLN A C 1
ATOM 2303 O O . GLN A 1 291 ? -8.846 -6.325 8.097 1.00 98.44 291 GLN A O 1
ATOM 2308 N N . SER A 1 292 ? -8.407 -7.267 6.118 1.00 98.81 292 SER A N 1
ATOM 2309 C CA . SER A 1 292 ? -7.777 -6.072 5.547 1.00 98.81 292 SER A CA 1
ATOM 2310 C C . SER A 1 292 ? -8.800 -5.060 5.034 1.00 98.81 292 SER A C 1
ATOM 2312 O O . SER A 1 292 ? -9.795 -5.422 4.403 1.00 98.81 292 SER A O 1
ATOM 2314 N N . TRP A 1 293 ? -8.554 -3.780 5.304 1.00 98.69 293 TRP A N 1
ATOM 2315 C CA . TRP A 1 293 ? -9.391 -2.645 4.896 1.00 98.69 293 TRP A CA 1
ATOM 2316 C C . TRP A 1 293 ? -8.652 -1.611 4.036 1.00 98.69 293 TRP A C 1
ATOM 2318 O O . TRP A 1 293 ? -9.297 -0.750 3.440 1.00 98.69 293 TRP A O 1
ATOM 2328 N N . ALA A 1 294 ? -7.331 -1.739 3.933 1.00 98.81 294 ALA A N 1
ATOM 2329 C CA . ALA A 1 294 ? -6.449 -1.023 3.019 1.00 98.81 294 ALA A CA 1
ATOM 2330 C C . ALA A 1 294 ? -5.225 -1.902 2.702 1.00 98.81 294 ALA A C 1
ATOM 2332 O O . ALA A 1 294 ? -5.018 -2.939 3.346 1.00 98.81 294 ALA A O 1
ATOM 2333 N N . PHE A 1 295 ? -4.435 -1.499 1.709 1.00 98.88 295 PHE A N 1
ATOM 2334 C CA . PHE A 1 295 ? -3.305 -2.276 1.203 1.00 98.88 295 PHE A CA 1
ATOM 2335 C C . PHE A 1 295 ? -2.089 -1.399 0.943 1.00 98.88 295 PHE A C 1
ATOM 2337 O O . PHE A 1 295 ? -2.217 -0.313 0.377 1.00 98.88 295 PHE A O 1
ATOM 2344 N N . HIS A 1 296 ? -0.908 -1.917 1.260 1.00 98.75 296 HIS A N 1
ATOM 2345 C CA . HIS A 1 296 ? 0.357 -1.381 0.774 1.00 98.75 296 HIS A CA 1
ATOM 2346 C C . HIS A 1 296 ? 0.952 -2.348 -0.246 1.00 98.75 296 HIS A C 1
ATOM 2348 O O . HIS A 1 296 ? 0.907 -3.576 -0.119 1.00 98.75 296 HIS A O 1
ATOM 2354 N N . GLY A 1 297 ? 1.445 -1.758 -1.322 1.00 96.81 297 GLY A N 1
ATOM 2355 C CA . GLY A 1 297 ? 1.908 -2.416 -2.522 1.00 96.81 297 GLY A CA 1
ATOM 2356 C C . GLY A 1 297 ? 3.417 -2.518 -2.538 1.00 96.81 297 GLY A C 1
ATOM 2357 O O . GLY A 1 297 ? 4.099 -1.633 -3.055 1.00 96.81 297 GLY A O 1
ATOM 2358 N N . CYS A 1 298 ? 3.915 -3.638 -2.030 1.00 97.00 298 CYS A N 1
ATOM 2359 C CA . CYS A 1 298 ? 5.288 -4.083 -2.194 1.00 97.00 298 CYS A CA 1
ATOM 2360 C C . CYS A 1 298 ? 5.284 -5.581 -2.523 1.00 97.00 298 CYS A C 1
ATOM 2362 O O . CYS A 1 298 ? 4.501 -6.348 -1.962 1.00 97.00 298 CYS A O 1
ATOM 2364 N N . VAL A 1 299 ? 6.127 -6.005 -3.466 1.00 98.19 299 VAL A N 1
ATOM 2365 C CA . VAL A 1 299 ? 6.244 -7.415 -3.864 1.00 98.19 299 VAL A CA 1
ATOM 2366 C C . VAL A 1 299 ? 7.540 -7.961 -3.294 1.00 98.19 299 VAL A C 1
ATOM 2368 O O . VAL A 1 299 ? 8.622 -7.486 -3.637 1.00 98.19 299 VAL A O 1
ATOM 2371 N N . ALA A 1 300 ? 7.433 -8.988 -2.459 1.00 98.00 300 ALA A N 1
ATOM 2372 C CA . ALA A 1 300 ? 8.582 -9.695 -1.912 1.00 98.00 300 ALA A CA 1
ATOM 2373 C C . ALA A 1 300 ? 8.863 -10.994 -2.676 1.00 98.00 300 ALA A C 1
ATOM 2375 O O . ALA A 1 300 ? 7.973 -11.620 -3.249 1.00 98.00 300 ALA A O 1
ATOM 2376 N N . SER A 1 301 ? 10.107 -11.448 -2.583 1.00 97.38 301 SER A N 1
ATOM 2377 C CA . SER A 1 301 ? 10.458 -12.865 -2.661 1.00 97.38 301 SER A CA 1
ATOM 2378 C C . SER A 1 301 ? 10.768 -13.382 -1.258 1.00 97.38 301 SER A C 1
ATOM 2380 O O . SER A 1 301 ? 10.906 -12.611 -0.306 1.00 97.38 301 SER A O 1
ATOM 2382 N N . ARG A 1 302 ? 10.938 -14.698 -1.118 1.00 95.69 302 ARG A N 1
ATOM 2383 C CA . ARG A 1 302 ? 11.272 -15.303 0.179 1.00 95.69 302 ARG A CA 1
ATOM 2384 C C . ARG A 1 302 ? 12.624 -14.861 0.761 1.00 95.69 302 ARG A C 1
ATOM 2386 O O . ARG A 1 302 ? 12.879 -15.149 1.920 1.00 95.69 302 ARG A O 1
ATOM 2393 N N . GLU A 1 303 ? 13.478 -14.202 -0.027 1.00 95.00 303 GLU A N 1
ATOM 2394 C CA . GLU A 1 303 ? 14.820 -13.752 0.391 1.00 95.00 303 GLU A CA 1
ATOM 2395 C C . GLU A 1 303 ? 14.982 -12.226 0.362 1.00 95.00 303 GLU A C 1
ATOM 2397 O O . GLU A 1 303 ? 15.933 -11.692 0.927 1.00 95.00 303 GLU A O 1
ATOM 2402 N N . GLN A 1 304 ? 14.061 -11.511 -0.285 1.00 95.50 304 GLN A N 1
ATOM 2403 C CA . GLN A 1 304 ? 14.153 -10.073 -0.497 1.00 95.50 304 GLN A CA 1
ATOM 2404 C C . GLN A 1 304 ? 12.765 -9.458 -0.369 1.00 95.50 304 GLN A C 1
ATOM 2406 O O . GLN A 1 304 ? 11.867 -9.793 -1.137 1.00 95.50 304 GLN A O 1
ATOM 2411 N N . VAL A 1 305 ? 12.600 -8.522 0.567 1.00 95.88 305 VAL A N 1
ATOM 2412 C CA . VAL A 1 305 ? 11.288 -7.923 0.861 1.00 95.88 305 VAL A CA 1
ATOM 2413 C C . VAL A 1 305 ? 10.718 -7.088 -0.285 1.00 95.88 305 VAL A C 1
ATOM 2415 O O . VAL A 1 305 ? 9.516 -6.886 -0.357 1.00 95.88 305 VAL A O 1
ATOM 2418 N N . GLN A 1 306 ? 11.579 -6.616 -1.182 1.00 97.19 306 GLN A N 1
ATOM 2419 C CA . GLN A 1 306 ? 11.186 -5.843 -2.347 1.00 97.19 306 GLN A CA 1
ATOM 2420 C C . GLN A 1 306 ? 11.997 -6.289 -3.553 1.00 97.19 306 GLN A C 1
ATOM 2422 O O . GLN A 1 306 ? 13.207 -6.050 -3.617 1.00 97.19 306 GLN A O 1
ATOM 2427 N N . VAL A 1 307 ? 11.329 -6.944 -4.495 1.00 97.31 307 VAL A N 1
ATOM 2428 C CA . VAL A 1 307 ? 11.914 -7.323 -5.781 1.00 97.31 307 VAL A CA 1
ATOM 2429 C C . VAL A 1 307 ? 11.673 -6.241 -6.830 1.00 97.31 307 VAL A C 1
ATOM 2431 O O . VAL A 1 307 ? 10.734 -5.455 -6.736 1.00 97.31 307 VAL A O 1
ATOM 2434 N N . GLU A 1 308 ? 12.515 -6.224 -7.857 1.00 96.19 308 GLU A N 1
ATOM 2435 C CA . GLU A 1 308 ? 12.301 -5.444 -9.079 1.00 96.19 308 GLU A CA 1
ATOM 2436 C C . GLU A 1 308 ? 11.093 -6.023 -9.835 1.00 96.19 308 GLU A C 1
ATOM 2438 O O . GLU A 1 308 ? 11.201 -7.085 -10.455 1.00 96.19 308 GLU A O 1
ATOM 2443 N N . VAL A 1 309 ? 9.931 -5.370 -9.758 1.00 95.56 309 VAL A N 1
ATOM 2444 C CA . VAL A 1 309 ? 8.664 -5.887 -10.320 1.00 95.56 309 VAL A CA 1
ATOM 2445 C C . VAL A 1 309 ? 8.620 -5.849 -11.848 1.00 95.56 309 VAL A C 1
ATOM 2447 O O . VAL A 1 309 ? 7.828 -6.560 -12.466 1.00 95.56 309 VAL A O 1
ATOM 2450 N N . SER A 1 310 ? 9.476 -5.037 -12.470 1.00 92.19 310 SER A N 1
ATOM 2451 C CA . SER A 1 310 ? 9.657 -4.983 -13.924 1.00 92.19 310 SER A CA 1
ATOM 2452 C C . SER A 1 310 ? 10.634 -6.037 -14.457 1.00 92.19 310 SER A C 1
ATOM 2454 O O . SER A 1 310 ? 10.747 -6.207 -15.674 1.00 92.19 310 SER A O 1
ATOM 2456 N N . PHE A 1 311 ? 11.335 -6.762 -13.578 1.00 93.44 311 PHE A N 1
ATOM 2457 C CA . PHE A 1 311 ? 12.298 -7.778 -13.983 1.00 93.44 311 PHE A CA 1
ATOM 2458 C C . PHE A 1 311 ? 11.613 -9.133 -14.197 1.00 93.44 311 PHE A C 1
ATOM 2460 O O . PHE A 1 311 ? 11.110 -9.750 -13.261 1.00 93.44 311 PHE A O 1
ATOM 2467 N N . GLU A 1 312 ? 11.629 -9.621 -15.440 1.00 90.69 312 GLU A N 1
ATOM 2468 C CA . GLU A 1 312 ? 10.901 -10.826 -15.872 1.00 90.69 312 GLU A CA 1
ATOM 2469 C C . GLU A 1 312 ? 11.106 -12.066 -14.971 1.00 90.69 312 GLU A C 1
ATOM 2471 O O . GLU A 1 312 ? 10.121 -12.728 -14.648 1.00 90.69 312 GLU A O 1
ATOM 2476 N N . PRO A 1 313 ? 12.317 -12.399 -14.479 1.00 92.88 313 PRO A N 1
ATOM 2477 C CA . PRO A 1 313 ? 12.492 -13.532 -13.565 1.00 92.88 313 PRO A CA 1
ATOM 2478 C C . PRO A 1 313 ? 11.733 -13.417 -12.236 1.00 92.88 313 PRO A C 1
ATOM 2480 O O . PRO A 1 313 ? 11.464 -14.436 -11.604 1.00 92.88 313 PRO A O 1
ATOM 2483 N N . HIS A 1 314 ? 11.367 -12.207 -11.804 1.00 95.56 314 HIS A N 1
ATOM 2484 C CA . HIS A 1 314 ? 10.550 -11.987 -10.610 1.00 95.56 314 HIS A CA 1
ATOM 2485 C C . HIS A 1 314 ? 9.044 -12.091 -10.881 1.00 95.56 314 HIS A C 1
ATOM 2487 O O . HIS A 1 314 ? 8.257 -12.001 -9.936 1.00 95.56 314 HIS A O 1
ATOM 2493 N N . ARG A 1 315 ? 8.623 -12.323 -12.134 1.00 93.00 315 ARG A N 1
ATOM 2494 C CA . ARG A 1 315 ? 7.209 -12.347 -12.532 1.00 93.00 315 ARG A CA 1
ATOM 2495 C C . ARG A 1 315 ? 6.369 -13.311 -11.696 1.00 93.00 315 ARG A C 1
ATOM 2497 O O . ARG A 1 315 ? 5.266 -12.959 -11.309 1.00 93.00 315 ARG A O 1
ATOM 2504 N N . MET A 1 316 ? 6.927 -14.462 -11.327 1.00 96.44 316 MET A N 1
ATOM 2505 C CA . MET A 1 316 ? 6.279 -15.442 -10.446 1.00 96.44 316 MET A CA 1
ATOM 2506 C C . MET A 1 316 ? 5.857 -14.873 -9.078 1.00 96.44 316 MET A C 1
ATOM 2508 O O . MET A 1 316 ? 4.830 -15.270 -8.536 1.00 96.44 316 MET A O 1
ATOM 2512 N N . TRP A 1 317 ? 6.638 -13.945 -8.515 1.00 98.06 317 TRP A N 1
ATOM 2513 C CA . TRP A 1 317 ? 6.298 -13.269 -7.263 1.00 98.06 317 TRP A CA 1
ATOM 2514 C C . TRP A 1 317 ? 5.274 -12.169 -7.510 1.00 98.06 317 TRP A C 1
ATOM 2516 O O . TRP A 1 317 ? 4.319 -12.049 -6.755 1.00 98.06 317 TRP A O 1
ATOM 2526 N N . VAL A 1 318 ? 5.428 -11.408 -8.596 1.00 97.88 318 VAL A N 1
ATOM 2527 C CA . VAL A 1 318 ? 4.448 -10.386 -8.988 1.00 97.88 318 VAL A CA 1
ATOM 2528 C C . VAL A 1 318 ? 3.064 -11.012 -9.171 1.00 97.88 318 VAL A C 1
ATOM 2530 O O . VAL A 1 318 ? 2.106 -10.533 -8.577 1.00 97.88 318 VAL A O 1
ATOM 2533 N N . ASP A 1 319 ? 2.965 -12.113 -9.915 1.00 96.75 319 ASP A N 1
ATOM 2534 C CA . ASP A 1 319 ? 1.708 -12.828 -10.155 1.00 96.75 319 ASP A CA 1
ATOM 2535 C C . ASP A 1 319 ? 1.068 -13.330 -8.852 1.00 96.75 319 ASP A C 1
ATOM 2537 O O . ASP A 1 319 ? -0.122 -13.116 -8.634 1.00 96.75 319 ASP A O 1
ATOM 2541 N N . LEU A 1 320 ? 1.863 -13.888 -7.931 1.00 98.56 320 LEU A N 1
ATOM 2542 C CA . LEU A 1 320 ? 1.384 -14.297 -6.607 1.00 98.56 320 LEU A CA 1
ATOM 2543 C C . LEU A 1 320 ? 0.755 -13.129 -5.824 1.00 98.56 320 LEU A C 1
ATOM 2545 O O . LEU A 1 320 ? -0.307 -13.289 -5.222 1.00 98.56 320 LEU A O 1
ATOM 2549 N N . PHE A 1 321 ? 1.400 -11.959 -5.814 1.00 98.81 321 PHE A N 1
ATOM 2550 C CA . PHE A 1 321 ? 0.869 -10.784 -5.115 1.00 98.81 321 PHE A CA 1
ATOM 2551 C C . PHE A 1 321 ? -0.370 -10.216 -5.811 1.00 98.81 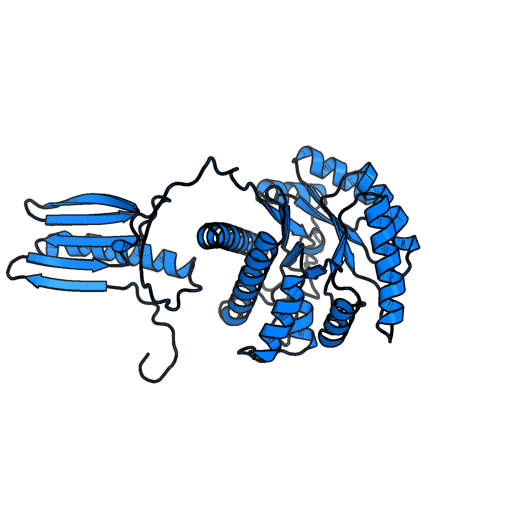321 PHE A C 1
ATOM 2553 O O . PHE A 1 321 ? -1.316 -9.836 -5.124 1.00 98.81 321 PHE A O 1
ATOM 2560 N N . LEU A 1 322 ? -0.414 -10.213 -7.148 1.00 98.25 322 LEU A N 1
ATOM 2561 C CA . LEU A 1 322 ? -1.609 -9.825 -7.906 1.00 98.25 322 LEU A CA 1
ATOM 2562 C C . LEU A 1 322 ? -2.800 -10.742 -7.578 1.00 98.25 322 LEU A C 1
ATOM 2564 O O . LEU A 1 322 ? -3.910 -10.245 -7.373 1.00 98.25 322 LEU A O 1
ATOM 2568 N N . ASP A 1 323 ? -2.576 -12.052 -7.448 1.00 98.06 323 ASP A N 1
ATOM 2569 C CA . ASP A 1 323 ? -3.608 -13.014 -7.042 1.00 98.06 323 ASP A CA 1
ATOM 2570 C C . ASP A 1 323 ? -4.093 -12.756 -5.604 1.00 98.06 323 ASP A C 1
ATOM 2572 O O . ASP A 1 323 ? -5.301 -12.718 -5.341 1.00 98.06 323 ASP A O 1
ATOM 2576 N N . TRP A 1 324 ? -3.175 -12.508 -4.664 1.00 98.75 324 TRP A N 1
ATOM 2577 C CA . TRP A 1 324 ? -3.528 -12.155 -3.285 1.00 98.75 324 TRP A CA 1
ATOM 2578 C C . TRP A 1 324 ? -4.288 -10.829 -3.186 1.00 98.75 324 TRP A C 1
ATOM 2580 O O . TRP A 1 324 ? -5.295 -10.755 -2.479 1.00 98.75 324 TRP A O 1
ATOM 2590 N N . TRP A 1 325 ? -3.874 -9.790 -3.911 1.00 98.69 325 TRP A N 1
ATOM 2591 C CA . TRP A 1 325 ? -4.602 -8.520 -3.941 1.00 98.69 325 TRP A CA 1
ATOM 2592 C C . TRP A 1 325 ? -5.980 -8.676 -4.585 1.00 98.69 325 TRP A C 1
ATOM 2594 O O . TRP A 1 325 ? -6.954 -8.142 -4.058 1.00 98.69 325 TRP A O 1
ATOM 2604 N N . THR A 1 326 ? -6.107 -9.486 -5.640 1.00 98.38 326 THR A N 1
ATOM 2605 C CA . THR A 1 326 ? -7.409 -9.821 -6.244 1.00 98.38 326 THR A CA 1
ATOM 2606 C C . THR A 1 326 ? -8.344 -10.476 -5.223 1.00 98.38 326 THR A C 1
ATOM 2608 O O . THR A 1 326 ? -9.499 -10.057 -5.080 1.00 98.38 326 THR A O 1
ATOM 2611 N N . TYR A 1 327 ? -7.849 -11.451 -4.448 1.00 98.50 327 TYR A N 1
ATOM 2612 C CA . TYR A 1 327 ? -8.615 -12.049 -3.348 1.00 98.50 327 TYR A CA 1
ATOM 2613 C C . TYR A 1 327 ? -9.018 -10.997 -2.304 1.00 98.50 327 TYR A C 1
ATOM 2615 O O . TYR A 1 327 ? -10.191 -10.913 -1.926 1.00 98.50 327 TYR A O 1
ATOM 2623 N N . GLY A 1 328 ? -8.061 -10.176 -1.861 1.00 98.50 328 GLY A N 1
ATOM 2624 C CA . GLY A 1 328 ? -8.278 -9.127 -0.865 1.00 98.50 328 GLY A CA 1
ATOM 2625 C C . GLY A 1 328 ? -9.334 -8.114 -1.295 1.00 98.50 328 GLY A C 1
ATOM 2626 O O . GLY A 1 328 ? -10.227 -7.788 -0.514 1.00 98.50 328 GLY A O 1
ATOM 2627 N N . PHE A 1 329 ? -9.307 -7.680 -2.554 1.00 98.31 329 PHE A N 1
ATOM 2628 C CA . PHE A 1 329 ? -10.266 -6.717 -3.097 1.00 98.31 329 PHE A CA 1
ATOM 2629 C C . PHE A 1 329 ? -11.665 -7.324 -3.168 1.00 98.31 329 PHE A C 1
ATOM 2631 O O . PHE A 1 329 ? -12.641 -6.692 -2.759 1.00 98.31 329 PHE A O 1
ATOM 2638 N N . ALA A 1 330 ? -11.776 -8.576 -3.621 1.00 97.19 330 ALA A N 1
ATOM 2639 C CA . ALA A 1 330 ? -13.046 -9.292 -3.623 1.00 97.19 330 ALA A CA 1
ATOM 2640 C C . ALA A 1 330 ? -13.593 -9.481 -2.199 1.00 97.19 330 ALA A C 1
ATOM 2642 O O . ALA A 1 330 ? -14.798 -9.343 -1.980 1.00 97.19 330 ALA A O 1
ATOM 2643 N N . SER A 1 331 ? -12.726 -9.788 -1.229 1.00 97.62 331 SER A N 1
ATOM 2644 C CA . SER A 1 331 ? -13.106 -9.916 0.181 1.00 97.62 331 SER A CA 1
ATOM 2645 C C . SER A 1 331 ? -13.577 -8.597 0.778 1.00 97.62 331 SER A C 1
ATOM 2647 O O . SER A 1 331 ? -14.642 -8.545 1.398 1.00 97.62 331 SER A O 1
ATOM 2649 N N . TRP A 1 332 ? -12.846 -7.514 0.523 1.00 98.06 332 TRP A N 1
ATOM 2650 C CA . TRP A 1 332 ? -13.217 -6.172 0.949 1.00 98.06 332 TRP A CA 1
ATOM 2651 C C . TRP A 1 332 ? -14.583 -5.759 0.398 1.00 98.06 332 TRP A C 1
ATOM 2653 O O . TRP A 1 332 ? -15.460 -5.385 1.172 1.00 98.06 332 TRP A O 1
ATOM 2663 N N . ARG A 1 333 ? -14.828 -5.924 -0.912 1.00 95.81 333 ARG A N 1
ATOM 2664 C CA . ARG A 1 333 ? -16.096 -5.520 -1.552 1.00 95.81 333 ARG A CA 1
ATOM 2665 C C . ARG A 1 333 ? -17.327 -6.182 -0.937 1.00 95.81 333 ARG A C 1
ATOM 2667 O O . ARG A 1 333 ? -18.383 -5.558 -0.890 1.00 95.81 333 ARG A O 1
ATOM 2674 N N . ARG A 1 334 ? -17.202 -7.431 -0.468 1.00 95.44 334 ARG A N 1
ATOM 2675 C CA . ARG A 1 334 ? -18.293 -8.161 0.207 1.00 95.44 334 ARG A CA 1
ATOM 2676 C C . ARG A 1 334 ? -18.631 -7.591 1.585 1.00 95.44 334 ARG A C 1
ATOM 2678 O O . ARG A 1 334 ? -19.750 -7.789 2.050 1.00 95.44 334 ARG A O 1
ATOM 2685 N N . ARG A 1 335 ? -17.661 -6.960 2.250 1.00 95.31 335 ARG A N 1
ATOM 2686 C CA . ARG A 1 335 ? -17.769 -6.460 3.629 1.00 95.31 335 ARG A CA 1
ATOM 2687 C C . ARG A 1 335 ? -18.014 -4.953 3.693 1.00 95.31 335 ARG A C 1
ATOM 2689 O O . ARG A 1 335 ? -18.628 -4.487 4.648 1.00 95.31 335 ARG A O 1
ATOM 2696 N N . ALA A 1 336 ? -17.532 -4.216 2.699 1.00 96.12 336 ALA A N 1
ATOM 2697 C CA . ALA A 1 336 ? -17.624 -2.769 2.621 1.00 96.12 336 ALA A CA 1
ATOM 2698 C C . ALA A 1 336 ? -19.032 -2.290 2.237 1.00 96.12 336 ALA A C 1
ATOM 2700 O O . ALA A 1 336 ? -19.771 -2.958 1.507 1.00 96.12 336 ALA A O 1
ATOM 2701 N N . GLY A 1 337 ? -19.388 -1.099 2.710 1.00 94.94 337 GLY A N 1
ATOM 2702 C CA . GLY A 1 337 ? -20.605 -0.395 2.333 1.00 94.94 337 GLY A CA 1
ATOM 2703 C C . GLY A 1 337 ? -20.642 -0.019 0.843 1.00 94.94 337 GLY A C 1
ATOM 2704 O O . GLY A 1 337 ? -19.629 -0.089 0.143 1.00 94.94 337 GLY A O 1
ATOM 2705 N N . PRO A 1 338 ? -21.815 0.387 0.326 1.00 91.88 338 PRO A N 1
ATOM 2706 C CA . PRO A 1 338 ? -21.999 0.698 -1.093 1.00 91.88 338 PRO A CA 1
ATOM 2707 C C . PRO A 1 338 ? -21.223 1.933 -1.568 1.00 91.88 338 PRO A C 1
ATOM 2709 O O . PRO A 1 338 ? -20.980 2.033 -2.767 1.00 91.88 338 PRO A O 1
ATOM 2712 N N . ASP A 1 339 ? -20.836 2.827 -0.654 1.00 93.69 339 ASP A N 1
ATOM 2713 C CA . ASP A 1 339 ? -20.147 4.095 -0.944 1.00 93.69 339 ASP A CA 1
ATOM 2714 C C . ASP A 1 339 ? -18.733 4.156 -0.328 1.00 93.69 339 ASP A C 1
ATOM 2716 O O . ASP A 1 339 ? -18.067 5.196 -0.366 1.00 93.69 339 ASP A O 1
ATOM 2720 N N . ASP A 1 340 ? -18.267 3.039 0.238 1.00 95.88 340 ASP A N 1
ATOM 2721 C CA . ASP A 1 340 ? -16.948 2.947 0.856 1.00 95.88 340 ASP A CA 1
ATOM 2722 C C . ASP A 1 340 ? -15.838 3.041 -0.197 1.00 95.88 340 ASP A C 1
ATOM 2724 O O . ASP A 1 340 ? -16.017 2.759 -1.388 1.00 95.88 340 ASP A O 1
ATOM 2728 N N . THR A 1 341 ? -14.654 3.435 0.263 1.00 97.38 341 THR A N 1
ATOM 2729 C CA . THR A 1 341 ? -13.467 3.583 -0.577 1.00 97.38 341 THR A CA 1
ATOM 2730 C C . THR A 1 341 ? -12.358 2.664 -0.078 1.00 97.38 341 THR A C 1
ATOM 2732 O O . THR A 1 341 ? -12.019 2.681 1.105 1.00 97.38 341 THR A O 1
ATOM 2735 N N . LEU A 1 342 ? -11.807 1.855 -0.982 1.00 98.56 342 LEU A N 1
ATOM 2736 C CA . LEU A 1 342 ? -10.644 1.017 -0.730 1.00 98.56 342 LEU A CA 1
ATOM 2737 C C . LEU A 1 342 ? -9.372 1.776 -1.105 1.00 98.56 342 LEU A C 1
ATOM 2739 O O . LEU A 1 342 ? -9.287 2.301 -2.212 1.00 98.56 342 LEU A O 1
ATOM 2743 N N . ALA A 1 343 ? -8.380 1.792 -0.216 1.00 98.81 343 ALA A N 1
ATOM 2744 C CA . ALA A 1 343 ? -7.080 2.401 -0.478 1.00 98.81 343 ALA A CA 1
ATOM 2745 C C . ALA A 1 343 ? -6.017 1.347 -0.821 1.00 98.81 343 ALA A C 1
ATOM 2747 O O . ALA A 1 343 ? -5.935 0.302 -0.167 1.00 98.81 343 ALA A O 1
ATOM 2748 N N . PHE A 1 344 ? -5.192 1.652 -1.824 1.00 98.88 344 PHE A N 1
ATOM 2749 C CA . PHE A 1 344 ? -3.970 0.919 -2.148 1.00 98.88 344 PHE A CA 1
ATOM 2750 C C . PHE A 1 344 ? -2.801 1.899 -2.304 1.00 98.88 344 PHE A C 1
ATOM 2752 O O . PHE A 1 344 ? -2.852 2.782 -3.159 1.00 98.88 344 PHE A O 1
ATOM 2759 N N . THR A 1 345 ? -1.730 1.739 -1.533 1.00 98.88 345 THR A N 1
ATOM 2760 C CA . THR A 1 345 ? -0.550 2.615 -1.594 1.00 98.88 345 THR A CA 1
ATOM 2761 C C . THR A 1 345 ? 0.594 1.916 -2.316 1.00 98.88 345 THR A C 1
ATOM 2763 O O . THR A 1 345 ? 1.046 0.867 -1.881 1.00 98.88 345 THR A O 1
ATOM 2766 N N . CYS A 1 346 ? 1.107 2.491 -3.405 1.00 98.69 346 CYS A N 1
ATOM 2767 C CA . CYS A 1 346 ? 2.331 2.006 -4.048 1.00 98.69 346 CYS A CA 1
ATOM 2768 C C . CYS A 1 346 ? 3.548 2.387 -3.187 1.00 98.69 346 CYS A C 1
ATOM 2770 O O . CYS A 1 346 ? 3.850 3.576 -3.024 1.00 98.69 346 CYS A O 1
ATOM 2772 N N . GLU A 1 347 ? 4.257 1.390 -2.652 1.00 95.81 347 GLU A N 1
ATOM 2773 C CA . GLU A 1 347 ? 5.323 1.584 -1.661 1.00 95.81 347 GLU A CA 1
ATOM 2774 C C . GLU A 1 347 ? 6.591 0.789 -1.999 1.00 95.81 347 GLU A C 1
ATOM 2776 O O . GLU A 1 347 ? 7.112 -0.019 -1.235 1.00 95.81 347 GLU A O 1
ATOM 2781 N N . LEU A 1 348 ? 7.141 1.057 -3.183 1.00 97.44 348 LEU A N 1
ATOM 2782 C CA . LEU A 1 348 ? 8.469 0.574 -3.552 1.00 97.44 348 LEU A CA 1
ATOM 2783 C C . LEU A 1 348 ? 9.525 1.460 -2.887 1.00 97.44 348 LEU A C 1
ATOM 2785 O O . LEU A 1 348 ? 9.909 2.498 -3.424 1.00 97.44 348 LEU A O 1
ATOM 2789 N N . GLY A 1 349 ? 9.983 1.066 -1.705 1.00 96.19 349 GLY A N 1
ATOM 2790 C CA . GLY A 1 349 ? 10.916 1.808 -0.869 1.00 96.19 349 GLY A CA 1
ATOM 2791 C C . GLY A 1 349 ? 12.315 2.002 -1.471 1.00 96.19 349 GLY A C 1
ATOM 2792 O O . GLY A 1 349 ? 12.799 1.143 -2.217 1.00 96.19 349 GLY A O 1
ATOM 2793 N N . PRO A 1 350 ? 13.011 3.106 -1.138 1.00 96.00 350 PRO A N 1
ATOM 2794 C CA . PRO A 1 350 ? 14.401 3.341 -1.516 1.00 96.00 350 PRO A CA 1
ATOM 2795 C C . PRO A 1 350 ? 15.363 2.403 -0.777 1.00 96.00 350 PRO A C 1
ATOM 2797 O O . PRO A 1 350 ? 15.006 1.732 0.197 1.00 96.00 350 PRO A O 1
ATOM 2800 N N . LYS A 1 351 ? 16.637 2.389 -1.182 1.00 91.56 351 LYS A N 1
ATOM 2801 C CA . LYS A 1 351 ? 17.676 1.631 -0.469 1.00 91.56 351 LYS A CA 1
ATOM 2802 C C . LYS A 1 351 ? 17.663 1.919 1.052 1.00 91.56 351 LYS A C 1
ATOM 2804 O O . LYS A 1 351 ? 17.543 3.084 1.462 1.00 91.56 351 LYS A O 1
ATOM 2809 N N . PRO A 1 352 ? 17.785 0.887 1.907 1.00 90.94 352 PRO A N 1
ATOM 2810 C CA . PRO A 1 352 ? 18.209 -0.479 1.582 1.00 90.94 352 PRO A CA 1
ATOM 2811 C C . PRO A 1 352 ? 17.085 -1.457 1.177 1.00 90.94 352 PRO A C 1
ATOM 2813 O O . PRO A 1 352 ? 17.370 -2.644 1.068 1.00 90.94 352 PRO A O 1
ATOM 2816 N N . TYR A 1 353 ? 15.835 -1.013 0.976 1.00 92.31 353 TYR A N 1
ATOM 2817 C CA . TYR A 1 353 ? 14.775 -1.900 0.461 1.00 92.31 353 TYR A CA 1
ATOM 2818 C C . TYR A 1 353 ? 15.006 -2.250 -1.010 1.00 92.31 353 TYR A C 1
ATOM 2820 O O . TYR A 1 353 ? 14.971 -3.421 -1.376 1.00 92.31 353 TYR A O 1
ATOM 2828 N N . ALA A 1 354 ? 15.273 -1.239 -1.838 1.00 94.94 354 ALA A N 1
ATOM 2829 C CA . ALA A 1 354 ? 15.578 -1.430 -3.249 1.00 94.94 354 ALA A CA 1
ATOM 2830 C C . ALA A 1 354 ? 16.867 -2.242 -3.458 1.00 94.94 354 ALA A C 1
ATOM 2832 O O . ALA A 1 354 ? 17.865 -2.043 -2.756 1.00 94.94 354 ALA A O 1
ATOM 2833 N N . ILE A 1 355 ? 16.860 -3.116 -4.467 1.00 95.50 355 ILE A N 1
ATOM 2834 C CA . ILE A 1 355 ? 18.062 -3.805 -4.943 1.00 95.50 355 ILE A CA 1
ATOM 2835 C C . ILE A 1 355 ? 18.948 -2.778 -5.654 1.00 95.50 355 ILE A C 1
ATOM 2837 O O . ILE A 1 355 ? 18.503 -2.089 -6.574 1.00 95.50 355 ILE A O 1
ATOM 2841 N N . ILE A 1 356 ? 20.212 -2.687 -5.240 1.00 95.94 356 ILE A N 1
ATOM 2842 C CA . ILE A 1 356 ? 21.165 -1.715 -5.784 1.00 95.94 356 ILE A CA 1
ATOM 2843 C C . ILE A 1 356 ? 22.231 -2.361 -6.666 1.00 95.94 356 ILE A C 1
ATOM 2845 O O . ILE A 1 356 ? 22.679 -3.487 -6.435 1.00 95.94 356 ILE A O 1
ATOM 2849 N N . GLY A 1 357 ? 22.664 -1.610 -7.674 1.00 94.81 357 GLY A N 1
ATOM 2850 C CA . GLY A 1 357 ? 23.765 -1.961 -8.549 1.00 94.81 357 GLY A CA 1
ATOM 2851 C C . GLY A 1 357 ? 25.123 -1.774 -7.876 1.00 94.81 357 GLY A C 1
ATOM 2852 O O . GLY A 1 357 ? 25.259 -1.240 -6.773 1.00 94.81 357 GLY A O 1
ATOM 2853 N N . ARG A 1 358 ? 26.182 -2.181 -8.584 1.00 96.25 358 ARG A N 1
ATOM 2854 C CA . ARG A 1 358 ? 27.576 -1.977 -8.137 1.00 96.25 358 ARG A CA 1
ATOM 2855 C C . ARG A 1 358 ? 27.955 -0.501 -7.999 1.00 96.25 358 ARG A C 1
ATOM 2857 O O . ARG A 1 358 ? 28.935 -0.194 -7.330 1.00 96.25 358 ARG A O 1
ATOM 2864 N N . ASP A 1 359 ? 27.216 0.381 -8.658 1.00 95.31 359 ASP A N 1
ATOM 2865 C CA . ASP A 1 359 ? 27.359 1.831 -8.589 1.00 95.31 359 ASP A CA 1
ATOM 2866 C C . ASP A 1 359 ? 26.673 2.445 -7.354 1.00 95.31 359 ASP A C 1
ATOM 2868 O O . ASP A 1 359 ? 26.877 3.622 -7.077 1.00 95.31 359 ASP A O 1
ATOM 2872 N N . GLY A 1 360 ? 25.907 1.659 -6.587 1.00 94.25 360 GLY A N 1
ATOM 2873 C CA . GLY A 1 360 ? 25.234 2.098 -5.366 1.00 94.25 360 GLY A CA 1
ATOM 2874 C C . GLY A 1 360 ? 23.873 2.768 -5.581 1.00 94.25 360 GLY A C 1
ATOM 2875 O O . GLY A 1 360 ? 23.331 3.319 -4.613 1.00 94.25 360 GLY A O 1
ATOM 2876 N N . ASN A 1 361 ? 23.337 2.728 -6.805 1.00 95.62 361 ASN A N 1
ATOM 2877 C CA . ASN A 1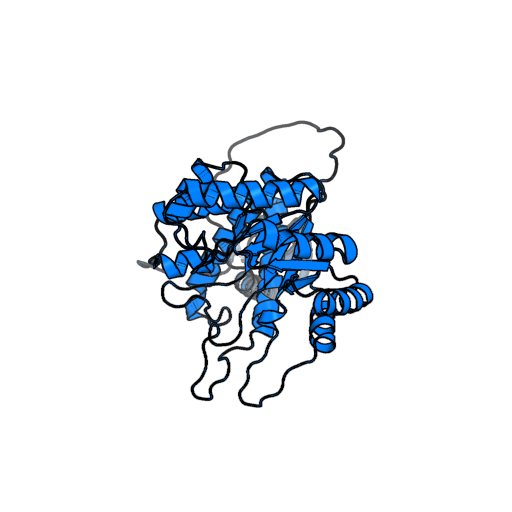 361 ? 22.001 3.214 -7.158 1.00 95.62 361 ASN A CA 1
ATOM 2878 C C . ASN A 1 361 ? 21.025 2.053 -7.343 1.00 95.62 361 ASN A C 1
ATOM 2880 O O . ASN A 1 361 ? 21.446 0.910 -7.512 1.00 95.62 361 ASN A O 1
ATOM 2884 N N . ASP A 1 362 ? 19.731 2.355 -7.317 1.00 94.69 362 ASP A N 1
ATOM 2885 C CA . ASP A 1 362 ? 18.687 1.371 -7.591 1.00 94.69 362 ASP A CA 1
ATOM 2886 C C . ASP A 1 362 ? 18.876 0.768 -8.993 1.00 94.69 362 ASP A C 1
ATOM 2888 O O . ASP A 1 362 ? 19.247 1.449 -9.951 1.00 94.69 362 ASP A O 1
ATOM 2892 N N . THR A 1 363 ? 18.655 -0.539 -9.096 1.00 93.88 363 THR A N 1
ATOM 2893 C CA . THR A 1 363 ? 18.786 -1.295 -10.354 1.00 93.88 363 THR A CA 1
ATOM 2894 C C . THR A 1 363 ? 17.636 -1.032 -11.329 1.00 93.88 363 THR A C 1
ATOM 2896 O O . THR A 1 363 ? 17.835 -1.113 -12.543 1.00 93.88 363 THR A O 1
ATOM 2899 N N . THR A 1 364 ? 16.476 -0.623 -10.810 1.00 92.31 364 THR A N 1
ATOM 2900 C CA . THR A 1 364 ? 15.294 -0.203 -11.570 1.00 92.31 364 THR A CA 1
ATOM 2901 C C . THR A 1 364 ? 14.882 1.235 -11.270 1.00 92.31 364 THR A C 1
ATOM 2903 O O . THR A 1 364 ? 15.236 1.827 -10.249 1.00 92.31 364 THR A O 1
ATOM 2906 N N . ASP A 1 365 ? 14.080 1.805 -12.173 1.00 94.56 365 ASP A N 1
ATOM 2907 C CA . ASP A 1 365 ? 13.350 3.042 -11.906 1.00 94.56 365 ASP A CA 1
ATOM 2908 C C . ASP A 1 365 ? 12.090 2.730 -11.085 1.00 94.56 365 ASP A C 1
ATOM 2910 O O . ASP A 1 365 ? 11.041 2.377 -11.631 1.00 94.56 365 ASP A O 1
ATOM 2914 N N . ARG A 1 366 ? 12.189 2.885 -9.760 1.00 95.62 366 ARG A N 1
ATOM 2915 C CA . ARG A 1 366 ? 11.069 2.637 -8.839 1.00 95.62 366 ARG A CA 1
ATOM 2916 C C . ARG A 1 366 ? 9.843 3.502 -9.115 1.00 95.62 366 ARG A C 1
ATOM 2918 O O . ARG A 1 366 ? 8.730 3.068 -8.834 1.00 95.62 366 ARG A O 1
ATOM 2925 N N . TRP A 1 367 ? 10.016 4.705 -9.666 1.00 97.50 367 TRP A N 1
ATOM 2926 C CA . TRP A 1 367 ? 8.874 5.541 -10.035 1.00 97.50 367 TRP A CA 1
ATOM 2927 C C . TRP A 1 367 ? 8.120 4.928 -11.216 1.00 97.50 367 TRP A C 1
ATOM 2929 O O . TRP A 1 367 ? 6.898 4.804 -11.168 1.00 97.50 367 TRP A O 1
ATOM 2939 N N . ALA A 1 368 ? 8.839 4.475 -12.245 1.00 97.62 368 ALA A N 1
ATOM 2940 C CA . ALA A 1 368 ? 8.224 3.766 -13.365 1.00 97.62 368 ALA A CA 1
ATOM 2941 C C . ALA A 1 368 ? 7.532 2.465 -12.916 1.00 97.62 368 ALA A C 1
ATOM 2943 O O . ALA A 1 368 ? 6.443 2.147 -13.394 1.00 97.62 368 ALA A O 1
ATOM 2944 N N . GLU A 1 369 ? 8.123 1.736 -11.968 1.00 97.50 369 GLU A N 1
ATOM 2945 C CA . GLU A 1 369 ? 7.520 0.528 -11.392 1.00 97.50 369 GLU A CA 1
ATOM 2946 C C . GLU A 1 369 ? 6.270 0.820 -10.546 1.00 97.50 369 GLU A C 1
ATOM 2948 O O . GLU A 1 369 ? 5.309 0.054 -10.598 1.00 97.50 369 GLU A O 1
ATOM 2953 N N . ALA A 1 370 ? 6.228 1.943 -9.824 1.00 98.38 370 ALA A N 1
ATOM 2954 C CA . ALA A 1 370 ? 5.035 2.367 -9.095 1.00 98.38 370 ALA A CA 1
ATOM 2955 C C . ALA A 1 370 ? 3.875 2.732 -10.041 1.00 98.38 370 ALA A C 1
ATOM 2957 O O . ALA A 1 370 ? 2.727 2.379 -9.773 1.00 98.38 370 ALA A O 1
ATOM 2958 N N . LEU A 1 371 ? 4.165 3.371 -11.183 1.00 98.12 371 LEU A N 1
ATOM 2959 C CA . LEU A 1 371 ? 3.160 3.625 -12.226 1.00 98.12 371 LEU A CA 1
ATOM 2960 C C . LEU A 1 371 ? 2.603 2.319 -12.804 1.00 98.12 371 LEU A C 1
ATOM 2962 O O . LEU A 1 371 ? 1.392 2.179 -12.964 1.00 98.12 371 LEU A O 1
ATOM 2966 N N . LEU A 1 372 ? 3.477 1.345 -13.061 1.00 97.25 372 LEU A N 1
ATOM 2967 C CA . LEU A 1 372 ? 3.080 0.020 -13.530 1.00 97.25 372 LEU A CA 1
ATOM 2968 C C . LEU A 1 372 ? 2.196 -0.706 -12.500 1.00 97.25 372 LEU A C 1
ATOM 2970 O O . LEU A 1 372 ? 1.173 -1.286 -12.861 1.00 97.25 372 LEU A O 1
ATOM 2974 N N . MET A 1 373 ? 2.549 -0.628 -11.215 1.00 98.25 373 MET A N 1
ATOM 2975 C CA . MET A 1 373 ? 1.747 -1.195 -10.132 1.00 98.25 373 MET A CA 1
ATOM 2976 C C . MET A 1 373 ? 0.366 -0.539 -10.045 1.00 98.25 373 MET A C 1
ATOM 2978 O O . MET A 1 373 ? -0.635 -1.251 -9.990 1.00 98.25 373 MET A O 1
ATOM 2982 N N . LYS A 1 374 ? 0.287 0.795 -10.110 1.00 98.31 374 LYS A N 1
ATOM 2983 C CA . LYS A 1 374 ? -0.988 1.524 -10.164 1.00 98.31 374 LYS A CA 1
ATOM 2984 C C . LYS A 1 374 ? -1.882 1.013 -11.295 1.00 98.31 374 LYS A C 1
ATOM 2986 O O . LYS A 1 374 ? -3.047 0.702 -11.053 1.00 98.31 374 LYS A O 1
ATOM 2991 N N . GLU A 1 375 ? -1.339 0.870 -12.505 1.00 97.31 375 GLU A N 1
ATOM 2992 C CA . GLU A 1 375 ? -2.087 0.348 -13.658 1.00 97.31 375 GLU A CA 1
ATOM 2993 C C . GLU A 1 375 ? -2.631 -1.069 -13.410 1.00 97.31 375 GLU A C 1
ATOM 2995 O O . GLU A 1 375 ? -3.794 -1.350 -13.722 1.00 97.31 375 GLU A O 1
ATOM 3000 N N . TRP A 1 376 ? -1.822 -1.960 -12.827 1.00 97.62 376 TRP A N 1
ATOM 3001 C CA . TRP A 1 376 ? -2.248 -3.321 -12.485 1.00 97.62 376 TRP A CA 1
ATOM 3002 C C . TRP A 1 376 ? -3.386 -3.333 -11.467 1.00 97.62 376 TRP A C 1
ATOM 3004 O O . TRP A 1 376 ? -4.382 -4.030 -11.662 1.00 97.62 376 TRP A O 1
ATOM 3014 N N . ILE A 1 377 ? -3.268 -2.533 -10.412 1.00 97.81 377 ILE A N 1
ATOM 3015 C CA . ILE A 1 377 ? -4.243 -2.473 -9.323 1.00 97.81 377 ILE A CA 1
ATOM 3016 C C . ILE A 1 377 ? -5.581 -1.897 -9.790 1.00 97.81 377 ILE A C 1
ATOM 3018 O O . ILE A 1 377 ? -6.640 -2.443 -9.473 1.00 97.81 377 ILE A O 1
ATOM 3022 N N . GLU A 1 378 ? -5.554 -0.859 -10.623 1.00 96.00 378 GLU A N 1
ATOM 3023 C CA . GLU A 1 378 ? -6.762 -0.343 -11.269 1.00 96.00 378 GLU A CA 1
ATOM 3024 C C . GLU A 1 378 ? -7.412 -1.379 -12.196 1.00 96.00 378 GLU A C 1
ATOM 3026 O O . GLU A 1 378 ? -8.640 -1.436 -12.304 1.00 96.00 378 GLU A O 1
ATOM 3031 N N . CYS A 1 379 ? -6.609 -2.205 -12.876 1.00 93.75 379 CYS A N 1
ATOM 3032 C CA . CYS A 1 379 ? -7.117 -3.296 -13.706 1.00 93.75 379 CYS A CA 1
ATOM 3033 C C . CYS A 1 379 ? -7.827 -4.356 -12.857 1.00 93.75 379 CYS A C 1
ATOM 3035 O O . CYS A 1 379 ? -8.997 -4.647 -13.111 1.00 93.75 379 CYS A O 1
ATOM 3037 N N . ILE A 1 380 ? -7.168 -4.845 -11.801 1.00 93.56 380 ILE A N 1
ATOM 3038 C CA . ILE A 1 380 ? -7.735 -5.817 -10.853 1.00 93.56 380 ILE A CA 1
ATOM 3039 C C . ILE A 1 380 ? -9.046 -5.291 -10.261 1.00 93.56 380 ILE A C 1
ATOM 3041 O O . ILE A 1 380 ? -10.038 -6.021 -10.170 1.00 93.56 380 ILE A O 1
ATOM 3045 N N . TRP A 1 381 ? -9.089 -4.011 -9.888 1.00 94.94 381 TRP A N 1
ATOM 3046 C CA . TRP A 1 381 ? -10.287 -3.399 -9.320 1.00 94.94 381 TRP A CA 1
ATOM 3047 C C . TRP A 1 381 ? -11.491 -3.435 -10.268 1.00 94.94 381 TRP A C 1
ATOM 3049 O O . TRP A 1 381 ? -12.594 -3.796 -9.834 1.00 94.94 381 TRP A O 1
ATOM 3059 N N . ARG A 1 382 ? -11.278 -3.105 -11.552 1.00 91.69 382 ARG A N 1
ATOM 3060 C CA . ARG A 1 382 ? -12.311 -3.169 -12.603 1.00 91.69 382 ARG A CA 1
ATOM 3061 C C . ARG A 1 382 ? -12.781 -4.604 -12.846 1.00 91.69 382 ARG A C 1
ATOM 3063 O O . ARG A 1 382 ? -13.978 -4.854 -12.953 1.00 91.69 382 ARG A O 1
ATOM 3070 N N . GLU A 1 383 ? -11.864 -5.564 -12.888 1.00 83.94 383 GLU A N 1
ATOM 3071 C CA . GLU A 1 383 ? -12.193 -6.978 -13.130 1.00 83.94 383 GLU A CA 1
ATOM 3072 C C . GLU A 1 383 ? -12.965 -7.618 -11.965 1.00 83.94 383 GLU A C 1
ATOM 3074 O O . GLU A 1 383 ? -13.900 -8.406 -12.167 1.00 83.94 383 GLU A O 1
ATOM 3079 N N . THR A 1 384 ? -12.635 -7.223 -10.734 1.00 78.75 384 THR A N 1
ATOM 3080 C CA . THR A 1 384 ? -13.346 -7.663 -9.525 1.00 78.75 384 THR A CA 1
ATOM 3081 C C . THR A 1 384 ? -14.782 -7.122 -9.485 1.00 78.75 384 THR A C 1
ATOM 3083 O O . THR A 1 384 ? -15.691 -7.792 -8.987 1.00 78.75 384 THR A O 1
ATOM 3086 N N . GLU A 1 385 ? -15.024 -5.938 -10.057 1.00 70.56 385 GLU A N 1
ATOM 3087 C CA . GLU A 1 385 ? -16.370 -5.367 -10.185 1.00 70.56 385 GLU A CA 1
ATOM 3088 C C . GLU A 1 385 ? -17.266 -6.198 -11.112 1.00 70.56 385 GLU A C 1
ATOM 3090 O O . GLU A 1 385 ? -18.435 -6.434 -10.811 1.00 70.56 385 GLU A O 1
ATOM 3095 N N . VAL A 1 386 ? -16.717 -6.686 -12.227 1.00 58.91 386 VAL A N 1
ATOM 3096 C CA . VAL A 1 386 ? -17.462 -7.507 -13.195 1.00 58.91 386 VAL A CA 1
ATOM 3097 C C . VAL A 1 386 ? -17.808 -8.878 -12.613 1.00 58.91 386 VAL A C 1
ATOM 3099 O O . VAL A 1 386 ? -18.882 -9.401 -12.886 1.00 58.91 386 VAL A O 1
ATOM 3102 N N . SER A 1 387 ? -16.931 -9.445 -11.783 1.00 52.94 387 SER A N 1
ATOM 3103 C CA . SER A 1 387 ? -17.109 -10.789 -11.209 1.00 52.94 387 SER A CA 1
ATOM 3104 C C . SER A 1 387 ? -18.118 -10.855 -10.054 1.00 52.94 387 SER A C 1
ATOM 3106 O O . SER A 1 387 ? -18.540 -11.942 -9.668 1.00 52.94 387 SER A O 1
ATOM 3108 N N . THR A 1 388 ? -18.494 -9.708 -9.480 1.00 48.75 388 THR A N 1
ATOM 3109 C CA . THR A 1 388 ? -19.445 -9.607 -8.356 1.00 48.75 388 THR A CA 1
ATOM 3110 C C . THR A 1 388 ? -20.845 -9.136 -8.775 1.00 48.75 388 THR A C 1
ATOM 3112 O O . THR A 1 388 ? -21.752 -9.116 -7.938 1.00 48.75 388 THR A O 1
ATOM 3115 N N . ARG A 1 389 ? -21.040 -8.783 -10.054 1.00 41.47 389 ARG A N 1
ATOM 3116 C CA . ARG A 1 389 ? -22.334 -8.411 -10.656 1.00 41.47 389 ARG A CA 1
ATOM 3117 C C . ARG A 1 389 ? -23.032 -9.609 -11.286 1.00 41.47 389 ARG A C 1
ATOM 3119 O O . ARG A 1 389 ? -24.291 -9.584 -11.273 1.00 41.47 389 ARG A O 1
#

Secondary structure (DSSP, 8-state):
-TTS-----SPPEEEEEETTEEEEEEE-GGG-SEEEEEEEETTEEEEEEE-TTS-EEEEEEEE-HHHHHHHHHHHHHHHHHHHTTS-------------------PPPP--EEEEEEESGGG----TT-----HHHHHHHHHHTT-SEEEEE-S-HHHHHHHHHHHHHHT-EEEEEE--SSGGGGHHHHHHHHHH--SEEEE------SSHHHHHHHHHHHHHHHHHHT--EEEE--TTSTT-SHHHHHHHHHH-TT-PEEE-THHHHHHTTPPSSPPHHHHHHHHHHHTTEEEEEE----SS-SS--TTSGGGHHHHHHHHHHHHHHHHHHHHHS-TT-EEEEEE--PPTTSS-B-TTSSBSS-HHHHHHHHHHHHHHHHHHHHHHT-

pLDDT: mean 89.66, std 18.05, range [23.23, 98.94]

Solvent-accessible surface area (backbone atoms only — not comparable to full-atom values): 21520 Å² total; per-residue (Å²): 87,94,96,45,98,53,82,83,86,65,65,50,67,49,72,47,78,59,86,84,32,27,40,39,38,21,49,44,49,88,64,30,71,42,74,51,78,41,80,50,51,100,78,19,38,35,39,37,12,15,27,90,86,69,43,70,43,14,28,42,24,39,18,45,58,91,54,34,49,64,59,45,50,51,46,38,52,55,38,41,59,44,46,74,74,63,73,70,88,86,81,90,83,88,87,83,84,87,87,89,81,90,77,75,90,73,79,79,74,60,58,40,81,39,42,25,40,28,55,67,34,65,48,60,80,37,81,85,73,66,70,81,53,71,67,56,50,54,50,52,43,48,75,70,68,40,47,25,33,32,43,71,31,65,53,62,72,58,38,53,54,50,42,55,57,31,58,79,67,72,38,48,33,38,28,35,44,66,36,73,51,55,73,58,45,52,60,31,51,53,39,34,74,74,60,59,53,72,33,35,42,33,43,42,57,41,76,70,95,46,63,70,60,48,51,61,46,52,55,45,43,50,51,55,28,59,76,67,72,46,53,64,26,42,38,38,34,58,94,23,60,38,34,44,64,69,63,39,52,55,38,40,72,75,36,80,81,60,44,22,22,39,31,60,18,34,48,39,25,72,68,46,50,56,86,80,71,48,72,68,58,51,53,54,52,48,57,52,28,69,36,27,64,33,34,44,46,46,46,28,39,43,88,36,54,40,54,63,80,84,42,74,92,45,41,71,40,46,52,50,50,51,53,50,50,47,50,26,51,52,44,32,61,76,72,50,58,55,75,41,68,41,45,38,28,38,43,56,43,38,77,88,52,35,57,59,42,98,83,58,29,63,70,63,63,54,67,63,47,41,54,53,49,52,54,50,52,56,48,48,53,56,55,50,54,63,76,76,108

InterPro domains:
  IPR016156 FAD/NAD-linked reductase, dimerisation domain superfamily [G3DSA:3.30.390.30] (9-107)
  IPR016156 FAD/NAD-linked reductase, dimerisation domain superfamily [SSF55424] (5-84)
  IPR028202 Reductase, C-terminal [PF14759] (13-84)
  IPR036237 Xylose isomerase-like superfamily [SSF51658] (129-284)
  IPR050312 IolE/XylA/MocC-like [PTHR12110] (125-300)

Radius of gyration: 24.88 Å; Cα contacts (8 Å, |Δi|>4): 671; chains: 1; bounding box: 65×56×79 Å

Mean predicted aligned error: 12.99 Å